Protein AF-A0A378IA66-F1 (afdb_monomer_lite)

Organism: NCBI:txid28083

pLDDT: mean 71.35, std 22.22, range [24.86, 98.38]

Foldseek 3Di:
DDDLVLLLLLLQLLLQLLLPDQVLLQLLLLLLVLLLVQQQVVLLVCLVVVHDDDPLNVVLLLLLLQDQDCVNPHQLRDHVVHHSVRCVVDSVSSNVSSVSSCVLSHSVCSNPGSDSSSLLNSVVSLLSSLCSCLVRPQCPDDDPLVVVLVLLLVLQAQDLVLLQVQQDDPPFKAAADAEADDDEPPGMHGPVPDPDDTDSHHHFDDPDDDQLVVLVVLLVVLVVVVVVLVVQCPDPPHDNPPPVPDVVNVVSVVVCVQQVHDSDPVPGDPCSSVVRDDPVVVVVQVVCPPPPGRDGRGTRADNSLSSSLSSCVSSVVQADPVRDGNLVSLLSSLSSCSSNCSNVVRGGLQNSLSSSVSSLVSVQVVVVVPDDPDDDRPDDPVPRQHDDPPPSLSSHDPVCSVSSVVSSVVVVVVVVVVVCVVPVVVVVVVVVVVVVVVVVVVPPPPPPDDDD

Structure (mmCIF, N/CA/C/O backbone):
data_AF-A0A378IA66-F1
#
_entry.id   AF-A0A378IA66-F1
#
loop_
_atom_site.group_PDB
_atom_site.id
_atom_site.type_symbol
_atom_site.label_atom_id
_atom_site.label_alt_id
_atom_site.label_comp_id
_atom_site.label_asym_id
_atom_site.label_entity_id
_atom_site.label_seq_id
_atom_site.pdbx_PDB_ins_code
_atom_site.Cartn_x
_atom_site.Cartn_y
_atom_site.Cartn_z
_atom_site.occupancy
_atom_site.B_iso_or_equiv
_atom_site.auth_seq_id
_atom_site.auth_comp_id
_atom_site.auth_asym_id
_atom_site.auth_atom_id
_atom_site.pdbx_PDB_model_num
ATOM 1 N N . MET A 1 1 ? 14.166 5.482 -22.546 1.00 31.25 1 MET A N 1
ATOM 2 C CA . MET A 1 1 ? 13.994 5.975 -21.166 1.00 31.25 1 MET A CA 1
ATOM 3 C C . MET A 1 1 ? 12.515 5.986 -20.833 1.00 31.25 1 MET A C 1
ATOM 5 O O . MET A 1 1 ? 11.776 6.456 -21.695 1.00 31.25 1 MET A O 1
ATOM 9 N N . PRO A 1 2 ? 12.103 5.449 -19.670 1.00 37.84 2 PRO A N 1
ATOM 10 C CA . PRO A 1 2 ? 10.707 5.408 -19.240 1.00 37.84 2 PRO A CA 1
ATOM 11 C C . PRO A 1 2 ? 10.113 6.819 -19.150 1.00 37.84 2 PRO A C 1
ATOM 13 O O . PRO A 1 2 ? 10.725 7.738 -18.612 1.00 37.84 2 PRO A O 1
ATOM 16 N N . THR A 1 3 ? 8.927 6.998 -19.712 1.00 47.97 3 THR A N 1
ATOM 17 C CA . THR A 1 3 ? 8.067 8.178 -19.560 1.00 47.97 3 THR A CA 1
ATOM 18 C C . THR A 1 3 ? 6.946 7.852 -18.573 1.00 47.97 3 THR A C 1
ATOM 20 O O . THR A 1 3 ? 6.606 6.684 -18.417 1.00 47.97 3 THR A O 1
ATOM 23 N N . ALA A 1 4 ? 6.283 8.852 -17.982 1.00 52.31 4 ALA A N 1
ATOM 24 C CA . ALA A 1 4 ? 5.097 8.618 -17.140 1.00 52.31 4 ALA A CA 1
ATOM 25 C C . ALA A 1 4 ? 4.026 7.757 -17.847 1.00 52.31 4 ALA A C 1
ATOM 27 O O . ALA A 1 4 ? 3.354 6.936 -17.230 1.00 52.31 4 ALA A O 1
ATOM 28 N N . LYS A 1 5 ? 3.916 7.889 -19.176 1.00 57.53 5 LYS A N 1
ATOM 29 C CA . LYS A 1 5 ? 3.048 7.050 -20.009 1.00 57.53 5 LYS A CA 1
ATOM 30 C C . LYS A 1 5 ? 3.539 5.601 -20.116 1.00 57.53 5 LYS A C 1
ATOM 32 O O . LYS A 1 5 ? 2.724 4.688 -20.126 1.00 57.53 5 LYS A O 1
ATOM 37 N N . GLN A 1 6 ? 4.848 5.376 -20.194 1.00 62.78 6 GLN A N 1
ATOM 38 C CA . GLN A 1 6 ? 5.431 4.031 -20.189 1.00 62.78 6 GLN A CA 1
ATOM 39 C C . GLN A 1 6 ? 5.313 3.362 -18.818 1.00 62.78 6 GLN A C 1
ATOM 41 O O . GLN A 1 6 ? 4.947 2.195 -18.775 1.00 62.78 6 GLN A O 1
ATOM 46 N N . ASP A 1 7 ? 5.519 4.092 -17.722 1.00 64.25 7 ASP A N 1
ATOM 47 C CA . ASP A 1 7 ? 5.292 3.581 -16.363 1.00 64.25 7 ASP A CA 1
ATOM 48 C C . ASP A 1 7 ? 3.817 3.226 -16.148 1.00 64.25 7 ASP A C 1
ATOM 50 O O . ASP A 1 7 ? 3.506 2.145 -15.654 1.00 64.25 7 ASP A O 1
ATOM 54 N N . SER A 1 8 ? 2.901 4.078 -16.616 1.00 65.06 8 SER A N 1
ATOM 55 C CA . SER A 1 8 ? 1.466 3.784 -16.604 1.00 65.06 8 SER A CA 1
ATOM 56 C C . SER A 1 8 ? 1.134 2.548 -17.451 1.00 65.06 8 SER A C 1
ATOM 58 O O . SER A 1 8 ? 0.498 1.619 -16.960 1.00 65.06 8 SER A O 1
ATOM 60 N N . ASN A 1 9 ? 1.630 2.455 -18.691 1.00 70.94 9 ASN A N 1
ATOM 61 C CA . ASN A 1 9 ? 1.415 1.278 -19.539 1.00 70.94 9 ASN A CA 1
ATOM 62 C C . ASN A 1 9 ? 1.995 0.002 -18.918 1.00 70.94 9 ASN A C 1
ATOM 64 O O . ASN A 1 9 ? 1.378 -1.061 -19.020 1.00 70.94 9 ASN A O 1
ATOM 68 N N . PHE A 1 10 ? 3.157 0.091 -18.273 1.00 79.75 10 PHE A N 1
ATOM 69 C CA . PHE A 1 10 ? 3.772 -1.017 -17.554 1.00 79.75 10 PHE A CA 1
ATOM 70 C C . PHE A 1 10 ? 2.901 -1.449 -16.370 1.00 79.75 10 PHE A C 1
ATOM 72 O O . PHE A 1 10 ? 2.520 -2.615 -16.298 1.00 79.75 10 PHE A O 1
ATOM 79 N N . ALA A 1 11 ? 2.493 -0.511 -15.514 1.00 81.69 11 ALA A N 1
ATOM 80 C CA . ALA A 1 11 ? 1.635 -0.768 -14.361 1.00 81.69 11 ALA A CA 1
ATOM 81 C C . ALA A 1 11 ? 0.295 -1.405 -14.763 1.00 81.69 11 ALA A C 1
ATOM 83 O O . ALA A 1 11 ? -0.119 -2.415 -14.195 1.00 81.69 11 ALA A O 1
ATOM 84 N N . VAL A 1 12 ? -0.347 -0.902 -15.822 1.00 80.94 12 VAL A N 1
ATOM 85 C CA . VAL A 1 12 ? -1.584 -1.502 -16.344 1.00 80.94 12 VAL A CA 1
ATOM 86 C C . VAL A 1 12 ? -1.343 -2.924 -16.858 1.00 80.94 12 VAL A C 1
ATOM 88 O O . VAL A 1 12 ? -2.188 -3.798 -16.660 1.00 80.94 12 VAL A O 1
ATOM 91 N N . SER A 1 13 ? -0.211 -3.171 -17.520 1.00 90.06 13 SER A N 1
ATOM 92 C CA . SER A 1 13 ? 0.143 -4.506 -18.026 1.00 90.06 13 SER A CA 1
ATOM 93 C C . SER A 1 13 ? 0.335 -5.500 -16.891 1.00 90.06 13 SER A C 1
ATOM 95 O O . SER A 1 13 ? -0.175 -6.615 -16.947 1.00 90.06 13 SER A O 1
ATOM 97 N N . VAL A 1 14 ? 1.009 -5.059 -15.832 1.00 92.62 14 VAL A N 1
ATOM 98 C CA . VAL A 1 14 ? 1.176 -5.803 -14.587 1.00 92.62 14 VAL A CA 1
ATOM 99 C C . VAL A 1 14 ? -0.185 -6.178 -13.993 1.00 92.62 14 VAL A C 1
ATOM 101 O O . VAL A 1 14 ? -0.431 -7.359 -13.761 1.00 92.62 14 VAL A O 1
ATOM 104 N N . LEU A 1 15 ? -1.108 -5.221 -13.840 1.00 90.00 15 LEU A N 1
ATOM 105 C CA . LEU A 1 15 ? -2.456 -5.490 -13.319 1.00 90.00 15 LEU A CA 1
ATOM 106 C C . LEU A 1 15 ? -3.240 -6.493 -14.177 1.00 90.00 15 LEU A C 1
ATOM 108 O O . LEU A 1 15 ? -3.931 -7.362 -13.645 1.00 90.00 15 LEU A O 1
ATOM 112 N N . HIS A 1 16 ? -3.114 -6.403 -15.504 1.00 90.38 16 HIS A N 1
ATOM 113 C CA . HIS A 1 16 ? -3.789 -7.323 -16.422 1.00 90.38 16 HIS A CA 1
ATOM 114 C C . HIS A 1 16 ? -3.263 -8.753 -16.328 1.00 90.38 16 HIS A C 1
ATOM 116 O O . HIS A 1 16 ? -4.038 -9.680 -16.535 1.00 90.38 16 HIS A O 1
ATOM 122 N N . VAL A 1 17 ? -1.982 -8.935 -16.009 1.00 94.06 17 VAL A N 1
ATOM 123 C CA . VAL A 1 17 ? -1.391 -10.263 -15.808 1.00 94.06 17 VAL A CA 1
ATOM 124 C C . VAL A 1 17 ? -1.728 -10.811 -14.424 1.00 94.06 17 VAL A C 1
ATOM 126 O O . VAL A 1 17 ? -2.152 -11.958 -14.311 1.00 94.06 17 VAL A O 1
ATOM 129 N N . ILE A 1 18 ? -1.587 -9.986 -13.383 1.00 93.25 18 ILE A N 1
ATOM 130 C CA . ILE A 1 18 ? -1.791 -10.381 -11.983 1.00 93.25 18 ILE A CA 1
ATOM 131 C C . ILE A 1 18 ? -3.221 -10.851 -11.725 1.00 93.25 18 ILE A C 1
ATOM 133 O O . ILE A 1 18 ? -3.420 -11.797 -10.968 1.00 93.25 18 ILE A O 1
ATOM 137 N N . LYS A 1 19 ? -4.221 -10.244 -12.376 1.00 92.62 19 LYS A N 1
ATOM 138 C CA . LYS A 1 19 ? -5.623 -10.636 -12.167 1.00 92.62 19 LYS A CA 1
ATOM 139 C C . LYS A 1 19 ? -5.915 -12.095 -12.531 1.00 92.62 19 LYS A C 1
ATOM 141 O O . LYS A 1 19 ? -6.833 -12.691 -11.982 1.00 92.62 19 LYS A O 1
ATOM 146 N N . GLU A 1 20 ? -5.124 -12.668 -13.434 1.00 93.00 20 GLU A N 1
ATOM 147 C CA . GLU A 1 20 ? -5.238 -14.054 -13.894 1.00 93.00 20 GLU A CA 1
ATOM 148 C C . GLU A 1 20 ? -4.189 -14.966 -13.245 1.00 93.00 20 GLU A C 1
ATOM 150 O O . GLU A 1 20 ? -4.219 -16.177 -13.445 1.00 93.00 20 GLU A O 1
ATOM 155 N N . ASP A 1 21 ? -3.250 -14.412 -12.477 1.00 95.06 21 ASP A N 1
ATOM 156 C CA . ASP A 1 21 ? -2.136 -15.162 -11.915 1.00 95.06 21 ASP A CA 1
ATOM 157 C C . ASP A 1 21 ? -2.453 -15.719 -10.521 1.00 95.06 21 ASP A C 1
ATOM 159 O O . ASP A 1 21 ? -2.713 -14.975 -9.573 1.00 95.06 21 ASP A O 1
ATOM 163 N N . ALA A 1 22 ? -2.442 -17.047 -10.395 1.00 94.56 22 ALA A N 1
ATOM 164 C CA . ALA A 1 22 ? -2.791 -17.720 -9.147 1.00 94.56 22 ALA A CA 1
ATOM 165 C C . ALA A 1 22 ? -1.787 -17.421 -8.023 1.00 94.56 22 ALA A C 1
ATOM 167 O O . ALA A 1 22 ? -2.205 -17.180 -6.891 1.00 94.56 22 ALA A O 1
ATOM 168 N N . ASP A 1 23 ? -0.488 -17.381 -8.333 1.00 94.12 23 ASP A N 1
ATOM 169 C CA . ASP A 1 23 ? 0.555 -17.114 -7.342 1.00 94.12 23 ASP A CA 1
ATOM 170 C C . ASP A 1 23 ? 0.443 -15.682 -6.814 1.00 94.12 23 ASP A C 1
ATOM 172 O O . ASP A 1 23 ? 0.391 -15.480 -5.601 1.00 94.12 23 ASP A O 1
ATOM 176 N N . SER A 1 24 ? 0.309 -14.684 -7.698 1.00 94.81 24 SER A N 1
ATOM 177 C CA . SER A 1 24 ? 0.075 -13.301 -7.269 1.00 94.81 24 SER A CA 1
ATOM 178 C C . SER A 1 24 ? -1.155 -13.185 -6.369 1.00 94.81 24 SER A C 1
ATOM 180 O O . SER A 1 24 ? -1.097 -12.517 -5.338 1.00 94.81 24 SER A O 1
ATOM 182 N N . LYS A 1 25 ? -2.265 -13.846 -6.717 1.00 95.50 25 LYS A N 1
ATOM 183 C CA . LYS A 1 25 ? -3.496 -13.794 -5.916 1.00 95.50 25 LYS A CA 1
ATOM 184 C C . LYS A 1 25 ? -3.359 -14.487 -4.561 1.00 95.50 25 LYS A C 1
ATOM 186 O O . LYS A 1 25 ? -3.912 -13.990 -3.581 1.00 95.50 25 LYS A O 1
ATOM 191 N N . ILE A 1 26 ? -2.600 -15.581 -4.473 1.00 95.50 26 ILE A N 1
ATOM 192 C CA . ILE A 1 26 ? -2.261 -16.223 -3.194 1.00 95.50 26 ILE A CA 1
ATOM 193 C C . ILE A 1 26 ? -1.480 -15.252 -2.308 1.00 95.50 26 ILE A C 1
ATOM 195 O O . ILE A 1 26 ? -1.827 -15.080 -1.140 1.00 95.50 26 ILE A O 1
ATOM 199 N N . GLU A 1 27 ? -0.472 -14.585 -2.862 1.00 95.69 27 GLU A N 1
ATOM 200 C CA . GLU A 1 27 ? 0.372 -13.657 -2.111 1.00 95.69 27 GLU A CA 1
ATOM 201 C C . GLU A 1 27 ? -0.415 -12.425 -1.625 1.00 95.69 27 GLU A C 1
ATOM 203 O O . GLU A 1 27 ? -0.317 -12.046 -0.455 1.00 95.69 27 GLU A O 1
ATOM 208 N N . ILE A 1 28 ? -1.293 -11.864 -2.469 1.00 96.81 28 ILE A N 1
ATOM 209 C CA . ILE A 1 28 ? -2.224 -10.789 -2.080 1.00 96.81 28 ILE A CA 1
ATOM 210 C C . ILE A 1 28 ? -3.154 -11.256 -0.956 1.00 96.81 28 ILE A C 1
ATOM 212 O O . ILE A 1 28 ? -3.309 -10.560 0.048 1.00 96.81 28 ILE A O 1
ATOM 216 N N . ALA A 1 29 ? -3.765 -12.436 -1.100 1.00 97.38 29 ALA A N 1
ATOM 217 C CA . ALA A 1 29 ? -4.690 -12.985 -0.113 1.00 97.38 29 ALA A CA 1
ATOM 218 C C . ALA A 1 29 ? -4.011 -13.228 1.241 1.00 97.38 29 ALA A C 1
ATOM 220 O O . ALA A 1 29 ? -4.596 -12.937 2.285 1.00 97.38 29 ALA A O 1
ATOM 221 N N . ASN A 1 30 ? -2.773 -13.725 1.233 1.00 96.75 30 ASN A N 1
ATOM 222 C CA . ASN A 1 30 ? -1.993 -13.974 2.440 1.00 96.75 30 ASN A CA 1
ATOM 223 C C . ASN A 1 30 ? -1.586 -12.662 3.134 1.00 96.75 30 ASN A C 1
ATOM 225 O O . ASN A 1 30 ? -1.672 -12.566 4.361 1.00 96.75 30 ASN A O 1
ATOM 229 N N . ALA A 1 31 ? -1.186 -11.639 2.371 1.00 97.69 31 ALA A N 1
ATOM 230 C CA . ALA A 1 31 ? -0.879 -10.315 2.911 1.00 97.69 31 ALA A CA 1
ATOM 231 C C . ALA A 1 31 ? -2.127 -9.663 3.527 1.00 97.69 31 ALA A C 1
ATOM 233 O O . ALA A 1 31 ? -2.085 -9.177 4.661 1.00 97.69 31 ALA A O 1
ATOM 234 N N . ALA A 1 32 ? -3.256 -9.724 2.814 1.00 98.00 32 ALA A N 1
ATOM 235 C CA . ALA A 1 32 ? -4.539 -9.221 3.285 1.00 98.00 32 ALA A CA 1
ATOM 236 C C . ALA A 1 32 ? -4.975 -9.918 4.584 1.00 98.00 32 ALA A C 1
ATOM 238 O O . ALA A 1 32 ? -5.328 -9.249 5.555 1.00 98.00 32 ALA A O 1
ATOM 239 N N . LEU A 1 33 ? -4.874 -11.248 4.646 1.00 97.44 33 LEU A N 1
ATOM 240 C CA . LEU A 1 33 ? -5.229 -12.026 5.831 1.00 97.44 33 LEU A CA 1
ATOM 241 C C . LEU A 1 33 ? -4.425 -11.596 7.066 1.00 97.44 33 LEU A C 1
ATOM 243 O O . LEU A 1 33 ? -5.013 -11.373 8.127 1.00 97.44 33 LEU A O 1
ATOM 247 N N . ARG A 1 34 ? -3.099 -11.450 6.932 1.00 97.12 34 ARG A N 1
ATOM 248 C CA . ARG A 1 34 ? -2.225 -11.043 8.045 1.00 97.12 34 ARG A CA 1
ATOM 249 C C . ARG A 1 34 ? -2.560 -9.645 8.551 1.00 97.12 34 ARG A C 1
ATOM 251 O O . ARG A 1 34 ? -2.705 -9.458 9.755 1.00 97.12 34 ARG A O 1
ATOM 258 N N . LEU A 1 35 ? -2.722 -8.680 7.647 1.00 98.25 35 LEU A N 1
ATOM 259 C CA . LEU A 1 35 ? -3.047 -7.300 8.015 1.00 98.25 35 LEU A CA 1
ATOM 260 C C . LEU A 1 35 ? -4.448 -7.181 8.623 1.00 98.25 35 LEU A C 1
ATOM 262 O O . LEU A 1 35 ? -4.620 -6.524 9.649 1.00 98.25 35 LEU A O 1
ATOM 266 N N . ARG A 1 36 ? -5.440 -7.876 8.053 1.00 97.81 36 ARG A N 1
ATOM 267 C CA . ARG A 1 36 ? -6.803 -7.932 8.598 1.00 97.81 36 ARG A CA 1
ATOM 268 C C . ARG A 1 36 ? -6.800 -8.444 10.037 1.00 97.81 36 ARG A C 1
ATOM 270 O O . ARG A 1 36 ? -7.437 -7.834 10.891 1.00 97.81 36 ARG A O 1
ATOM 277 N N . ALA A 1 37 ? -6.054 -9.516 10.309 1.00 97.94 37 ALA A N 1
ATOM 278 C CA . ALA A 1 37 ? -5.996 -10.143 11.628 1.00 97.94 37 ALA A CA 1
ATOM 279 C C . ALA A 1 37 ? -5.403 -9.235 12.719 1.00 97.94 37 ALA A C 1
ATOM 281 O O . ALA A 1 37 ? -5.782 -9.370 13.881 1.00 97.94 37 ALA A O 1
ATOM 282 N N . VAL A 1 38 ? -4.496 -8.315 12.366 1.00 97.31 38 VAL A N 1
ATOM 283 C CA . VAL A 1 38 ? -3.817 -7.445 13.346 1.00 97.31 38 VAL A CA 1
ATOM 284 C C . VAL A 1 38 ? -4.383 -6.029 13.425 1.00 97.31 38 VAL A C 1
ATOM 286 O O . VAL A 1 38 ? -4.237 -5.395 14.465 1.00 97.31 38 VAL A O 1
ATOM 289 N N . VAL A 1 39 ? -5.025 -5.530 12.365 1.00 97.94 39 VAL A N 1
ATOM 290 C CA . VAL A 1 39 ? -5.595 -4.172 12.331 1.00 97.94 39 VAL A CA 1
ATOM 291 C C . VAL A 1 39 ? -7.113 -4.201 12.477 1.00 97.94 39 VAL A C 1
ATOM 293 O O . VAL A 1 39 ? -7.663 -3.565 13.368 1.00 97.94 39 VAL A O 1
ATOM 296 N N . ILE A 1 40 ? -7.801 -4.947 11.613 1.00 98.38 40 ILE A N 1
ATOM 297 C CA . ILE A 1 40 ? -9.259 -4.852 11.461 1.00 98.38 40 ILE A CA 1
ATOM 298 C C . ILE A 1 40 ? -9.987 -5.697 12.506 1.00 98.38 40 ILE A C 1
ATOM 300 O O . ILE A 1 40 ? -10.841 -5.185 13.230 1.00 98.38 40 ILE A O 1
ATOM 304 N N . THR A 1 41 ? -9.643 -6.983 12.610 1.00 98.06 41 THR A N 1
ATOM 305 C CA . THR A 1 41 ? -10.326 -7.935 13.499 1.00 98.06 41 THR A CA 1
ATOM 306 C C . THR A 1 41 ? -10.310 -7.500 14.972 1.00 98.06 41 THR A C 1
ATOM 308 O O . THR A 1 41 ? -11.371 -7.551 15.596 1.00 98.06 41 THR A O 1
ATOM 311 N N . PRO A 1 42 ? -9.189 -7.024 15.555 1.00 98.00 42 PRO A N 1
ATOM 312 C CA . PRO A 1 42 ? -9.170 -6.632 16.965 1.00 98.00 42 PRO A CA 1
ATOM 313 C C . PRO A 1 42 ? -10.081 -5.436 17.266 1.00 98.00 42 PRO A C 1
ATOM 315 O O . PRO A 1 42 ? -10.819 -5.462 18.252 1.00 98.00 42 PRO A O 1
ATOM 318 N N . ILE A 1 43 ? -10.075 -4.417 16.398 1.00 98.38 43 ILE A N 1
ATOM 319 C CA . ILE A 1 43 ? -10.908 -3.217 16.556 1.00 98.38 43 ILE A CA 1
ATOM 320 C C . ILE A 1 43 ? -12.388 -3.583 16.400 1.00 98.38 43 ILE A C 1
ATOM 322 O O . ILE A 1 43 ? -13.207 -3.202 17.236 1.00 98.38 43 ILE A O 1
ATOM 326 N N . LEU A 1 44 ? -12.734 -4.372 15.375 1.00 98.31 44 LEU A N 1
ATOM 327 C CA . LEU A 1 44 ? -14.112 -4.805 15.141 1.00 98.31 44 LEU A CA 1
ATOM 328 C C . LEU A 1 44 ? -14.659 -5.610 16.327 1.00 98.31 44 LEU A C 1
ATOM 330 O O . LEU A 1 44 ? -15.731 -5.283 16.833 1.00 98.31 44 LEU A O 1
ATOM 334 N N . ASN A 1 45 ? -13.900 -6.588 16.830 1.00 98.31 45 ASN A N 1
ATOM 335 C CA . ASN A 1 45 ? -14.316 -7.412 17.967 1.00 98.31 45 ASN A CA 1
ATOM 336 C C . ASN A 1 45 ? -14.590 -6.567 19.221 1.00 98.31 45 ASN A C 1
ATOM 338 O O . ASN A 1 45 ? -15.568 -6.810 19.928 1.00 98.31 45 ASN A O 1
ATOM 342 N N . LYS A 1 46 ? -13.763 -5.549 19.495 1.00 98.38 46 LYS A N 1
ATOM 343 C CA . LYS A 1 46 ? -13.994 -4.627 20.619 1.00 98.38 46 LYS A CA 1
ATOM 344 C C . LYS A 1 46 ? -15.247 -3.781 20.419 1.00 98.38 46 LYS A C 1
ATOM 346 O O . LYS A 1 46 ? -16.050 -3.656 21.344 1.00 98.38 46 LYS A O 1
ATOM 351 N N . LEU A 1 47 ? -15.469 -3.256 19.213 1.00 97.38 47 LEU A N 1
ATOM 352 C CA . LEU A 1 47 ? -16.686 -2.505 18.898 1.00 97.38 47 LEU A CA 1
ATOM 353 C C . LEU A 1 47 ? -17.949 -3.367 19.045 1.00 97.38 47 LEU A C 1
ATOM 355 O O . LEU A 1 47 ? -18.959 -2.873 19.553 1.00 97.38 47 LEU A O 1
ATOM 359 N N . GLU A 1 48 ? -17.903 -4.636 18.638 1.00 97.31 48 GLU A N 1
ATOM 360 C CA . GLU A 1 48 ? -19.008 -5.593 18.791 1.00 97.31 48 GLU A CA 1
ATOM 361 C C . GLU A 1 48 ? -19.258 -5.965 20.255 1.00 97.31 48 GLU A C 1
ATOM 363 O O . GLU A 1 48 ? -20.406 -5.966 20.697 1.00 97.31 48 GLU A O 1
ATOM 368 N N . ALA A 1 49 ? -18.196 -6.177 21.033 1.00 97.38 49 ALA A N 1
ATOM 369 C CA . ALA A 1 49 ? -18.275 -6.481 22.460 1.00 97.38 49 ALA A CA 1
ATOM 370 C C . ALA A 1 49 ? -18.551 -5.253 23.353 1.00 97.38 49 ALA A C 1
ATOM 372 O O . ALA A 1 49 ? -18.644 -5.389 24.570 1.00 97.38 49 ALA A O 1
ATOM 373 N N . ASN A 1 50 ? -18.683 -4.054 22.775 1.00 95.88 50 ASN A N 1
ATOM 374 C CA . ASN A 1 50 ? -18.777 -2.784 23.503 1.00 95.88 50 ASN A CA 1
ATOM 375 C C . ASN A 1 50 ? -17.593 -2.507 24.450 1.00 95.88 50 ASN A C 1
ATOM 377 O O . ASN A 1 50 ? -17.760 -1.860 25.480 1.00 95.88 50 ASN A O 1
ATOM 381 N N . VAL A 1 51 ? -16.401 -2.962 24.074 1.00 97.31 51 VAL A N 1
ATOM 382 C CA . VAL A 1 51 ? -15.145 -2.700 24.780 1.00 97.31 51 VAL A CA 1
ATOM 383 C C . VAL A 1 51 ? -14.511 -1.421 24.235 1.00 97.31 51 VAL A C 1
ATOM 385 O O . VAL A 1 51 ? -14.549 -1.164 23.030 1.00 97.31 51 VAL A O 1
ATOM 388 N N . GLU A 1 52 ? -13.933 -0.618 25.127 1.00 96.31 52 GLU A N 1
ATOM 389 C CA . GLU A 1 52 ? -13.225 0.613 24.772 1.00 96.31 52 GLU A CA 1
ATOM 390 C C . GLU A 1 52 ? -11.976 0.312 23.925 1.00 96.31 52 GLU A C 1
ATOM 392 O O . GLU A 1 52 ? -11.243 -0.657 24.167 1.00 96.31 52 GLU A O 1
ATOM 397 N N . LEU A 1 53 ? -11.753 1.133 22.899 1.00 96.88 53 LEU A N 1
ATOM 398 C CA . LEU A 1 53 ? -10.552 1.068 22.074 1.00 96.88 53 LEU A CA 1
ATOM 399 C C . LEU A 1 53 ? -9.400 1.741 22.818 1.00 96.88 53 LEU A C 1
ATOM 401 O O . LEU A 1 53 ? -9.593 2.725 23.522 1.00 96.88 53 LEU A O 1
ATOM 405 N N . ASN A 1 54 ? -8.184 1.227 22.668 1.00 95.75 54 ASN A N 1
ATOM 406 C CA . ASN A 1 54 ? -7.020 1.949 23.175 1.00 95.75 54 ASN A CA 1
ATOM 407 C C . ASN A 1 54 ? -6.634 3.099 22.223 1.00 95.75 54 ASN A C 1
ATOM 409 O O . ASN A 1 54 ? -7.065 3.163 21.072 1.00 95.75 54 ASN A O 1
ATOM 413 N N . ALA A 1 55 ? -5.751 3.988 22.681 1.00 95.88 55 ALA A N 1
ATOM 414 C CA . ALA A 1 55 ? -5.374 5.182 21.925 1.00 95.88 55 ALA A CA 1
ATOM 415 C C . ALA A 1 55 ? -4.742 4.898 20.544 1.00 95.88 55 ALA A C 1
ATOM 417 O O . ALA A 1 55 ? -4.827 5.744 19.653 1.00 95.88 55 ALA A O 1
ATOM 418 N N . SER A 1 56 ? -4.067 3.758 20.343 1.00 94.81 56 SER A N 1
ATOM 419 C CA . SER A 1 56 ? -3.515 3.412 19.025 1.00 94.81 56 SER A CA 1
ATOM 420 C C . SER A 1 56 ? -4.591 2.879 18.083 1.00 94.81 56 SER A C 1
ATOM 422 O O . SER A 1 56 ? -4.620 3.279 16.922 1.00 94.81 56 SER A O 1
ATOM 424 N N . GLU A 1 57 ? -5.515 2.061 18.584 1.00 96.69 57 GLU A N 1
ATOM 425 C CA . GLU A 1 57 ? -6.686 1.575 17.848 1.00 96.69 57 GLU A CA 1
ATOM 426 C C . GLU A 1 57 ? -7.616 2.723 17.437 1.00 96.69 57 GLU A C 1
ATOM 428 O O . GLU A 1 57 ? -8.082 2.752 16.300 1.00 96.69 57 GLU A O 1
ATOM 433 N N . GLU A 1 58 ? -7.835 3.709 18.312 1.00 96.44 58 GLU A N 1
ATOM 434 C CA . GLU A 1 58 ? -8.599 4.920 17.988 1.00 96.44 58 GLU A CA 1
ATOM 435 C C . GLU A 1 58 ? -7.944 5.735 16.870 1.00 96.44 58 GLU A C 1
ATOM 437 O O . GLU A 1 58 ? -8.634 6.207 15.966 1.00 96.44 58 GLU A O 1
ATOM 442 N N . LYS A 1 59 ? -6.612 5.881 16.892 1.00 96.69 59 LYS A N 1
ATOM 443 C CA . LYS A 1 59 ? -5.865 6.555 15.817 1.00 96.69 59 LYS A CA 1
ATOM 444 C C . LYS A 1 59 ? -5.960 5.792 14.501 1.00 96.69 59 LYS A C 1
ATOM 446 O O . LYS A 1 59 ? -6.212 6.408 13.469 1.00 96.69 59 LYS A O 1
ATOM 451 N N . SER A 1 60 ? -5.803 4.466 14.536 1.00 96.81 60 SER A N 1
ATOM 452 C CA . SER A 1 60 ? -5.991 3.611 13.361 1.00 96.81 60 SER A CA 1
ATOM 453 C C . SER A 1 60 ? -7.395 3.760 12.785 1.00 96.81 60 SER A C 1
ATOM 455 O O . SER A 1 60 ? -7.532 4.028 11.597 1.00 96.81 60 SER A O 1
ATOM 457 N N . LEU A 1 61 ? -8.429 3.661 13.621 1.00 96.94 61 LEU A N 1
ATOM 458 C CA . LEU A 1 61 ? -9.812 3.824 13.186 1.00 96.94 61 LEU A CA 1
ATOM 459 C C . LEU A 1 61 ? -10.063 5.235 12.640 1.00 96.94 61 LEU A C 1
ATOM 461 O O . LEU A 1 61 ? -10.672 5.371 11.588 1.00 96.94 61 LEU A O 1
ATOM 465 N N . GLY A 1 62 ? -9.533 6.273 13.289 1.00 95.19 62 GLY A N 1
ATOM 466 C CA . GLY A 1 62 ? -9.610 7.655 12.815 1.00 95.19 62 GLY A CA 1
ATOM 467 C C . GLY A 1 62 ? -9.032 7.846 11.410 1.00 95.19 62 GLY A C 1
ATOM 468 O O . GLY A 1 62 ? -9.676 8.480 10.578 1.00 95.19 62 GLY A O 1
ATOM 469 N N . PHE A 1 63 ? -7.867 7.253 11.130 1.00 94.56 63 PHE A N 1
ATOM 470 C CA . PHE A 1 63 ? -7.261 7.259 9.795 1.00 94.56 63 PHE A CA 1
ATOM 471 C C . PHE A 1 63 ? -8.123 6.516 8.761 1.00 94.56 63 PHE A C 1
ATOM 473 O O . PHE A 1 63 ? -8.379 7.035 7.679 1.00 94.56 63 PHE A O 1
ATOM 480 N N . LEU A 1 64 ? -8.629 5.323 9.095 1.00 95.88 64 LEU A N 1
ATOM 481 C CA . LEU A 1 64 ? -9.501 4.572 8.183 1.00 95.88 64 LEU A CA 1
ATOM 482 C C . LEU A 1 64 ? -10.814 5.311 7.897 1.00 95.88 64 LEU A C 1
ATOM 484 O O . LEU A 1 64 ? -11.358 5.196 6.807 1.00 95.88 64 LEU A O 1
ATOM 488 N N . ILE A 1 65 ? -11.339 6.082 8.849 1.00 94.50 65 ILE A N 1
ATOM 489 C CA . ILE A 1 65 ? -12.519 6.910 8.596 1.00 94.50 65 ILE A CA 1
ATOM 490 C C . ILE A 1 65 ? -12.173 8.022 7.603 1.00 94.50 65 ILE A C 1
ATOM 492 O O . ILE A 1 65 ? -12.911 8.205 6.638 1.00 94.50 65 ILE A O 1
ATOM 496 N N . SER A 1 66 ? -11.069 8.750 7.816 1.00 90.31 66 SER A N 1
ATOM 497 C CA . SER A 1 66 ? -10.715 9.880 6.949 1.00 90.31 66 SER A CA 1
ATOM 498 C C . SER A 1 66 ? -10.441 9.457 5.509 1.00 90.31 66 SER A C 1
ATOM 500 O O . SER A 1 66 ? -10.844 10.153 4.592 1.00 90.31 66 SER A O 1
ATOM 502 N N . GLU A 1 67 ? -9.801 8.307 5.302 1.00 87.62 67 GLU A N 1
ATOM 503 C CA . GLU A 1 67 ? -9.404 7.850 3.963 1.00 87.62 67 GLU A CA 1
ATOM 504 C C . GLU A 1 67 ? -10.543 7.176 3.178 1.00 87.62 67 GLU A C 1
ATOM 506 O O . GLU A 1 67 ? -10.383 6.876 1.995 1.00 87.62 67 GLU A O 1
ATOM 511 N N . HIS A 1 68 ? -11.678 6.875 3.821 1.00 91.00 68 HIS A N 1
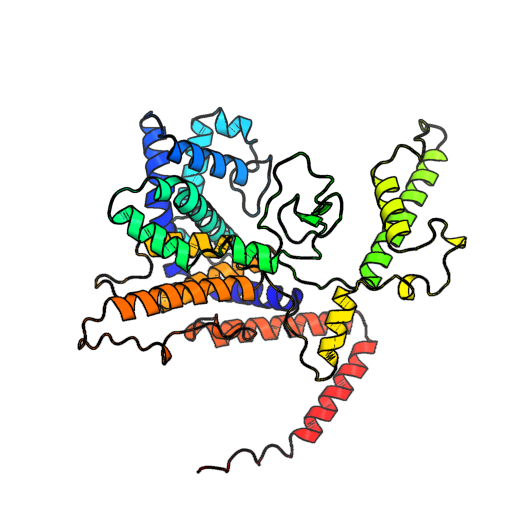ATOM 512 C CA . HIS A 1 68 ? -12.771 6.114 3.201 1.00 91.00 68 HIS A CA 1
ATOM 513 C C . HIS A 1 68 ? -14.131 6.810 3.258 1.00 91.00 68 HIS A C 1
ATOM 515 O O . HIS A 1 68 ? -15.111 6.203 2.819 1.00 91.00 68 HIS A O 1
ATOM 521 N N . SER A 1 69 ? -14.193 8.041 3.768 1.00 90.44 69 SER A N 1
ATOM 522 C CA . SER A 1 69 ? -15.395 8.876 3.791 1.00 90.44 69 SER A CA 1
ATOM 523 C C . SER A 1 69 ? -15.571 9.679 2.495 1.00 90.44 69 SER A C 1
ATOM 525 O O . SER A 1 69 ? -14.738 9.642 1.587 1.00 90.44 69 SER A O 1
ATOM 527 N N . SER A 1 70 ? -16.674 10.421 2.406 1.00 86.19 70 SER A N 1
ATOM 528 C CA . SER A 1 70 ? -16.950 11.369 1.323 1.00 86.19 70 SER A CA 1
ATOM 529 C C . SER A 1 70 ? -16.116 12.653 1.383 1.00 86.19 70 SER A C 1
ATOM 531 O O . SER A 1 70 ? -16.057 13.373 0.390 1.00 86.19 70 SER A O 1
ATOM 533 N N . ASP A 1 71 ? -15.527 12.982 2.540 1.00 75.25 71 ASP A N 1
ATOM 534 C CA . ASP A 1 71 ? -14.885 14.288 2.763 1.00 75.25 71 ASP A CA 1
ATOM 535 C C . ASP A 1 71 ? -13.505 14.379 2.099 1.00 75.25 71 ASP A C 1
ATOM 537 O O . ASP A 1 71 ? -13.088 15.456 1.675 1.00 75.25 71 ASP A O 1
ATOM 541 N N . ASP A 1 72 ? -12.812 13.244 1.994 1.00 70.31 72 ASP A N 1
ATOM 542 C CA . ASP A 1 72 ? -11.560 13.091 1.256 1.00 70.31 72 ASP A CA 1
ATOM 543 C C . ASP A 1 72 ? -11.644 11.801 0.423 1.00 70.31 72 ASP A C 1
ATOM 545 O O . ASP A 1 72 ? -11.177 10.742 0.854 1.00 70.31 72 ASP A O 1
ATOM 549 N N . PRO A 1 73 ? -12.322 11.841 -0.742 1.00 64.31 73 PRO A N 1
ATOM 550 C CA . PRO A 1 73 ? -12.544 10.657 -1.554 1.00 64.31 73 PRO A CA 1
ATOM 551 C C . PRO A 1 73 ? -11.219 10.185 -2.154 1.00 64.31 73 PRO A C 1
ATOM 553 O O . PRO A 1 73 ? -10.803 10.596 -3.239 1.00 64.31 73 PRO A O 1
ATOM 556 N N . GLN A 1 74 ? -10.562 9.278 -1.441 1.00 68.38 74 GLN A N 1
ATOM 557 C CA . GLN A 1 74 ? -9.394 8.564 -1.929 1.00 68.38 74 GLN A CA 1
ATOM 558 C C . GLN A 1 74 ? -9.815 7.472 -2.915 1.00 68.38 74 GLN A C 1
ATOM 560 O O . GLN A 1 74 ? -10.961 7.000 -2.927 1.00 68.38 74 GLN A O 1
ATOM 565 N N . TRP A 1 75 ? -8.866 7.059 -3.756 1.00 69.06 75 TRP A N 1
ATOM 566 C CA . TRP A 1 75 ? -9.073 5.970 -4.704 1.00 69.06 75 TRP A CA 1
ATOM 567 C C . TRP A 1 75 ? -9.584 4.727 -3.970 1.00 69.06 75 TRP A C 1
ATOM 569 O O . TRP A 1 75 ? -9.048 4.330 -2.933 1.00 69.06 75 TRP A O 1
ATOM 579 N N . GLU A 1 76 ? -10.646 4.129 -4.511 1.00 76.75 76 GLU A N 1
ATOM 580 C CA . GLU A 1 76 ? -11.240 2.900 -3.982 1.00 76.75 76 GLU A CA 1
ATOM 581 C C . GLU A 1 76 ? -11.733 2.990 -2.515 1.00 76.75 76 GLU A C 1
ATOM 583 O O . GLU A 1 76 ? -11.800 1.982 -1.805 1.00 76.75 76 GLU A O 1
ATOM 588 N N . GLY A 1 77 ? -12.118 4.193 -2.058 1.00 82.12 77 GLY A N 1
ATOM 589 C CA . GLY A 1 77 ? -12.796 4.419 -0.776 1.00 82.12 77 GLY A CA 1
ATOM 590 C C . GLY A 1 77 ? -14.083 3.589 -0.625 1.00 82.12 77 GLY A C 1
ATOM 591 O O . GLY A 1 77 ? -14.789 3.335 -1.599 1.00 82.12 77 GLY A O 1
ATOM 592 N N . VAL A 1 78 ? -14.404 3.140 0.598 1.00 89.81 78 VAL A N 1
ATOM 593 C CA . VAL A 1 78 ? -15.451 2.111 0.820 1.00 89.81 78 VAL A CA 1
ATOM 594 C C . VAL A 1 78 ? -16.725 2.626 1.497 1.00 89.81 78 VAL A C 1
ATOM 596 O O . VAL A 1 78 ? -17.718 1.898 1.531 1.00 89.81 78 VAL A O 1
ATOM 599 N N . MET A 1 79 ? -16.717 3.856 2.019 1.00 92.06 79 MET A N 1
ATOM 600 C CA . MET A 1 79 ? -17.851 4.521 2.678 1.00 92.06 79 MET A CA 1
ATOM 601 C C . MET A 1 79 ? -18.095 5.918 2.078 1.00 92.06 79 MET A C 1
ATOM 603 O O . MET A 1 79 ? -18.451 6.848 2.792 1.00 92.06 79 MET A O 1
ATOM 607 N N . GLN A 1 80 ? -17.921 6.067 0.759 1.00 87.88 80 GLN A N 1
ATOM 608 C CA . GLN A 1 80 ? -18.026 7.358 0.056 1.00 87.88 80 GLN A CA 1
ATOM 609 C C . GLN A 1 80 ? -19.427 7.995 0.091 1.00 87.88 80 GLN A C 1
ATOM 611 O O . GLN A 1 80 ? -19.579 9.147 -0.299 1.00 87.88 80 GLN A O 1
ATOM 616 N N . ASP A 1 81 ? -20.432 7.270 0.582 1.00 92.06 81 ASP A N 1
ATOM 617 C CA . ASP A 1 81 ? -21.789 7.778 0.799 1.00 92.06 81 ASP A CA 1
ATOM 618 C C . ASP A 1 81 ? -21.949 8.525 2.139 1.00 92.06 81 ASP A C 1
ATOM 620 O O . ASP A 1 81 ? -23.013 9.081 2.400 1.00 92.06 81 ASP A O 1
ATOM 624 N N . TYR A 1 82 ? -20.924 8.520 3.003 1.00 93.62 82 TYR A N 1
ATOM 625 C CA . TYR A 1 82 ? -20.976 9.082 4.356 1.00 93.62 82 TYR A CA 1
ATOM 626 C C . TYR A 1 82 ? -19.775 9.990 4.638 1.00 93.62 82 TYR A C 1
ATOM 628 O O . TYR A 1 82 ? -18.634 9.646 4.324 1.00 93.62 82 TYR A O 1
ATOM 636 N N . SER A 1 83 ? -20.011 11.106 5.324 1.00 93.00 83 SER A N 1
ATOM 637 C CA . SER A 1 83 ? -18.958 12.002 5.813 1.00 93.00 83 SER A CA 1
ATOM 638 C C . SER A 1 83 ? -18.165 11.396 6.974 1.00 93.00 83 SER A C 1
ATOM 640 O O . SER A 1 83 ? -18.610 10.488 7.684 1.00 93.00 83 SER A O 1
ATOM 642 N N . THR A 1 84 ? -16.981 11.952 7.233 1.00 93.00 84 THR A N 1
ATOM 643 C CA . THR A 1 84 ? -16.124 11.581 8.372 1.00 93.00 84 THR A CA 1
ATOM 644 C C . THR A 1 84 ? -16.886 11.734 9.688 1.00 93.00 84 THR A C 1
ATOM 646 O O . THR A 1 84 ? -16.777 10.891 10.580 1.00 93.00 84 THR A O 1
ATOM 649 N N . ALA A 1 85 ? -17.676 12.805 9.813 1.00 94.62 85 ALA A N 1
ATOM 650 C CA . ALA A 1 85 ? -18.456 13.094 11.011 1.00 94.62 85 ALA A CA 1
ATOM 651 C C . ALA A 1 85 ? -19.577 12.067 11.235 1.00 94.62 85 ALA A C 1
ATOM 653 O O . ALA A 1 85 ? -19.766 11.614 12.364 1.00 94.62 85 ALA A O 1
ATOM 654 N N . GLU A 1 86 ? -20.292 11.669 10.180 1.00 96.69 86 GLU A N 1
ATOM 655 C CA . GLU A 1 86 ? -21.350 10.655 10.269 1.00 96.69 86 GLU A CA 1
ATOM 656 C C . GLU A 1 86 ? -20.794 9.301 10.702 1.00 96.69 86 GLU A C 1
ATOM 658 O O . GLU A 1 86 ? -21.310 8.692 11.643 1.00 96.69 86 GLU A O 1
ATOM 663 N N . ILE A 1 87 ? -19.703 8.860 10.070 1.00 96.19 87 ILE A N 1
ATOM 664 C CA . ILE A 1 87 ? -19.063 7.585 10.401 1.00 96.19 87 ILE A CA 1
ATOM 665 C C . ILE A 1 87 ? -18.550 7.616 11.846 1.00 96.19 87 ILE A C 1
ATOM 667 O O . ILE A 1 87 ? -18.824 6.696 12.614 1.00 96.19 87 ILE A O 1
ATOM 671 N N . LYS A 1 88 ? -17.856 8.689 12.254 1.00 94.81 88 LYS A N 1
ATOM 672 C CA . LYS A 1 88 ? -17.273 8.816 13.600 1.00 94.81 88 LYS A CA 1
ATOM 673 C C . LYS A 1 88 ? -18.323 8.806 14.715 1.00 94.81 88 LYS A C 1
ATOM 675 O O . LYS A 1 88 ? -18.062 8.267 15.788 1.00 94.81 88 LYS A O 1
ATOM 680 N N . ASN A 1 89 ? -19.497 9.384 14.466 1.00 95.00 89 ASN A N 1
ATOM 681 C CA . ASN A 1 89 ? -20.561 9.507 15.465 1.00 95.00 89 ASN A CA 1
ATOM 682 C C . ASN A 1 89 ? -21.530 8.313 15.486 1.00 95.00 89 ASN A C 1
ATOM 684 O O . ASN A 1 89 ? -22.413 8.264 16.343 1.00 95.00 89 ASN A O 1
ATOM 688 N N . SER A 1 90 ? -21.381 7.339 14.582 1.00 97.19 90 SER A N 1
ATOM 689 C CA . SER A 1 90 ? -22.257 6.170 14.502 1.00 97.19 90 SER A CA 1
ATOM 690 C C . SER A 1 90 ? -21.486 4.876 14.715 1.00 97.19 90 SER A C 1
ATOM 692 O O . SER A 1 90 ? -20.749 4.406 13.849 1.00 97.19 90 SER A O 1
ATOM 694 N N . LYS A 1 91 ? -21.729 4.224 15.857 1.00 95.19 91 LYS A N 1
ATOM 695 C CA . LYS A 1 91 ? -21.112 2.931 16.178 1.00 95.19 91 LYS A CA 1
ATOM 696 C C . LYS A 1 91 ? -21.417 1.849 15.136 1.00 95.19 91 LYS A C 1
ATOM 698 O O . LYS A 1 91 ? -20.573 0.991 14.890 1.00 95.19 91 LYS A O 1
ATOM 703 N N . GLU A 1 92 ? -22.590 1.897 14.510 1.00 97.38 92 GLU A N 1
ATOM 704 C CA . GLU A 1 92 ? -22.943 0.959 13.443 1.00 97.38 92 GLU A CA 1
ATOM 705 C C . GLU A 1 92 ? -22.192 1.256 12.141 1.00 97.38 92 GLU A C 1
ATOM 707 O O . GLU A 1 92 ? -21.726 0.315 11.504 1.00 97.38 92 GLU A O 1
ATOM 712 N N . LEU A 1 93 ? -21.963 2.528 11.787 1.00 97.81 93 LEU A N 1
ATOM 713 C CA . LEU A 1 93 ? -21.135 2.871 10.621 1.00 97.81 93 LEU A CA 1
ATOM 714 C C . LEU A 1 93 ? -19.653 2.537 10.843 1.00 97.81 93 LEU A C 1
ATOM 716 O O . LEU A 1 93 ? -18.986 2.100 9.907 1.00 97.81 93 LEU A O 1
ATOM 720 N N . LEU A 1 94 ? -19.147 2.657 12.077 1.00 97.88 94 LEU A N 1
ATOM 721 C CA . LEU A 1 94 ? -17.800 2.190 12.430 1.00 97.88 94 LEU A CA 1
ATOM 722 C C . LEU A 1 94 ? -17.651 0.678 12.224 1.00 97.88 94 LEU A C 1
ATOM 724 O O . LEU A 1 94 ? -16.676 0.225 11.624 1.00 97.88 94 LEU A O 1
ATOM 728 N N . LYS A 1 95 ? -18.626 -0.114 12.691 1.00 98.19 95 LYS A N 1
ATOM 729 C CA . LYS A 1 95 ? -18.641 -1.567 12.462 1.00 98.19 95 LYS A CA 1
ATOM 730 C C . LYS A 1 95 ? -18.766 -1.890 10.975 1.00 98.19 95 LYS A C 1
ATOM 732 O O . LYS A 1 95 ? -18.057 -2.767 10.491 1.00 98.19 95 LYS A O 1
ATOM 737 N N . GLU A 1 96 ? -19.636 -1.188 10.254 1.00 98.06 96 GLU A N 1
ATOM 738 C CA . GLU A 1 96 ? -19.853 -1.389 8.820 1.00 98.06 96 GLU A CA 1
ATOM 739 C C . GLU A 1 96 ? -18.581 -1.131 8.004 1.00 98.06 96 GLU A C 1
ATOM 741 O O . GLU A 1 96 ? -18.213 -1.967 7.180 1.00 98.06 96 GLU A O 1
ATOM 746 N N . LEU A 1 97 ? -17.848 -0.049 8.288 1.00 97.38 97 LEU A N 1
ATOM 747 C CA . LEU A 1 97 ? -16.546 0.229 7.674 1.00 97.38 97 LEU A CA 1
ATOM 748 C C . LEU A 1 97 ? -15.597 -0.976 7.813 1.00 97.38 97 LEU A C 1
ATOM 750 O O . LEU A 1 97 ? -15.066 -1.477 6.821 1.00 97.38 97 LEU A O 1
ATOM 754 N N . LEU A 1 98 ? -15.428 -1.496 9.033 1.00 98.31 98 LEU A N 1
ATOM 755 C CA . LEU A 1 98 ? -14.522 -2.618 9.306 1.00 98.31 98 LEU A CA 1
ATOM 756 C C . LEU A 1 98 ? -15.021 -3.956 8.729 1.00 98.31 98 LEU A C 1
ATOM 758 O O . LEU A 1 98 ? -14.213 -4.800 8.324 1.00 98.31 98 LEU A O 1
ATOM 762 N N . ARG A 1 99 ? -16.342 -4.159 8.640 1.00 98.25 99 ARG A N 1
ATOM 763 C CA . ARG A 1 99 ? -16.946 -5.319 7.962 1.00 98.25 99 ARG A CA 1
ATOM 764 C C . ARG A 1 99 ? -16.707 -5.270 6.455 1.00 98.25 99 ARG A C 1
ATOM 766 O O . ARG A 1 99 ? -16.310 -6.285 5.885 1.00 98.25 99 ARG A O 1
ATOM 773 N N . ARG A 1 100 ? -16.848 -4.101 5.819 1.00 97.25 100 ARG A N 1
ATOM 774 C CA . ARG A 1 100 ? -16.516 -3.906 4.395 1.00 97.25 100 ARG A CA 1
ATOM 775 C C . ARG A 1 100 ? -15.044 -4.181 4.119 1.00 97.25 100 ARG A C 1
ATOM 777 O O . ARG A 1 100 ? -14.744 -4.935 3.195 1.00 97.25 100 ARG A O 1
ATOM 784 N N . PHE A 1 101 ? -14.142 -3.663 4.954 1.00 97.31 101 PHE A N 1
ATOM 785 C CA . PHE A 1 101 ? -12.716 -4.006 4.897 1.00 97.31 101 PHE A CA 1
ATOM 786 C C . PHE A 1 101 ? -12.506 -5.520 4.971 1.00 97.31 101 PHE A C 1
ATOM 788 O O . PHE A 1 101 ? -11.859 -6.102 4.102 1.00 97.31 101 PHE A O 1
ATOM 795 N N . SER A 1 102 ? -13.110 -6.176 5.965 1.00 96.88 102 SER A N 1
ATOM 796 C CA . SER A 1 102 ? -12.970 -7.622 6.164 1.00 96.88 102 SER A CA 1
ATOM 797 C C . SER A 1 102 ? -13.456 -8.444 4.969 1.00 96.88 102 SER A C 1
ATOM 799 O O . SER A 1 102 ? -12.816 -9.441 4.634 1.00 96.88 102 SER A O 1
ATOM 801 N N . ALA A 1 103 ? -14.545 -8.012 4.325 1.00 96.69 103 ALA A N 1
ATOM 802 C CA . ALA A 1 103 ? -15.144 -8.656 3.157 1.00 96.69 103 ALA A CA 1
ATOM 803 C C . ALA A 1 103 ? -14.393 -8.385 1.841 1.00 96.69 103 ALA A C 1
ATOM 805 O O . ALA A 1 103 ? -14.461 -9.194 0.914 1.00 96.69 103 ALA A O 1
ATOM 806 N N . ILE A 1 104 ? -13.707 -7.243 1.721 1.00 96.38 104 ILE A N 1
ATOM 807 C CA . ILE A 1 104 ? -12.805 -6.953 0.594 1.00 96.38 104 ILE A CA 1
ATOM 808 C C . ILE A 1 104 ? -11.519 -7.770 0.743 1.00 96.38 104 ILE A C 1
ATOM 810 O O . ILE A 1 104 ? -11.053 -8.361 -0.223 1.00 96.38 104 ILE A O 1
ATOM 814 N N . MET A 1 105 ? -10.980 -7.850 1.960 1.00 97.12 105 MET A N 1
ATOM 815 C CA . MET A 1 105 ? -9.750 -8.576 2.296 1.00 97.12 105 MET A CA 1
ATOM 816 C C . MET A 1 105 ? -9.960 -10.091 2.477 1.00 97.12 105 MET A C 1
ATOM 818 O O . MET A 1 105 ? -9.113 -10.767 3.063 1.00 97.12 105 MET A O 1
ATOM 822 N N . ASP A 1 106 ? -11.092 -10.628 2.022 1.00 96.75 106 ASP A N 1
ATOM 823 C CA . ASP A 1 106 ? -11.388 -12.049 2.132 1.00 96.75 106 ASP A CA 1
ATOM 824 C C . ASP A 1 106 ? -10.541 -12.889 1.163 1.00 96.75 106 ASP A C 1
ATOM 826 O O . ASP A 1 106 ? -10.487 -12.626 -0.039 1.00 96.75 106 ASP A O 1
ATOM 830 N N . SER A 1 107 ? -9.859 -13.907 1.691 1.00 96.06 107 SER A N 1
ATOM 831 C CA . SER A 1 107 ? -8.860 -14.667 0.939 1.00 96.06 107 SER A CA 1
ATOM 832 C C . SER A 1 107 ? -9.455 -15.504 -0.192 1.00 96.06 107 SER A C 1
ATOM 834 O O . SER A 1 107 ? -8.817 -15.614 -1.239 1.00 96.06 107 SER A O 1
ATOM 836 N N . GLU A 1 108 ? -10.639 -16.091 -0.005 1.00 95.25 108 GLU A N 1
ATOM 837 C CA . GLU A 1 108 ? -11.305 -16.884 -1.048 1.00 95.25 108 GLU A CA 1
ATOM 838 C C . GLU A 1 108 ? -11.765 -15.960 -2.170 1.00 95.25 108 GLU A C 1
ATOM 840 O O . GLU A 1 108 ? -11.399 -16.155 -3.333 1.00 95.25 108 GLU A O 1
ATOM 845 N N . ARG A 1 109 ? -12.423 -14.855 -1.798 1.00 94.88 109 ARG A N 1
ATOM 846 C CA . ARG A 1 109 ? -12.859 -13.835 -2.750 1.00 94.88 109 ARG A CA 1
ATOM 847 C C . ARG A 1 109 ? -11.701 -13.278 -3.572 1.00 94.88 109 ARG A C 1
ATOM 849 O O . ARG A 1 109 ? -11.855 -13.114 -4.776 1.00 94.88 109 ARG A O 1
ATOM 856 N N . ILE A 1 110 ? -10.549 -12.994 -2.960 1.00 96.31 110 ILE A N 1
ATOM 857 C CA . ILE A 1 110 ? -9.360 -12.492 -3.671 1.00 96.31 110 ILE A CA 1
ATOM 858 C C . ILE A 1 110 ? -8.866 -13.501 -4.715 1.00 96.31 110 ILE A C 1
ATOM 860 O O . ILE A 1 110 ? -8.533 -13.109 -5.832 1.00 96.31 110 ILE A O 1
ATOM 864 N N . ARG A 1 111 ? -8.820 -14.795 -4.374 1.00 95.12 111 ARG A N 1
ATOM 865 C CA . ARG A 1 111 ? -8.290 -15.849 -5.259 1.00 95.12 111 ARG A CA 1
ATOM 866 C C . ARG A 1 111 ? -9.158 -16.061 -6.498 1.00 95.12 111 ARG A C 1
ATOM 868 O O . ARG A 1 111 ? -8.632 -16.270 -7.594 1.00 95.12 111 ARG A O 1
ATOM 875 N N . GLU A 1 112 ? -10.470 -15.955 -6.333 1.00 93.38 112 GLU A N 1
ATOM 876 C CA . GLU A 1 112 ? -11.448 -16.155 -7.406 1.00 93.38 112 GLU A CA 1
ATOM 877 C C . GLU A 1 112 ? -11.665 -14.907 -8.273 1.00 93.38 112 GLU A C 1
ATOM 879 O O . GLU A 1 112 ? -12.172 -14.999 -9.393 1.00 93.38 112 GLU A O 1
ATOM 884 N N . ASN A 1 113 ? -11.260 -13.731 -7.791 1.00 90.12 113 ASN A N 1
ATOM 885 C CA . ASN A 1 113 ? -11.497 -12.478 -8.491 1.00 90.12 113 ASN A CA 1
ATOM 886 C C . ASN A 1 113 ? -10.559 -12.296 -9.699 1.00 90.12 113 ASN A C 1
ATOM 888 O O . ASN A 1 113 ? -9.347 -12.489 -9.601 1.00 90.12 113 ASN A O 1
ATOM 892 N N . ASN A 1 114 ? -11.128 -11.883 -10.834 1.00 91.69 114 ASN A N 1
ATOM 893 C CA . ASN A 1 114 ? -10.401 -11.561 -12.070 1.00 91.69 114 ASN A CA 1
ATOM 894 C C . ASN A 1 114 ? -10.645 -10.109 -12.537 1.00 91.69 114 ASN A C 1
ATOM 896 O O . ASN A 1 114 ? -10.294 -9.745 -13.663 1.00 91.69 114 ASN A O 1
ATOM 900 N N . ASP A 1 115 ? -11.273 -9.282 -11.702 1.00 89.94 115 ASP A N 1
ATOM 901 C CA . ASP A 1 115 ? -11.508 -7.860 -11.929 1.00 89.94 115 ASP A CA 1
ATOM 902 C C . ASP A 1 115 ? -10.366 -7.024 -11.332 1.00 89.94 115 ASP A C 1
ATOM 904 O O . ASP A 1 115 ? -10.043 -7.097 -10.145 1.00 89.94 115 ASP A O 1
ATOM 908 N N . VAL A 1 116 ? -9.769 -6.186 -12.180 1.00 87.06 116 VAL A N 1
ATOM 909 C CA . VAL A 1 116 ? -8.675 -5.285 -11.805 1.00 87.06 116 VAL A CA 1
ATOM 910 C C . VAL A 1 116 ? -9.123 -4.289 -10.738 1.00 87.06 116 VAL A C 1
ATOM 912 O O . VAL A 1 116 ? -8.359 -4.032 -9.813 1.00 87.06 116 VAL A O 1
ATOM 915 N N . ASN A 1 117 ? -10.354 -3.773 -10.807 1.00 86.06 117 ASN A N 1
ATOM 916 C CA . ASN A 1 117 ? -10.835 -2.789 -9.832 1.00 86.06 117 ASN A CA 1
ATOM 917 C C . ASN A 1 117 ? -10.980 -3.417 -8.443 1.00 86.06 117 ASN A C 1
ATOM 919 O O . ASN A 1 117 ? -10.595 -2.829 -7.434 1.00 86.06 117 ASN A O 1
ATOM 923 N N . CYS A 1 118 ? -11.466 -4.658 -8.383 1.00 88.00 118 CYS A N 1
ATOM 924 C CA . CYS A 1 118 ? -11.507 -5.416 -7.139 1.00 88.00 118 CYS A CA 1
ATOM 925 C C . CYS A 1 118 ? -10.104 -5.644 -6.555 1.00 88.00 118 CYS A C 1
ATOM 927 O O . CYS A 1 118 ? -9.920 -5.494 -5.350 1.00 88.00 118 CYS A O 1
ATOM 929 N N . LEU A 1 119 ? -9.101 -5.951 -7.381 1.00 88.31 119 LEU A N 1
ATOM 930 C CA . LEU A 1 119 ? -7.718 -6.090 -6.910 1.00 88.31 119 LEU A CA 1
ATOM 931 C C . LEU A 1 119 ? -7.119 -4.762 -6.440 1.00 88.31 119 LEU A C 1
ATOM 933 O O . LEU A 1 119 ? -6.450 -4.738 -5.409 1.00 88.31 119 LEU A O 1
ATOM 937 N N . CYS A 1 120 ? -7.405 -3.654 -7.129 1.00 88.25 120 CYS A N 1
ATOM 938 C CA . CYS A 1 120 ? -7.037 -2.318 -6.666 1.00 88.25 120 CYS A CA 1
ATOM 939 C C . CYS A 1 120 ? -7.630 -2.042 -5.277 1.00 88.25 120 CYS A C 1
ATOM 941 O O . CYS A 1 120 ? -6.881 -1.676 -4.375 1.00 88.25 120 CYS A O 1
ATOM 943 N N . LYS A 1 121 ? -8.925 -2.320 -5.057 1.00 91.38 121 LYS A N 1
ATOM 944 C CA . LYS A 1 121 ? -9.567 -2.209 -3.731 1.00 91.38 121 LYS A CA 1
ATOM 945 C C . LYS A 1 121 ? -8.829 -3.006 -2.664 1.00 91.38 121 LYS A C 1
ATOM 947 O O . LYS A 1 121 ? -8.544 -2.479 -1.596 1.00 91.38 121 LYS A O 1
ATOM 952 N N . VAL A 1 122 ? -8.482 -4.261 -2.943 1.00 95.31 122 VAL A N 1
ATOM 953 C CA . VAL A 1 122 ? -7.756 -5.113 -1.985 1.00 95.31 122 VAL A CA 1
ATOM 954 C C . VAL A 1 122 ? -6.400 -4.505 -1.630 1.00 95.31 122 VAL A C 1
ATOM 956 O O . VAL A 1 122 ? -6.044 -4.430 -0.455 1.00 95.31 122 VAL A O 1
ATOM 959 N N . VAL A 1 123 ? -5.657 -4.027 -2.630 1.00 93.81 123 VAL A N 1
ATOM 960 C CA . VAL A 1 123 ? -4.352 -3.397 -2.409 1.00 93.81 123 VAL A CA 1
ATOM 961 C C . VAL A 1 123 ? -4.486 -2.065 -1.666 1.00 93.81 123 VAL A C 1
ATOM 963 O O . VAL A 1 123 ? -3.645 -1.804 -0.810 1.00 93.81 123 VAL A O 1
ATOM 966 N N . LYS A 1 124 ? -5.556 -1.280 -1.881 1.00 92.19 124 LYS A N 1
ATOM 967 C CA . LYS A 1 124 ? -5.886 -0.102 -1.050 1.00 92.19 124 LYS A CA 1
ATOM 968 C C . LYS A 1 124 ? -6.002 -0.495 0.418 1.00 92.19 124 LYS A C 1
ATOM 970 O O . LYS A 1 124 ? -5.289 0.047 1.259 1.00 92.19 124 LYS A O 1
ATOM 975 N N . MET A 1 125 ? -6.817 -1.510 0.718 1.00 96.25 125 MET A N 1
ATOM 976 C CA . MET A 1 125 ? -6.986 -1.972 2.100 1.00 96.25 125 MET A CA 1
ATOM 977 C C . MET A 1 125 ? -5.651 -2.443 2.700 1.00 96.25 125 MET A C 1
ATOM 979 O O . MET A 1 125 ? -5.365 -2.154 3.860 1.00 96.25 125 MET A O 1
ATOM 983 N N . ILE A 1 126 ? -4.807 -3.133 1.918 1.00 97.56 126 ILE A N 1
ATOM 984 C CA . ILE A 1 126 ? -3.454 -3.536 2.337 1.00 97.56 126 ILE A CA 1
ATOM 985 C C . ILE A 1 126 ? -2.594 -2.307 2.651 1.00 97.56 126 ILE A C 1
ATOM 987 O O . ILE A 1 126 ? -1.936 -2.292 3.692 1.00 97.56 126 ILE A O 1
ATOM 991 N N . THR A 1 127 ? -2.588 -1.281 1.795 1.00 95.25 127 THR A N 1
ATOM 992 C CA . THR A 1 127 ? -1.801 -0.059 2.022 1.00 95.25 127 THR A CA 1
ATOM 993 C C . THR A 1 127 ? -2.259 0.690 3.268 1.00 95.25 127 THR A C 1
ATOM 995 O O . THR A 1 127 ? -1.421 1.089 4.076 1.00 95.25 127 THR A O 1
ATOM 998 N N . ASP A 1 128 ? -3.568 0.800 3.484 1.00 95.44 128 ASP A N 1
ATOM 999 C CA . ASP A 1 128 ? -4.131 1.544 4.612 1.00 95.44 128 ASP A CA 1
ATOM 1000 C C . ASP A 1 128 ? -3.958 0.795 5.929 1.00 95.44 128 ASP A C 1
ATOM 1002 O O . ASP A 1 128 ? -3.522 1.372 6.924 1.00 95.44 128 ASP A O 1
ATOM 1006 N N . CYS A 1 129 ? -4.196 -0.521 5.933 1.00 98.19 129 CYS A N 1
ATOM 1007 C CA . CYS A 1 129 ? -3.923 -1.350 7.104 1.00 98.19 129 CYS A CA 1
ATOM 1008 C C . CYS A 1 129 ? -2.430 -1.339 7.444 1.00 98.19 129 CYS A C 1
ATOM 1010 O O . CYS A 1 129 ? -2.062 -1.303 8.615 1.00 98.19 129 CYS A O 1
ATOM 1012 N N . SER A 1 130 ? -1.556 -1.330 6.436 1.00 98.19 130 SER A N 1
ATOM 1013 C CA . SER A 1 130 ? -0.111 -1.230 6.650 1.00 98.19 130 SER A CA 1
ATOM 1014 C C . SER A 1 130 ? 0.277 0.123 7.251 1.00 98.19 130 SER A C 1
ATOM 1016 O O . SER A 1 130 ? 1.118 0.163 8.146 1.00 98.19 130 SER A O 1
ATOM 1018 N N . PHE A 1 131 ? -0.369 1.221 6.838 1.00 96.50 131 PHE A N 1
ATOM 1019 C CA . PHE A 1 131 ? -0.215 2.522 7.492 1.00 96.50 131 PHE A CA 1
ATOM 1020 C C . PHE A 1 131 ? -0.648 2.463 8.961 1.00 96.50 131 PHE A C 1
ATOM 1022 O O . PHE A 1 131 ? 0.147 2.795 9.840 1.00 96.50 131 PHE A O 1
ATOM 1029 N N . CYS A 1 132 ? -1.859 1.973 9.246 1.00 97.75 132 CYS A N 1
ATOM 1030 C CA . CYS A 1 132 ? -2.348 1.817 10.618 1.00 97.75 132 CYS A CA 1
ATOM 1031 C C . CYS A 1 132 ? -1.398 0.975 11.475 1.00 97.75 132 CYS A C 1
ATOM 1033 O O . CYS A 1 132 ? -1.111 1.334 12.619 1.00 97.75 132 CYS A O 1
ATOM 1035 N N . TYR A 1 133 ? -0.897 -0.131 10.924 1.00 98.19 133 TYR A N 1
ATOM 1036 C CA . TYR A 1 133 ? 0.037 -1.000 11.618 1.00 98.19 133 TYR A CA 1
ATOM 1037 C C . TYR A 1 133 ? 1.332 -0.262 11.952 1.00 98.19 133 TYR A C 1
ATOM 1039 O O . TYR A 1 133 ? 1.683 -0.153 13.123 1.00 98.19 133 TYR A O 1
ATOM 1047 N N . VAL A 1 134 ? 2.018 0.285 10.947 1.00 96.88 134 VAL A N 1
ATOM 1048 C CA . VAL A 1 134 ? 3.347 0.890 11.107 1.00 96.88 134 VAL A CA 1
ATOM 1049 C C . VAL A 1 134 ? 3.308 2.152 11.965 1.00 96.88 134 VAL A C 1
ATOM 1051 O O . VAL A 1 134 ? 4.180 2.342 12.811 1.00 96.88 134 VAL A O 1
ATOM 1054 N N . GLU A 1 135 ? 2.314 3.016 11.766 1.00 93.81 135 GLU A N 1
ATOM 1055 C CA . GLU A 1 135 ? 2.290 4.348 12.381 1.00 93.81 135 GLU A CA 1
ATOM 1056 C C . GLU A 1 135 ? 1.620 4.364 13.758 1.00 93.81 135 GLU A C 1
ATOM 1058 O O . GLU A 1 135 ? 1.866 5.273 14.557 1.00 93.81 135 GLU A O 1
ATOM 1063 N N . HIS A 1 136 ? 0.760 3.386 14.061 1.00 95.00 136 HIS A N 1
ATOM 1064 C CA . HIS A 1 136 ? -0.052 3.421 15.280 1.00 95.00 136 HIS A CA 1
ATOM 1065 C C . HIS A 1 136 ? 0.091 2.171 16.143 1.00 95.00 136 HIS A C 1
ATOM 1067 O O . HIS A 1 136 ? 0.227 2.315 17.355 1.00 95.00 136 HIS A O 1
ATOM 1073 N N . LEU A 1 137 ? 0.108 0.967 15.565 1.00 93.69 137 LEU A N 1
ATOM 1074 C CA . LEU A 1 137 ? 0.117 -0.277 16.348 1.00 93.69 137 LEU A CA 1
ATOM 1075 C C . LEU A 1 137 ? 1.536 -0.763 16.675 1.00 93.69 137 LEU A C 1
ATOM 1077 O O . LEU A 1 137 ? 1.872 -0.988 17.832 1.00 93.69 137 LEU A O 1
ATOM 1081 N N . ALA A 1 138 ? 2.414 -0.889 15.682 1.00 93.00 138 ALA A N 1
ATOM 1082 C CA . ALA A 1 138 ? 3.774 -1.392 15.871 1.00 93.00 138 ALA A CA 1
ATOM 1083 C C . ALA A 1 138 ? 4.617 -0.480 16.779 1.00 93.00 138 ALA A C 1
ATOM 1085 O O . ALA A 1 138 ? 5.474 -0.955 17.522 1.00 93.00 138 ALA A O 1
ATOM 1086 N N . ARG A 1 139 ? 4.307 0.823 16.808 1.00 88.69 139 ARG A N 1
ATOM 1087 C CA . ARG A 1 139 ? 4.940 1.811 17.697 1.00 88.69 139 ARG A CA 1
ATOM 1088 C C . ARG A 1 139 ? 4.662 1.578 19.184 1.00 88.69 139 ARG A C 1
ATOM 1090 O O . ARG A 1 139 ? 5.414 2.090 20.009 1.00 88.69 139 ARG A O 1
ATOM 1097 N N . THR A 1 140 ? 3.625 0.816 19.541 1.00 90.56 140 THR A N 1
ATOM 1098 C CA . THR A 1 140 ? 3.319 0.486 20.945 1.00 90.56 140 THR A CA 1
ATOM 1099 C C . THR A 1 140 ? 4.010 -0.788 21.429 1.00 90.56 140 THR A C 1
ATOM 1101 O O . THR A 1 140 ? 3.842 -1.161 22.590 1.00 90.56 140 THR A O 1
ATOM 1104 N N . LYS A 1 141 ? 4.770 -1.482 20.568 1.00 91.38 141 LYS A N 1
ATOM 1105 C CA . LYS A 1 141 ? 5.569 -2.649 20.963 1.00 91.38 141 LYS A CA 1
ATOM 1106 C C . LYS A 1 141 ? 6.595 -2.277 22.035 1.00 91.38 141 LYS A C 1
ATOM 1108 O O . LYS A 1 141 ? 7.067 -1.143 22.106 1.00 91.38 141 LYS A O 1
ATOM 1113 N N . THR A 1 142 ? 6.987 -3.255 22.848 1.00 92.69 142 THR A N 1
ATOM 1114 C CA . THR A 1 142 ? 7.999 -3.097 23.904 1.00 92.69 142 THR A CA 1
ATOM 1115 C C . THR A 1 142 ? 9.032 -4.229 23.860 1.00 92.69 142 THR A C 1
ATOM 1117 O O . THR A 1 142 ? 8.837 -5.261 23.205 1.00 92.69 142 THR A O 1
ATOM 1120 N N . GLY A 1 143 ? 10.176 -4.020 24.521 1.00 93.44 143 GLY A N 1
ATOM 1121 C CA . GLY A 1 143 ? 11.262 -5.004 24.595 1.00 93.44 143 GLY A CA 1
ATOM 1122 C C . GLY A 1 143 ? 11.836 -5.385 23.225 1.00 93.44 143 GLY A C 1
ATOM 1123 O O . GLY A 1 143 ? 11.926 -4.553 22.323 1.00 93.44 143 GLY A O 1
ATOM 1124 N N . GLN A 1 144 ? 12.189 -6.662 23.053 1.00 90.88 144 GLN A N 1
ATOM 1125 C CA . GLN A 1 144 ? 12.844 -7.164 21.836 1.00 90.88 144 GLN A CA 1
ATOM 1126 C C . GLN A 1 144 ? 12.001 -6.980 20.566 1.00 90.88 144 GLN A C 1
ATOM 1128 O O . GLN A 1 144 ? 12.535 -6.748 19.484 1.00 90.88 144 GLN A O 1
ATOM 1133 N N . SER A 1 145 ? 10.673 -7.056 20.694 1.00 90.62 145 SER A N 1
ATOM 1134 C CA . SER A 1 145 ? 9.760 -6.877 19.561 1.00 90.62 145 SER A CA 1
ATOM 1135 C C . SER A 1 145 ? 9.796 -5.454 18.993 1.00 90.62 145 SER A C 1
ATOM 1137 O O . SER A 1 145 ? 9.657 -5.279 17.785 1.00 90.62 145 SER A O 1
ATOM 1139 N N . LYS A 1 146 ? 10.033 -4.451 19.852 1.00 92.38 146 LYS A N 1
ATOM 1140 C CA . LYS A 1 146 ? 10.202 -3.054 19.447 1.00 92.38 146 LYS A CA 1
ATOM 1141 C C . LYS A 1 146 ? 11.514 -2.860 18.695 1.00 92.38 146 LYS A C 1
ATOM 1143 O O . LYS A 1 146 ? 11.493 -2.327 17.596 1.00 92.38 146 LYS A O 1
ATOM 1148 N N . VAL A 1 147 ? 12.616 -3.366 19.254 1.00 89.06 147 VAL A N 1
ATOM 1149 C CA . VAL A 1 147 ? 13.952 -3.272 18.641 1.00 89.06 147 VAL A CA 1
ATOM 1150 C C . VAL A 1 147 ? 13.960 -3.903 17.249 1.00 89.06 147 VAL A C 1
ATOM 1152 O O . VAL A 1 147 ? 14.467 -3.309 16.302 1.00 89.06 147 VAL A O 1
ATOM 1155 N N . LYS A 1 148 ? 13.331 -5.078 17.098 1.00 89.50 148 LYS A N 1
ATOM 1156 C CA . LYS A 1 148 ? 13.190 -5.737 15.794 1.00 89.50 148 LYS A CA 1
ATOM 1157 C C . LYS A 1 148 ? 12.426 -4.862 14.794 1.00 89.50 148 LYS A C 1
ATOM 1159 O O . LYS A 1 148 ? 12.894 -4.682 13.676 1.00 89.50 148 LYS A O 1
ATOM 1164 N N . PHE A 1 149 ? 11.270 -4.325 15.186 1.00 93.94 149 PHE A N 1
ATOM 1165 C CA . PHE A 1 149 ? 10.473 -3.460 14.315 1.00 93.94 149 PHE A CA 1
ATOM 1166 C C . PHE A 1 149 ? 11.225 -2.180 13.925 1.00 93.94 149 PHE A C 1
ATOM 1168 O O . PHE A 1 149 ? 11.220 -1.814 12.755 1.00 93.94 149 PHE A O 1
ATOM 1175 N N . GLU A 1 150 ? 11.874 -1.510 14.882 1.00 90.50 150 GLU A N 1
ATOM 1176 C CA . GLU A 1 150 ? 12.631 -0.278 14.630 1.00 90.50 150 GLU A CA 1
ATOM 1177 C C . GLU A 1 150 ? 13.783 -0.522 13.654 1.00 90.50 150 GLU A C 1
ATOM 1179 O O . GLU A 1 150 ? 13.923 0.236 12.702 1.00 90.50 150 GLU A O 1
ATOM 1184 N N . SER A 1 151 ? 14.505 -1.638 13.798 1.00 83.00 151 SER A N 1
ATOM 1185 C CA . SER A 1 151 ? 15.544 -2.038 12.845 1.00 83.00 151 SER A CA 1
ATOM 1186 C C . SER A 1 151 ? 14.988 -2.226 11.426 1.00 83.00 151 SER A C 1
ATOM 1188 O O . SER A 1 151 ? 15.502 -1.630 10.483 1.00 83.00 151 SER A O 1
ATOM 1190 N N . ILE A 1 152 ? 13.892 -2.977 11.260 1.00 87.50 152 ILE A N 1
ATOM 1191 C CA . ILE A 1 152 ? 13.242 -3.170 9.947 1.00 87.50 152 ILE A CA 1
ATOM 1192 C C . ILE A 1 152 ? 12.796 -1.826 9.359 1.00 87.50 152 ILE A C 1
ATOM 1194 O O . ILE A 1 152 ? 12.989 -1.552 8.173 1.00 87.50 152 ILE A O 1
ATOM 1198 N N . TYR A 1 153 ? 12.181 -0.986 10.192 1.00 88.62 153 TYR A N 1
ATOM 1199 C CA . TYR A 1 153 ? 11.692 0.326 9.794 1.00 88.62 153 TYR A CA 1
ATOM 1200 C C . TYR A 1 153 ? 12.839 1.209 9.294 1.00 88.62 153 TYR A C 1
ATOM 1202 O O . TYR A 1 153 ? 12.705 1.807 8.233 1.00 88.62 153 TYR A O 1
ATOM 1210 N N . GLU A 1 154 ? 13.955 1.276 10.020 1.00 81.00 154 GLU A N 1
ATOM 1211 C CA . GLU A 1 154 ? 15.121 2.099 9.673 1.00 81.00 154 GLU A CA 1
ATOM 1212 C C . GLU A 1 154 ? 15.791 1.669 8.365 1.00 81.00 154 GLU A C 1
ATOM 1214 O O . GLU A 1 154 ? 16.189 2.528 7.581 1.00 81.00 154 GLU A O 1
ATOM 1219 N N . TRP A 1 155 ? 15.870 0.363 8.094 1.00 73.38 155 TRP A N 1
ATOM 1220 C CA . TRP A 1 155 ? 16.453 -0.152 6.852 1.00 73.38 155 TRP A CA 1
ATOM 1221 C C . TRP A 1 155 ? 15.599 0.147 5.617 1.00 73.38 155 TRP A C 1
ATOM 1223 O O . TRP A 1 155 ? 16.121 0.467 4.548 1.00 73.38 155 TRP A O 1
ATOM 1233 N N . ILE A 1 156 ? 14.277 0.021 5.741 1.00 80.62 156 ILE A N 1
ATOM 1234 C CA . ILE A 1 156 ? 13.377 0.066 4.583 1.00 80.62 156 ILE A CA 1
ATOM 1235 C C . ILE A 1 156 ? 12.823 1.470 4.348 1.00 80.62 156 ILE A C 1
ATOM 1237 O O . ILE A 1 156 ? 12.688 1.899 3.198 1.00 80.62 156 ILE A O 1
ATOM 1241 N N . MET A 1 157 ? 12.462 2.195 5.407 1.00 80.19 157 MET A N 1
ATOM 1242 C CA . MET A 1 157 ? 11.855 3.512 5.250 1.00 80.19 157 MET A CA 1
ATOM 1243 C C . MET A 1 157 ? 12.886 4.530 4.772 1.00 80.19 157 MET A C 1
ATOM 1245 O O . MET A 1 157 ? 14.004 4.566 5.282 1.00 80.19 157 MET A O 1
ATOM 1249 N N . PRO A 1 158 ? 12.515 5.415 3.833 1.00 64.56 158 PRO A N 1
ATOM 1250 C CA . PRO A 1 158 ? 13.367 6.540 3.503 1.00 64.56 158 PRO A CA 1
ATOM 1251 C C . PRO A 1 158 ? 13.545 7.433 4.728 1.00 64.56 158 PRO A C 1
ATOM 1253 O O . PRO A 1 158 ? 12.572 7.818 5.385 1.00 64.56 158 PRO A O 1
ATOM 1256 N N . THR A 1 159 ? 14.795 7.768 5.026 1.00 59.84 159 THR A N 1
ATOM 1257 C CA . THR A 1 159 ? 15.123 8.677 6.121 1.00 59.84 159 THR A CA 1
ATOM 1258 C C . THR A 1 159 ? 14.674 10.095 5.786 1.00 59.84 159 THR A C 1
ATOM 1260 O O . THR A 1 159 ? 14.583 10.491 4.621 1.00 59.84 159 THR A O 1
ATOM 1263 N N . GLU A 1 160 ? 14.445 10.906 6.816 1.00 56.53 160 GLU A N 1
ATOM 1264 C CA . GLU A 1 160 ? 14.163 12.331 6.630 1.00 56.53 160 GLU A CA 1
ATOM 1265 C C . GLU A 1 160 ? 15.296 13.029 5.867 1.00 56.53 160 GLU A C 1
ATOM 1267 O O . GLU A 1 160 ? 15.023 13.862 5.016 1.00 56.53 160 GLU A O 1
ATOM 1272 N N . ALA A 1 161 ? 16.555 12.632 6.086 1.00 47.16 161 ALA A N 1
ATOM 1273 C CA . ALA A 1 161 ? 17.705 13.162 5.360 1.00 47.16 161 ALA A CA 1
ATOM 1274 C C . ALA A 1 161 ? 17.697 12.778 3.872 1.00 47.16 161 ALA A C 1
ATOM 1276 O O . ALA A 1 161 ? 17.980 13.623 3.027 1.00 47.16 161 ALA A O 1
ATOM 1277 N N . GLU A 1 162 ? 17.348 11.536 3.526 1.00 46.78 162 GLU A N 1
ATOM 1278 C CA . GLU A 1 162 ? 17.206 11.105 2.130 1.00 46.78 162 GLU A CA 1
ATOM 1279 C C . GLU A 1 162 ? 16.047 11.816 1.439 1.00 46.78 162 GLU A C 1
ATOM 1281 O O . GLU A 1 162 ? 16.178 12.245 0.293 1.00 46.78 162 GLU A O 1
ATOM 1286 N N . LEU A 1 163 ? 14.924 11.979 2.139 1.00 51.88 163 LEU A N 1
ATOM 1287 C CA . LEU A 1 163 ? 13.791 12.752 1.648 1.00 51.88 163 LEU A CA 1
ATOM 1288 C C . LEU A 1 163 ? 14.209 14.210 1.459 1.00 51.88 163 LEU A C 1
ATOM 1290 O O . LEU A 1 163 ? 14.055 14.728 0.362 1.00 51.88 163 LEU A O 1
ATOM 1294 N N . ASP A 1 164 ? 14.849 14.834 2.446 1.00 44.31 164 ASP A N 1
ATOM 1295 C CA . ASP A 1 164 ? 15.335 16.214 2.389 1.00 44.31 164 ASP A CA 1
ATOM 1296 C C . ASP A 1 164 ? 16.370 16.415 1.267 1.00 44.31 164 ASP A C 1
ATOM 1298 O O . ASP A 1 164 ? 16.316 17.411 0.549 1.00 44.31 164 ASP A O 1
ATOM 1302 N N . MET A 1 165 ? 17.303 15.480 1.064 1.00 38.25 165 MET A N 1
ATOM 1303 C CA . MET A 1 165 ? 18.290 15.529 -0.025 1.00 38.25 165 MET A CA 1
ATOM 1304 C C . MET A 1 165 ? 17.635 15.445 -1.405 1.00 38.25 165 MET A C 1
ATOM 1306 O O . MET A 1 165 ? 18.104 16.091 -2.341 1.00 38.25 165 MET A O 1
ATOM 1310 N N . ARG A 1 166 ? 16.549 14.677 -1.532 1.00 44.97 166 ARG A N 1
ATOM 1311 C CA . ARG A 1 166 ? 15.827 14.462 -2.795 1.00 44.97 166 ARG A CA 1
ATOM 1312 C C . ARG A 1 166 ? 14.751 15.517 -3.060 1.00 44.97 166 ARG A C 1
ATOM 1314 O O . ARG A 1 166 ? 14.445 15.808 -4.212 1.00 44.97 166 ARG A O 1
ATOM 1321 N N . VAL A 1 167 ? 14.216 16.116 -1.997 1.00 38.16 167 VAL A N 1
ATOM 1322 C CA . VAL A 1 167 ? 13.239 17.216 -1.999 1.00 38.16 167 VAL A CA 1
ATOM 1323 C C . VAL A 1 167 ? 13.921 18.576 -2.177 1.00 38.16 167 VAL A C 1
ATOM 1325 O O . VAL A 1 167 ? 13.261 19.523 -2.611 1.00 38.16 167 VAL A O 1
ATOM 1328 N N . ARG A 1 168 ? 15.235 18.698 -1.916 1.00 35.41 168 ARG A N 1
ATOM 1329 C CA . ARG A 1 168 ? 16.023 19.920 -2.163 1.00 35.41 168 ARG A CA 1
ATOM 1330 C C . ARG A 1 168 ? 16.014 20.327 -3.642 1.00 35.41 168 ARG A C 1
ATOM 1332 O O . ARG A 1 168 ? 16.909 20.032 -4.428 1.00 35.41 168 ARG A O 1
ATOM 1339 N N . ARG A 1 169 ? 15.001 21.124 -3.974 1.00 42.91 169 ARG A N 1
ATOM 1340 C CA . ARG A 1 169 ? 15.076 22.264 -4.890 1.00 42.91 169 ARG A CA 1
ATOM 1341 C C . ARG A 1 169 ? 15.831 23.399 -4.194 1.00 42.91 169 ARG A C 1
ATOM 1343 O O . ARG A 1 169 ? 16.088 23.309 -2.997 1.00 42.91 169 ARG A O 1
ATOM 1350 N N . THR A 1 170 ? 16.249 24.422 -4.939 1.00 41.19 170 THR A N 1
ATOM 1351 C CA . THR A 1 170 ? 17.047 25.550 -4.420 1.00 41.19 170 THR A CA 1
ATOM 1352 C C . THR A 1 170 ? 16.590 26.006 -3.017 1.00 41.19 170 THR A C 1
ATOM 1354 O O . THR A 1 170 ? 15.386 25.997 -2.760 1.00 41.19 170 THR A O 1
ATOM 1357 N N . PRO A 1 171 ? 17.518 26.395 -2.112 1.00 42.75 171 PRO A N 1
ATOM 1358 C CA . PRO A 1 171 ? 17.343 26.507 -0.644 1.00 42.75 171 PRO A CA 1
ATOM 1359 C C . PRO A 1 171 ? 16.218 27.421 -0.101 1.00 42.75 171 PRO A C 1
ATOM 1361 O O . PRO A 1 171 ? 16.106 27.618 1.109 1.00 42.75 171 PRO A O 1
ATOM 1364 N N . GLU A 1 172 ? 15.376 27.970 -0.968 1.00 47.84 172 GLU A N 1
ATOM 1365 C CA . GLU A 1 172 ? 14.458 29.075 -0.715 1.00 47.84 172 GLU A CA 1
ATOM 1366 C C . GLU A 1 172 ? 12.980 28.645 -0.580 1.00 47.84 172 GLU A C 1
ATOM 1368 O O . GLU A 1 172 ? 12.178 29.451 -0.114 1.00 47.84 172 GLU A O 1
ATOM 1373 N N . HIS A 1 173 ? 12.594 27.399 -0.917 1.00 48.22 173 HIS A N 1
ATOM 1374 C CA . HIS A 1 173 ? 11.181 26.951 -0.958 1.00 48.22 173 HIS A CA 1
ATOM 1375 C C . HIS A 1 173 ? 10.936 25.567 -0.305 1.00 48.22 173 HIS A C 1
ATOM 1377 O O . HIS A 1 173 ? 11.784 24.683 -0.395 1.00 48.22 173 HIS A O 1
ATOM 1383 N N . LEU A 1 174 ? 9.765 25.366 0.323 1.00 45.84 174 LEU A N 1
ATOM 1384 C CA . LEU A 1 174 ? 9.313 24.136 1.011 1.00 45.84 174 LEU A CA 1
ATOM 1385 C C . LEU A 1 174 ? 7.945 23.655 0.487 1.00 45.84 174 LEU A C 1
ATOM 1387 O O . LEU A 1 174 ? 7.170 24.469 0.006 1.00 45.84 174 LEU A O 1
ATOM 1391 N N . ALA A 1 175 ? 7.610 22.364 0.598 1.00 45.81 175 ALA A N 1
ATOM 1392 C CA . ALA A 1 175 ? 6.306 21.822 0.181 1.00 45.81 175 ALA A CA 1
ATOM 1393 C C . ALA A 1 175 ? 5.176 22.088 1.196 1.00 45.81 175 ALA A C 1
ATOM 1395 O O . ALA A 1 175 ? 5.391 21.993 2.403 1.00 45.81 175 ALA A O 1
ATOM 1396 N N . ILE A 1 176 ? 3.968 22.385 0.698 1.00 49.28 176 ILE A N 1
ATOM 1397 C CA . ILE A 1 176 ? 2.776 22.667 1.527 1.00 49.28 176 ILE A CA 1
ATOM 1398 C C . ILE A 1 176 ? 1.569 21.738 1.248 1.00 49.28 176 ILE A C 1
ATOM 1400 O O . ILE A 1 176 ? 0.630 21.739 2.037 1.00 49.28 176 ILE A O 1
ATOM 1404 N N . THR A 1 177 ? 1.605 20.889 0.206 1.00 41.31 177 THR A N 1
ATOM 1405 C CA . THR A 1 177 ? 0.582 19.851 -0.112 1.00 41.31 177 THR A CA 1
ATOM 1406 C C . THR A 1 177 ? 1.213 18.486 -0.459 1.00 41.31 177 THR A C 1
ATOM 1408 O O . THR A 1 177 ? 2.424 18.403 -0.675 1.00 41.31 177 THR A O 1
ATOM 1411 N N . ARG A 1 178 ? 0.413 17.403 -0.525 1.00 37.06 178 ARG A N 1
ATOM 1412 C CA . ARG A 1 178 ? 0.834 16.038 -0.940 1.00 37.06 178 ARG A CA 1
ATOM 1413 C C . ARG A 1 178 ? 0.733 15.845 -2.473 1.00 37.06 178 ARG A C 1
ATOM 1415 O O . ARG A 1 178 ? -0.135 16.443 -3.097 1.00 37.06 178 ARG A O 1
ATOM 1422 N N . GLY A 1 179 ? 1.574 14.994 -3.085 1.00 36.09 179 GLY A N 1
ATOM 1423 C CA . GLY A 1 179 ? 1.458 14.574 -4.502 1.00 36.09 179 GLY A CA 1
ATOM 1424 C C . GLY A 1 179 ? 2.442 15.240 -5.485 1.00 36.09 179 GLY A C 1
ATOM 1425 O O . GLY A 1 179 ? 3.388 15.901 -5.081 1.00 36.09 179 GLY A O 1
ATOM 1426 N N . LEU A 1 180 ? 2.236 15.072 -6.800 1.00 36.31 180 LEU A N 1
ATOM 1427 C CA . LEU A 1 180 ? 3.166 15.505 -7.872 1.00 36.31 180 LEU A CA 1
ATOM 1428 C C . LEU A 1 180 ? 3.145 17.023 -8.199 1.00 36.31 180 LEU A C 1
ATOM 1430 O O . LEU A 1 180 ? 3.817 17.466 -9.134 1.00 36.31 180 LEU A O 1
ATOM 1434 N N . GLY A 1 181 ? 2.345 17.828 -7.489 1.00 38.12 181 GLY A N 1
ATOM 1435 C CA . GLY A 1 181 ? 2.104 19.249 -7.795 1.00 38.12 181 GLY A CA 1
ATOM 1436 C C . GLY A 1 181 ? 3.311 20.164 -7.533 1.00 38.12 181 GLY A C 1
ATOM 1437 O O . GLY A 1 181 ? 4.077 19.933 -6.605 1.00 38.12 181 GLY A O 1
ATOM 1438 N N . MET A 1 182 ? 3.499 21.228 -8.320 1.00 42.88 182 MET A N 1
ATOM 1439 C CA . MET A 1 182 ? 4.722 22.058 -8.316 1.00 42.88 182 MET A CA 1
ATOM 1440 C C . MET A 1 182 ? 4.475 23.575 -8.256 1.00 42.88 182 MET A C 1
ATOM 1442 O O . MET A 1 182 ? 5.403 24.352 -8.479 1.00 42.88 182 MET A O 1
ATOM 1446 N N . GLU A 1 183 ? 3.241 23.997 -8.011 1.00 46.53 183 GLU A N 1
ATOM 1447 C CA . GLU A 1 183 ? 2.807 25.396 -8.012 1.00 46.53 183 GLU A CA 1
ATOM 1448 C C . GLU A 1 183 ? 3.248 26.185 -6.754 1.00 46.53 183 GLU A C 1
ATOM 1450 O O . GLU A 1 183 ? 2.945 25.820 -5.619 1.00 46.53 183 GLU A O 1
ATOM 1455 N N . ILE A 1 184 ? 3.976 27.295 -6.925 1.00 49.41 184 ILE A N 1
ATOM 1456 C CA . ILE A 1 184 ? 4.369 28.156 -5.793 1.00 49.41 184 ILE A CA 1
ATOM 1457 C C . ILE A 1 184 ? 3.119 28.853 -5.230 1.00 49.41 184 ILE A C 1
ATOM 1459 O O . ILE A 1 184 ? 2.372 29.458 -5.988 1.00 49.41 184 ILE A O 1
ATOM 1463 N N . GLY A 1 185 ? 2.896 28.766 -3.917 1.00 51.97 185 GLY A N 1
ATOM 1464 C CA . GLY A 1 185 ? 1.716 29.282 -3.209 1.00 51.97 185 GLY A CA 1
ATOM 1465 C C . GLY A 1 185 ? 0.594 28.255 -3.011 1.00 51.97 185 GLY A C 1
ATOM 1466 O O . GLY A 1 185 ? -0.241 28.438 -2.131 1.00 51.97 185 GLY A O 1
ATOM 1467 N N . THR A 1 186 ? 0.608 27.151 -3.763 1.00 46.25 186 THR A N 1
ATOM 1468 C CA . THR A 1 186 ? -0.406 26.079 -3.682 1.00 46.25 186 THR A CA 1
ATOM 1469 C C . THR A 1 186 ? 0.201 24.746 -3.269 1.00 46.25 186 THR A C 1
ATOM 1471 O O . THR A 1 186 ? -0.386 24.010 -2.493 1.00 46.25 186 THR A O 1
ATOM 1474 N N . ASP A 1 187 ? 1.394 24.441 -3.768 1.00 43.34 187 ASP A N 1
ATOM 1475 C CA . ASP A 1 187 ? 2.052 23.142 -3.669 1.00 43.34 187 ASP A CA 1
ATOM 1476 C C . ASP A 1 187 ? 3.394 23.205 -2.940 1.00 43.34 187 ASP A C 1
ATOM 1478 O O . ASP A 1 187 ? 3.795 22.242 -2.276 1.00 43.34 187 ASP A O 1
ATOM 1482 N N . ILE A 1 188 ? 4.087 24.331 -3.103 1.00 47.97 188 ILE A N 1
ATOM 1483 C CA . ILE A 1 188 ? 5.332 24.705 -2.436 1.00 47.97 188 ILE A CA 1
ATOM 1484 C C . ILE A 1 188 ? 5.255 26.196 -2.058 1.00 47.97 188 ILE A C 1
ATOM 1486 O O . ILE A 1 188 ? 4.633 26.966 -2.774 1.00 47.97 188 ILE A O 1
ATOM 1490 N N . ALA A 1 189 ? 5.869 26.643 -0.968 1.00 55.03 189 ALA A N 1
ATOM 1491 C CA . ALA A 1 189 ? 5.903 28.044 -0.545 1.00 55.03 189 ALA A CA 1
ATOM 1492 C C . ALA A 1 189 ? 7.330 28.480 -0.163 1.00 55.03 189 ALA A C 1
ATOM 1494 O O . ALA A 1 189 ? 8.135 27.638 0.244 1.00 55.03 189 ALA A O 1
ATOM 1495 N N . PRO A 1 190 ? 7.682 29.775 -0.286 1.00 60.06 190 PRO A N 1
ATOM 1496 C CA . PRO A 1 190 ? 8.972 30.287 0.169 1.00 60.06 190 PRO A CA 1
ATOM 1497 C C . PRO A 1 190 ? 9.175 30.038 1.664 1.00 60.06 1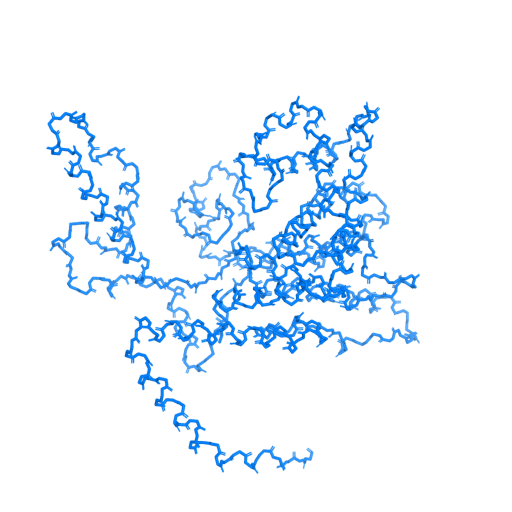90 PRO A C 1
ATOM 1499 O O . PRO A 1 190 ? 8.258 30.240 2.459 1.00 60.06 190 PRO A O 1
ATOM 1502 N N . ARG A 1 191 ? 10.390 29.661 2.074 1.00 51.22 191 ARG A N 1
ATOM 1503 C CA . ARG A 1 191 ? 10.712 29.323 3.474 1.00 51.22 191 ARG A CA 1
ATOM 1504 C C . ARG A 1 191 ? 10.385 30.455 4.452 1.00 51.22 191 ARG A C 1
ATOM 1506 O O . ARG A 1 191 ? 10.006 30.193 5.586 1.00 51.22 191 ARG A O 1
ATOM 1513 N N . ALA A 1 192 ? 10.510 31.699 3.993 1.00 54.19 192 ALA A N 1
ATOM 1514 C CA . ALA A 1 192 ? 10.216 32.903 4.765 1.00 54.19 192 ALA A CA 1
ATOM 1515 C C . ALA A 1 192 ? 8.710 33.194 4.939 1.00 54.19 192 ALA A C 1
ATOM 1517 O O . ALA A 1 192 ? 8.358 34.015 5.778 1.00 54.19 192 ALA A O 1
ATOM 1518 N N . ALA A 1 193 ? 7.831 32.548 4.164 1.00 49.91 193 ALA A N 1
ATOM 1519 C CA . ALA A 1 193 ? 6.395 32.843 4.102 1.00 49.91 193 ALA A CA 1
ATOM 1520 C C . ALA A 1 193 ? 5.510 31.784 4.794 1.00 49.91 193 ALA A C 1
ATOM 1522 O O . ALA A 1 193 ? 4.290 31.806 4.650 1.00 49.91 193 ALA A O 1
ATOM 1523 N N . ILE A 1 194 ? 6.106 30.829 5.514 1.00 52.53 194 ILE A N 1
ATOM 1524 C CA . ILE A 1 194 ? 5.392 29.682 6.090 1.00 52.53 194 ILE A CA 1
ATOM 1525 C C . ILE A 1 194 ? 5.159 29.906 7.589 1.00 52.53 194 ILE A C 1
ATOM 1527 O O . ILE A 1 194 ? 6.106 29.951 8.370 1.00 52.53 194 ILE A O 1
ATOM 1531 N N . HIS A 1 195 ? 3.887 30.006 7.990 1.00 47.41 195 HIS A N 1
ATOM 1532 C CA . HIS A 1 195 ? 3.452 30.162 9.389 1.00 47.41 195 HIS A CA 1
ATOM 1533 C C . HIS A 1 195 ? 2.804 28.890 9.983 1.00 47.41 195 HIS A C 1
ATOM 1535 O O . HIS A 1 195 ? 2.342 28.904 11.122 1.00 47.41 195 HIS A O 1
ATOM 1541 N N . THR A 1 196 ? 2.781 27.784 9.233 1.00 39.00 196 THR A N 1
ATOM 1542 C CA . THR A 1 196 ? 2.146 26.494 9.579 1.00 39.00 196 THR A CA 1
ATOM 1543 C C . THR A 1 196 ? 3.090 25.307 9.306 1.00 39.00 196 THR A C 1
ATOM 1545 O O . THR A 1 196 ? 4.075 25.473 8.584 1.00 39.00 196 THR A O 1
ATOM 1548 N N . PRO A 1 197 ? 2.861 24.106 9.885 1.00 37.28 197 PRO A N 1
ATOM 1549 C CA . PRO A 1 197 ? 3.793 22.988 9.744 1.00 37.28 197 PRO A CA 1
ATOM 1550 C C . PRO A 1 197 ? 3.843 22.480 8.294 1.00 37.28 197 PRO A C 1
ATOM 1552 O O . PRO A 1 197 ? 2.873 21.927 7.786 1.00 37.28 197 PRO A O 1
ATOM 1555 N N . ALA A 1 198 ? 4.983 22.677 7.629 1.00 38.72 198 ALA A N 1
ATOM 1556 C CA . ALA A 1 198 ? 5.254 22.170 6.285 1.00 38.72 198 ALA A CA 1
ATOM 1557 C C . ALA A 1 198 ? 5.600 20.669 6.305 1.00 38.72 198 ALA A C 1
ATOM 1559 O O . ALA A 1 198 ? 6.255 20.184 7.231 1.00 38.72 198 ALA A O 1
ATOM 1560 N N . TYR A 1 199 ? 5.215 19.937 5.256 1.00 35.03 199 TYR A N 1
ATOM 1561 C CA . TYR A 1 199 ? 5.562 18.523 5.095 1.00 35.03 199 TYR A CA 1
ATOM 1562 C C . TYR A 1 199 ? 6.935 18.397 4.422 1.00 35.03 199 TYR A C 1
ATOM 1564 O O . TYR A 1 199 ? 7.116 18.831 3.286 1.00 35.03 199 TYR A O 1
ATOM 1572 N N . ARG A 1 200 ? 7.913 17.785 5.106 1.00 35.16 200 ARG A N 1
ATOM 1573 C CA . ARG A 1 200 ? 9.267 17.555 4.555 1.00 35.16 200 ARG A CA 1
ATOM 1574 C C . ARG A 1 200 ? 9.332 16.452 3.498 1.00 35.16 200 ARG A C 1
ATOM 1576 O O . ARG A 1 200 ? 10.231 16.451 2.668 1.00 35.16 200 ARG A O 1
ATOM 1583 N N . ALA A 1 201 ? 8.358 15.548 3.473 1.00 32.53 201 ALA A N 1
ATOM 1584 C CA . ALA A 1 201 ? 8.348 14.404 2.573 1.00 32.53 201 ALA A CA 1
ATOM 1585 C C . ALA A 1 201 ? 6.997 14.292 1.866 1.00 32.53 201 ALA A C 1
ATOM 1587 O O . ALA A 1 201 ? 5.977 14.088 2.522 1.00 32.53 201 ALA A O 1
ATOM 1588 N N . GLY A 1 202 ? 6.965 14.409 0.536 1.00 30.81 202 GLY A N 1
ATOM 1589 C CA . GLY A 1 202 ? 5.704 14.179 -0.175 1.00 30.81 202 GLY A CA 1
ATOM 1590 C C . GLY A 1 202 ? 5.637 14.434 -1.675 1.00 30.81 202 GLY A C 1
ATOM 1591 O O . GLY A 1 202 ? 4.563 14.218 -2.233 1.00 30.81 202 GLY A O 1
ATOM 1592 N N . LYS A 1 203 ? 6.712 14.875 -2.343 1.00 39.62 203 LYS A N 1
ATOM 1593 C CA . LYS A 1 203 ? 6.669 15.134 -3.791 1.00 39.62 203 LYS A CA 1
ATOM 1594 C C . LYS A 1 203 ? 7.769 14.382 -4.528 1.00 39.62 203 LYS A C 1
ATOM 1596 O O . LYS A 1 203 ? 8.927 14.787 -4.502 1.00 39.62 203 LYS A O 1
ATOM 1601 N N . ALA A 1 204 ? 7.370 13.310 -5.205 1.00 36.38 204 ALA A N 1
ATOM 1602 C CA . ALA A 1 204 ? 8.169 12.619 -6.205 1.00 36.38 204 ALA A CA 1
ATOM 1603 C C . ALA A 1 204 ? 8.507 13.583 -7.353 1.00 36.38 204 ALA A C 1
ATOM 1605 O O . ALA A 1 204 ? 7.613 14.100 -8.030 1.00 36.38 204 ALA A O 1
ATOM 1606 N N . ALA A 1 205 ? 9.791 13.882 -7.566 1.00 34.75 205 ALA A N 1
ATOM 1607 C CA . ALA A 1 205 ? 10.214 14.829 -8.589 1.00 34.75 205 ALA A CA 1
ATOM 1608 C C . ALA A 1 205 ? 10.400 14.137 -9.949 1.00 34.75 205 ALA A C 1
ATOM 1610 O O . ALA A 1 205 ? 11.505 13.805 -10.354 1.00 34.75 205 ALA A O 1
ATOM 1611 N N . PHE A 1 206 ? 9.316 14.016 -10.720 1.00 32.59 206 PHE A N 1
ATOM 1612 C CA . PHE A 1 206 ? 9.405 13.727 -12.154 1.00 32.59 206 PHE A CA 1
ATOM 1613 C C . PHE A 1 206 ? 9.220 15.010 -12.968 1.00 32.59 206 PHE A C 1
ATOM 1615 O O . PHE A 1 206 ? 8.123 15.549 -13.116 1.00 32.59 206 PHE A O 1
ATOM 1622 N N . ALA A 1 207 ? 10.319 15.527 -13.518 1.00 33.28 207 ALA A N 1
ATOM 1623 C CA . ALA A 1 207 ? 10.292 16.629 -14.470 1.00 33.28 207 ALA A CA 1
ATOM 1624 C C . ALA A 1 207 ? 9.848 16.125 -15.854 1.00 33.28 207 ALA A C 1
ATOM 1626 O O . ALA A 1 207 ? 10.676 15.816 -16.703 1.00 33.28 207 ALA A O 1
ATOM 1627 N N . ALA A 1 208 ? 8.541 16.063 -16.105 1.00 32.28 208 ALA A N 1
ATOM 1628 C CA . ALA A 1 208 ? 8.026 15.896 -17.464 1.00 32.28 208 ALA A CA 1
ATOM 1629 C C . ALA A 1 208 ? 6.673 16.587 -17.635 1.00 32.28 208 ALA A C 1
ATOM 1631 O O . ALA A 1 208 ? 5.620 15.964 -17.706 1.00 32.28 208 ALA A O 1
ATOM 1632 N N . ALA A 1 209 ? 6.704 17.908 -17.747 1.00 35.53 209 ALA A N 1
ATOM 1633 C CA . ALA A 1 209 ? 5.692 18.593 -18.527 1.00 35.53 209 ALA A CA 1
ATOM 1634 C C . ALA A 1 209 ? 6.391 19.684 -19.323 1.00 35.53 209 ALA A C 1
ATOM 1636 O O . ALA A 1 209 ? 7.059 20.546 -18.746 1.00 35.53 209 ALA A O 1
ATOM 1637 N N . ASP A 1 210 ? 6.262 19.584 -20.640 1.00 46.94 210 ASP A N 1
ATOM 1638 C CA . ASP A 1 210 ? 6.736 20.568 -21.596 1.00 46.94 210 ASP A CA 1
ATOM 1639 C C . ASP A 1 210 ? 6.241 21.961 -21.170 1.00 46.94 210 ASP A C 1
ATOM 1641 O O . ASP A 1 210 ? 5.036 22.205 -21.051 1.00 46.94 210 ASP A O 1
ATOM 1645 N N . VAL A 1 211 ? 7.183 22.857 -20.862 1.00 46.53 211 VAL A N 1
ATOM 1646 C CA . VAL A 1 211 ? 6.882 24.221 -20.400 1.00 46.53 211 VAL A CA 1
ATOM 1647 C C . VAL A 1 211 ? 6.103 24.980 -21.469 1.00 46.53 211 VAL A C 1
ATOM 1649 O O . VAL A 1 211 ? 5.243 25.790 -21.127 1.00 46.53 211 VAL A O 1
ATOM 1652 N N . TYR A 1 212 ? 6.298 24.637 -22.743 1.00 51.00 212 TYR A N 1
ATOM 1653 C CA . TYR A 1 212 ? 5.543 25.201 -23.853 1.00 51.00 212 TYR A CA 1
ATOM 1654 C C . TYR A 1 212 ? 4.090 24.725 -23.859 1.00 51.00 212 TYR A C 1
ATOM 1656 O O . TYR A 1 212 ? 3.181 25.534 -24.041 1.00 51.00 212 TYR A O 1
ATOM 1664 N N . GLN A 1 213 ? 3.847 23.444 -23.575 1.00 47.53 213 GLN A N 1
ATOM 1665 C CA . GLN A 1 213 ? 2.493 22.900 -23.465 1.00 47.53 213 GLN A CA 1
ATOM 1666 C C . GLN A 1 213 ? 1.751 23.456 -22.242 1.00 47.53 213 GLN A C 1
ATOM 1668 O O . GLN A 1 213 ? 0.567 23.773 -22.327 1.00 47.53 213 GLN A O 1
ATOM 1673 N N . LYS A 1 214 ? 2.444 23.633 -21.111 1.00 50.09 214 LYS A N 1
ATOM 1674 C CA . LYS A 1 214 ? 1.877 24.271 -19.911 1.00 50.09 214 LYS A CA 1
ATOM 1675 C C . LYS A 1 214 ? 1.527 25.737 -20.152 1.00 50.09 214 LYS A C 1
ATOM 1677 O O . LYS A 1 214 ? 0.416 26.147 -19.828 1.00 50.09 214 LYS A O 1
ATOM 1682 N N . ALA A 1 215 ? 2.434 26.495 -20.768 1.00 50.59 215 ALA A N 1
ATOM 1683 C CA . ALA A 1 215 ? 2.181 27.875 -21.167 1.00 50.59 215 ALA A CA 1
ATOM 1684 C C . ALA A 1 215 ? 0.979 27.973 -22.119 1.00 50.59 215 ALA A C 1
ATOM 1686 O O . ALA A 1 215 ? 0.115 28.824 -21.932 1.00 50.59 215 ALA A O 1
ATOM 1687 N N . LYS A 1 216 ? 0.869 27.052 -23.083 1.00 58.78 216 LYS A N 1
ATOM 1688 C CA . LYS A 1 216 ? -0.257 26.990 -24.021 1.00 58.78 216 LYS A CA 1
ATOM 1689 C C . LYS A 1 216 ? -1.597 26.750 -23.317 1.00 58.78 216 LYS A C 1
ATOM 1691 O O . LYS A 1 216 ? -2.546 27.481 -23.570 1.00 58.78 216 LYS A O 1
ATOM 1696 N N . VAL A 1 217 ? -1.657 25.799 -22.384 1.00 57.91 217 VAL A N 1
ATOM 1697 C CA . VAL A 1 217 ? -2.879 25.510 -21.610 1.00 57.91 217 VAL A CA 1
ATOM 1698 C C . VAL A 1 217 ? -3.271 26.680 -20.702 1.00 57.91 217 VAL A C 1
ATOM 1700 O O . VAL A 1 217 ? -4.456 26.962 -20.548 1.00 57.91 217 VAL A O 1
ATOM 1703 N N . VAL A 1 218 ? -2.302 27.376 -20.098 1.00 59.78 218 VAL A N 1
ATOM 1704 C CA . VAL A 1 218 ? -2.572 28.575 -19.283 1.00 59.78 218 VAL A CA 1
ATOM 1705 C C . VAL A 1 218 ? -3.162 29.695 -20.139 1.00 59.78 218 VAL A C 1
ATOM 1707 O O . VAL A 1 218 ? -4.150 30.299 -19.732 1.00 59.78 218 VAL A O 1
ATOM 1710 N N . VAL A 1 219 ? -2.618 29.917 -21.338 1.00 73.56 219 VAL A N 1
ATOM 1711 C CA . VAL A 1 219 ? -3.136 30.904 -22.298 1.00 73.56 219 VAL A CA 1
ATOM 1712 C C . VAL A 1 219 ? -4.558 30.560 -22.733 1.00 73.56 219 VAL A C 1
ATOM 1714 O O . VAL A 1 219 ? -5.437 31.412 -22.661 1.00 73.56 219 VAL A O 1
ATOM 1717 N N . GLU A 1 220 ? -4.801 29.309 -23.131 1.00 73.75 220 GLU A N 1
ATOM 1718 C CA . GLU A 1 220 ? -6.122 28.837 -23.569 1.00 73.75 220 GLU A CA 1
ATOM 1719 C C . GLU A 1 220 ? -7.175 29.001 -22.466 1.00 73.75 220 GLU A C 1
ATOM 1721 O O . GLU A 1 220 ? -8.282 29.472 -22.724 1.00 73.75 220 GLU A O 1
ATOM 1726 N N . LYS A 1 221 ? -6.822 28.662 -21.220 1.00 67.50 221 LYS A N 1
ATOM 1727 C CA . LYS A 1 221 ? -7.716 28.816 -20.066 1.00 67.50 221 LYS A CA 1
ATOM 1728 C C . LYS A 1 221 ? -7.961 30.278 -19.707 1.00 67.50 221 LYS A C 1
ATOM 1730 O O . LYS A 1 221 ? -9.092 30.623 -19.375 1.00 67.50 221 LYS A O 1
ATOM 1735 N N . TYR A 1 222 ? -6.932 31.122 -19.771 1.00 75.75 222 TYR A N 1
ATOM 1736 C CA . TYR A 1 222 ? -7.069 32.553 -19.512 1.00 75.75 222 TYR A CA 1
ATOM 1737 C C . TYR A 1 222 ? -7.982 33.217 -20.546 1.00 75.75 222 TYR A C 1
ATOM 1739 O O . TYR A 1 222 ? -8.953 33.870 -20.174 1.00 75.75 222 TYR A O 1
ATOM 1747 N N . ASP A 1 223 ? -7.740 32.981 -21.835 1.00 81.56 223 ASP A N 1
ATOM 1748 C CA . ASP A 1 223 ? -8.531 33.580 -22.912 1.00 81.56 223 ASP A CA 1
ATOM 1749 C C . ASP A 1 223 ? -9.997 33.121 -22.867 1.00 81.56 223 ASP A C 1
ATOM 1751 O O . ASP A 1 223 ? -10.904 33.938 -23.035 1.00 81.56 223 ASP A O 1
ATOM 1755 N N . ALA A 1 224 ? -10.241 31.837 -22.577 1.00 76.50 224 ALA A N 1
ATOM 1756 C CA . ALA A 1 224 ? -11.591 31.303 -22.406 1.00 76.50 224 ALA A CA 1
ATOM 1757 C C . ALA A 1 224 ? -12.318 31.923 -21.200 1.00 76.50 224 ALA A C 1
ATOM 1759 O O . ALA A 1 224 ? -13.490 32.277 -21.312 1.00 76.50 224 ALA A O 1
ATOM 1760 N N . ALA A 1 225 ? -11.629 32.101 -20.068 1.00 74.12 225 ALA A N 1
ATOM 1761 C CA . ALA A 1 225 ? -12.203 32.725 -18.876 1.00 74.12 225 ALA A CA 1
ATOM 1762 C C . ALA A 1 225 ? -12.527 34.213 -19.103 1.00 74.12 225 ALA A C 1
ATOM 1764 O O . ALA A 1 225 ? -13.612 34.668 -18.744 1.00 74.12 225 ALA A O 1
ATOM 1765 N N . VAL A 1 226 ? -11.635 34.963 -19.764 1.00 80.25 226 VAL A N 1
ATOM 1766 C CA . VAL A 1 226 ? -11.885 36.366 -20.141 1.00 80.25 226 VAL A CA 1
ATOM 1767 C C . VAL A 1 226 ? -13.064 36.475 -21.113 1.00 80.25 226 VAL A C 1
ATOM 1769 O O . VAL A 1 226 ? -13.885 37.382 -20.982 1.00 80.25 226 VAL A O 1
ATOM 1772 N N . ALA A 1 227 ? -13.169 35.563 -22.084 1.00 78.75 227 ALA A N 1
ATOM 1773 C CA . ALA A 1 227 ? -14.274 35.548 -23.041 1.00 78.75 227 ALA A CA 1
ATOM 1774 C C . ALA A 1 227 ? -15.623 35.240 -22.371 1.00 78.75 227 ALA A C 1
ATOM 1776 O O . ALA A 1 227 ? -16.604 35.925 -22.654 1.00 78.75 227 ALA A O 1
ATOM 1777 N N . ALA A 1 228 ? -15.665 34.267 -21.454 1.00 73.25 228 ALA A N 1
ATOM 1778 C CA . ALA A 1 228 ? -16.872 33.914 -20.707 1.00 73.25 228 ALA A CA 1
ATOM 1779 C C . ALA A 1 228 ? -17.384 35.082 -19.843 1.00 73.25 228 ALA A C 1
ATOM 1781 O O . ALA A 1 228 ? -18.567 35.402 -19.883 1.00 73.25 228 ALA A O 1
ATOM 1782 N N . ILE A 1 229 ? -16.483 35.788 -19.149 1.00 69.50 229 ILE A N 1
ATOM 1783 C CA . ILE A 1 229 ? -16.833 36.946 -18.307 1.00 69.50 229 ILE A CA 1
ATOM 1784 C C . ILE A 1 229 ? -17.331 38.133 -19.145 1.00 69.50 229 ILE A C 1
ATOM 1786 O O . ILE A 1 229 ? -18.211 38.874 -18.709 1.00 69.50 229 ILE A O 1
ATOM 1790 N N . LYS A 1 230 ? -16.792 38.337 -20.354 1.00 69.94 230 LYS A N 1
ATOM 1791 C CA . LYS A 1 230 ? -17.319 39.353 -21.282 1.00 69.94 230 LYS A CA 1
ATOM 1792 C C . LYS A 1 230 ? -18.738 39.011 -21.740 1.00 69.94 230 LYS A C 1
ATOM 1794 O O . LYS A 1 230 ? -19.590 39.888 -21.739 1.00 69.94 230 LYS A O 1
ATOM 1799 N N . LEU A 1 231 ? -18.997 37.739 -22.053 1.00 64.81 231 LEU A N 1
ATOM 1800 C CA . LEU A 1 231 ? -20.324 37.258 -22.448 1.00 64.81 231 LEU A CA 1
ATOM 1801 C C . LEU A 1 231 ? -21.371 37.404 -21.332 1.00 64.81 231 LEU A C 1
ATOM 1803 O O . LEU A 1 231 ? -22.512 37.754 -21.617 1.00 64.81 231 LEU A O 1
ATOM 1807 N N . GLU A 1 232 ? -20.992 37.158 -20.076 1.00 61.94 232 GLU A N 1
ATOM 1808 C CA . GLU A 1 232 ? -21.885 37.338 -18.922 1.00 61.94 232 GLU A CA 1
ATOM 1809 C C . GLU A 1 232 ? -22.214 38.816 -18.658 1.00 61.94 232 GLU A C 1
ATOM 1811 O O . GLU A 1 232 ? -23.364 39.137 -18.367 1.00 61.94 232 GLU A O 1
ATOM 1816 N N . ASN A 1 233 ? -21.240 39.720 -18.812 1.00 59.38 233 ASN A N 1
ATOM 1817 C CA . ASN A 1 233 ? -21.423 41.157 -18.567 1.00 59.38 233 ASN A CA 1
ATOM 1818 C C . ASN A 1 233 ? -22.206 41.896 -19.671 1.00 59.38 233 ASN A C 1
ATOM 1820 O O . ASN A 1 233 ? -22.751 42.965 -19.404 1.00 59.38 233 ASN A O 1
ATOM 1824 N N . ASP A 1 234 ? -22.283 41.342 -20.885 1.00 61.12 234 ASP A N 1
ATOM 1825 C CA . ASP A 1 234 ? -23.083 41.893 -21.993 1.00 61.12 234 ASP A CA 1
ATOM 1826 C C . ASP A 1 234 ? -24.568 41.458 -21.936 1.00 61.12 234 ASP A C 1
ATOM 1828 O O . ASP A 1 234 ? -25.377 41.872 -22.770 1.00 61.12 234 ASP A O 1
ATOM 1832 N N . SER A 1 235 ? -24.957 40.640 -20.947 1.00 53.59 235 SER A N 1
ATOM 1833 C CA . SER A 1 235 ? -26.346 40.214 -20.739 1.00 53.59 235 SER A CA 1
ATOM 1834 C C . SER A 1 235 ? -27.165 41.284 -19.989 1.00 53.59 235 SER A C 1
ATOM 1836 O O . SER A 1 235 ? -26.725 41.744 -18.928 1.00 53.59 235 SER A O 1
ATOM 1838 N N . PRO A 1 236 ? -28.367 41.665 -20.478 1.00 52.69 236 PRO A N 1
ATOM 1839 C CA . PRO A 1 236 ? -29.162 42.774 -19.933 1.00 52.69 236 PRO A CA 1
ATOM 1840 C C . PRO A 1 236 ? -29.708 42.553 -18.508 1.00 52.69 236 PRO A C 1
ATOM 1842 O O . PRO A 1 236 ? -30.118 43.527 -17.883 1.00 52.69 236 PRO A O 1
ATOM 1845 N N . ASP A 1 237 ? -29.658 41.322 -17.984 1.00 55.47 237 ASP A N 1
ATOM 1846 C CA . ASP A 1 237 ? -30.106 40.953 -16.627 1.00 55.47 237 ASP A CA 1
ATOM 1847 C C . ASP A 1 237 ? -28.950 40.625 -15.651 1.00 55.47 237 ASP A C 1
ATOM 1849 O O . ASP A 1 237 ? -29.184 40.109 -14.556 1.00 55.47 237 ASP A O 1
ATOM 1853 N N . SER A 1 238 ? -27.684 40.886 -16.005 1.00 51.00 238 SER A N 1
ATOM 1854 C CA . SER A 1 238 ? -26.558 40.502 -15.138 1.00 51.00 238 SER A CA 1
ATOM 1855 C C . SER A 1 238 ? -26.278 41.508 -14.007 1.00 51.00 238 SER A C 1
ATOM 1857 O O . SER A 1 238 ? -26.127 42.716 -14.209 1.00 51.00 238 SER A O 1
ATOM 1859 N N .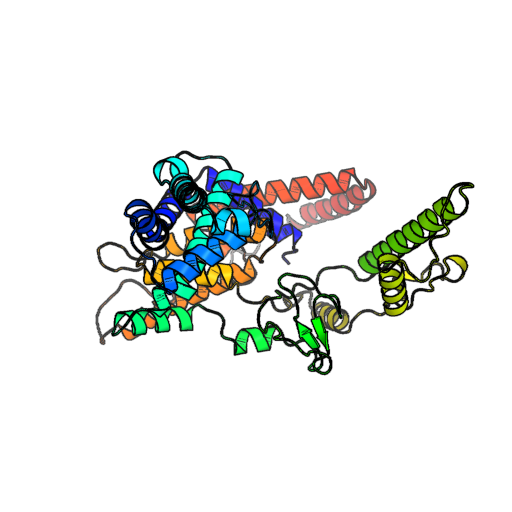 HIS A 1 239 ? -26.137 40.995 -12.779 1.00 52.69 239 HIS A N 1
ATOM 1860 C CA . HIS A 1 239 ? -25.395 41.687 -11.728 1.00 52.69 239 HIS A CA 1
ATOM 1861 C C . HIS A 1 239 ? -23.929 41.770 -12.172 1.00 52.69 239 HIS A C 1
ATOM 1863 O O . HIS A 1 239 ? -23.292 40.735 -12.338 1.00 52.69 239 HIS A O 1
ATOM 1869 N N . LYS A 1 240 ? -23.397 42.984 -12.374 1.00 51.09 240 LYS A N 1
ATOM 1870 C CA . LYS A 1 240 ? -22.004 43.211 -12.798 1.00 51.09 240 LYS A CA 1
ATOM 1871 C C . LYS A 1 240 ? -21.017 42.487 -11.878 1.00 51.09 240 LYS A C 1
ATOM 1873 O O . LYS A 1 240 ? -20.708 42.979 -10.793 1.00 51.09 240 LYS A O 1
ATOM 1878 N N . THR A 1 241 ? -20.466 41.367 -12.327 1.00 51.81 241 THR A N 1
ATOM 1879 C CA . THR A 1 241 ? -19.330 40.720 -11.671 1.00 51.81 241 THR A CA 1
ATOM 1880 C C . THR A 1 241 ? -18.078 41.493 -12.076 1.00 51.81 241 THR A C 1
ATOM 1882 O O . THR A 1 241 ? -17.599 41.396 -13.208 1.00 51.81 241 THR A O 1
ATOM 1885 N N . HIS A 1 242 ? -17.558 42.331 -11.175 1.00 51.78 242 HIS A N 1
ATOM 1886 C CA . HIS A 1 242 ? -16.333 43.079 -11.439 1.00 51.78 242 HIS A CA 1
ATOM 1887 C C . HIS A 1 242 ? -15.160 42.107 -11.663 1.00 51.78 242 HIS A C 1
ATOM 1889 O O . HIS A 1 242 ? -14.856 41.276 -10.810 1.00 51.78 242 HIS A O 1
ATOM 1895 N N . LEU A 1 243 ? -14.459 42.264 -12.795 1.00 50.47 243 LEU A N 1
ATOM 1896 C CA . LEU A 1 243 ? -13.253 41.506 -13.183 1.00 50.47 243 LEU A CA 1
ATOM 1897 C C . LEU A 1 243 ? -12.193 41.390 -12.068 1.00 50.47 243 LEU A C 1
ATOM 1899 O O . LEU A 1 243 ? -11.410 40.446 -12.067 1.00 50.47 243 LEU A O 1
ATOM 1903 N N . ALA A 1 244 ? -12.178 42.328 -11.118 1.00 48.19 244 ALA A N 1
ATOM 1904 C CA . ALA A 1 244 ? -11.217 42.392 -10.021 1.00 48.19 244 ALA A CA 1
ATOM 1905 C C . ALA A 1 244 ? -11.433 41.340 -8.910 1.00 48.19 244 ALA A C 1
ATOM 1907 O O . ALA A 1 244 ? -10.521 41.124 -8.112 1.00 48.19 244 ALA A O 1
ATOM 1908 N N . GLU A 1 245 ? -12.594 40.677 -8.854 1.00 54.97 245 GLU A N 1
ATOM 1909 C CA . GLU A 1 245 ? -12.957 39.780 -7.745 1.00 54.97 245 GLU A CA 1
ATOM 1910 C C . GLU A 1 245 ? -13.094 38.306 -8.143 1.00 54.97 245 GLU A C 1
ATOM 1912 O O . GLU A 1 245 ? -13.474 37.496 -7.305 1.00 54.97 245 GLU A O 1
ATOM 1917 N N . ASN A 1 246 ? -12.758 37.912 -9.381 1.00 65.38 246 ASN A N 1
ATOM 1918 C CA . ASN A 1 246 ? -12.733 36.495 -9.752 1.00 65.38 246 ASN A CA 1
ATOM 1919 C C . ASN A 1 246 ? -11.358 35.875 -9.409 1.00 65.38 246 ASN A C 1
ATOM 1921 O O . ASN A 1 246 ? -10.399 36.049 -10.173 1.00 65.38 246 ASN A O 1
ATOM 1925 N N . PRO A 1 247 ? -11.227 35.132 -8.289 1.00 61.91 247 PRO A N 1
ATOM 1926 C CA . PRO A 1 247 ? -9.943 34.595 -7.841 1.00 61.91 247 PRO A CA 1
ATOM 1927 C C . PRO A 1 247 ? -9.331 33.604 -8.840 1.00 61.91 247 PRO A C 1
ATOM 1929 O O . PRO A 1 247 ? -8.108 33.498 -8.922 1.00 61.91 247 PRO A O 1
ATOM 1932 N N . ALA A 1 248 ? -10.150 32.920 -9.647 1.00 61.88 248 ALA A N 1
ATOM 1933 C CA . ALA A 1 248 ? -9.668 31.996 -10.669 1.00 61.88 248 ALA A CA 1
ATOM 1934 C C . ALA A 1 248 ? -9.056 32.728 -11.877 1.00 61.88 248 ALA A C 1
ATOM 1936 O O . ALA A 1 248 ? -8.047 32.273 -12.417 1.00 61.88 248 ALA A O 1
ATOM 1937 N N . LEU A 1 249 ? -9.620 33.876 -12.277 1.00 72.06 249 LEU A N 1
ATOM 1938 C CA . LEU A 1 249 ? -9.054 34.702 -13.348 1.00 72.06 249 LEU A CA 1
ATOM 1939 C C . LEU A 1 249 ? -7.733 35.344 -12.908 1.00 72.06 249 LEU A C 1
ATOM 1941 O O . LEU A 1 249 ? -6.747 35.264 -13.636 1.00 72.06 249 LEU A O 1
ATOM 1945 N N . LYS A 1 250 ? -7.688 35.895 -11.690 1.00 72.38 250 LYS A N 1
ATOM 1946 C CA . LYS A 1 250 ? -6.478 36.503 -11.118 1.00 72.38 250 LYS A CA 1
ATOM 1947 C C . LYS A 1 250 ? -5.316 35.504 -11.025 1.00 72.38 250 LYS A C 1
ATOM 1949 O O . LYS A 1 250 ? -4.193 35.821 -11.410 1.00 72.38 250 LYS A O 1
ATOM 1954 N N . ALA A 1 251 ? -5.598 34.262 -10.629 1.00 59.72 251 ALA A N 1
ATOM 1955 C CA . ALA A 1 251 ? -4.604 33.187 -10.618 1.00 59.72 251 ALA A CA 1
ATOM 1956 C C . ALA A 1 251 ? -4.068 32.844 -12.025 1.00 59.72 251 ALA A C 1
ATOM 1958 O O . ALA A 1 251 ? -2.910 32.452 -12.178 1.00 59.72 251 ALA A O 1
ATOM 1959 N N . LEU A 1 252 ? -4.884 32.987 -13.076 1.00 61.00 252 LEU A N 1
ATOM 1960 C CA . LEU A 1 252 ? -4.436 32.812 -14.460 1.00 61.00 252 LEU A CA 1
ATOM 1961 C C . LEU A 1 252 ? -3.592 34.010 -14.947 1.00 61.00 252 LEU A C 1
ATOM 1963 O O . LEU A 1 252 ? -2.613 33.789 -15.659 1.00 61.00 252 LEU A O 1
ATOM 1967 N N . GLU A 1 253 ? -3.884 35.244 -14.517 1.00 75.06 253 GLU A N 1
ATOM 1968 C CA . GLU A 1 253 ? -3.073 36.444 -14.821 1.00 75.06 253 GLU A CA 1
ATOM 1969 C C . GLU A 1 253 ? -1.671 36.377 -14.217 1.00 75.06 253 GLU A C 1
ATOM 1971 O O . GLU A 1 253 ? -0.672 36.685 -14.875 1.00 75.06 253 GLU A O 1
ATOM 1976 N N . GLU A 1 254 ? -1.580 35.918 -12.972 1.00 62.22 254 GLU A N 1
ATOM 1977 C CA . GLU A 1 254 ? -0.310 35.705 -12.281 1.00 62.22 254 GLU A CA 1
ATOM 1978 C C . GLU A 1 254 ? 0.533 34.637 -13.000 1.00 62.22 254 GLU A C 1
ATOM 1980 O O . GLU A 1 254 ? 1.737 34.821 -13.202 1.00 62.22 254 GLU A O 1
ATOM 1985 N N . LYS A 1 255 ? -0.101 33.567 -13.505 1.00 53.09 255 LYS A N 1
ATOM 1986 C CA . LYS A 1 255 ? 0.561 32.525 -14.312 1.00 53.09 255 LYS A CA 1
ATOM 1987 C C . LYS A 1 255 ? 1.020 33.040 -15.680 1.00 53.09 255 LYS A C 1
ATOM 1989 O O . LYS A 1 255 ? 2.125 32.711 -16.112 1.00 53.09 255 LYS A O 1
ATOM 1994 N N . MET A 1 256 ? 0.223 33.868 -16.353 1.00 61.94 256 MET A N 1
ATOM 1995 C CA . MET A 1 256 ? 0.609 34.523 -17.612 1.00 61.94 256 MET A CA 1
ATOM 1996 C C . MET A 1 256 ? 1.807 35.465 -17.408 1.00 61.94 256 MET A C 1
ATOM 1998 O O . MET A 1 256 ? 2.770 35.419 -18.176 1.00 61.94 256 MET A O 1
ATOM 2002 N N . THR A 1 257 ? 1.805 36.233 -16.314 1.00 69.25 257 THR A N 1
ATOM 2003 C CA . THR A 1 257 ? 2.907 37.124 -15.915 1.00 69.25 257 THR A CA 1
ATOM 2004 C C . THR A 1 257 ? 4.182 36.342 -15.600 1.00 69.25 257 THR A C 1
ATOM 2006 O O . THR A 1 257 ? 5.263 36.701 -16.070 1.00 69.25 257 THR A O 1
ATOM 2009 N N . PHE A 1 258 ? 4.064 35.227 -14.873 1.00 59.38 258 PHE A N 1
ATOM 2010 C CA . PHE A 1 258 ? 5.175 34.325 -14.563 1.00 59.38 258 PHE A CA 1
ATOM 2011 C C . PHE A 1 258 ? 5.869 33.793 -15.827 1.00 59.38 258 PHE A C 1
ATOM 2013 O O . PHE A 1 258 ? 7.098 33.803 -15.918 1.00 59.38 258 PHE A O 1
ATOM 2020 N N . TYR A 1 259 ? 5.097 33.396 -16.843 1.00 54.66 259 TYR A N 1
ATOM 2021 C CA . TYR A 1 259 ? 5.638 32.957 -18.134 1.00 54.66 259 TYR A CA 1
ATOM 2022 C C . TYR A 1 259 ? 6.073 34.109 -19.056 1.00 54.66 259 TYR A C 1
ATOM 2024 O O . TYR A 1 259 ? 6.522 33.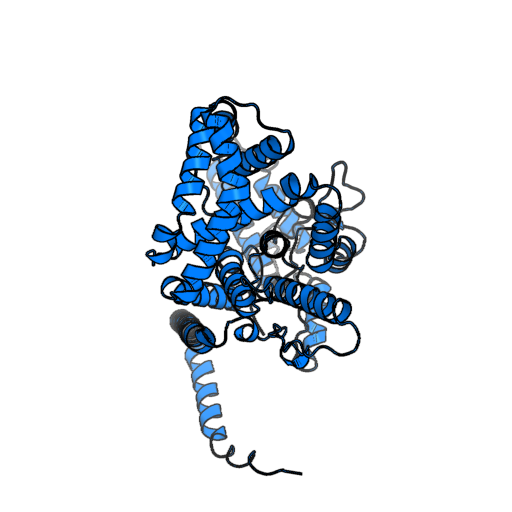855 -20.176 1.00 54.66 259 TYR A O 1
ATOM 2032 N N . LYS A 1 260 ? 5.984 35.363 -18.589 1.00 72.19 260 LYS A N 1
ATOM 2033 C CA . LYS A 1 260 ? 6.238 36.593 -19.358 1.00 72.19 260 LYS A CA 1
ATOM 2034 C C . LYS A 1 260 ? 5.383 36.686 -20.627 1.00 72.19 260 LYS A C 1
ATOM 2036 O O . LYS A 1 260 ? 5.835 37.189 -21.655 1.00 72.19 260 LYS A O 1
ATOM 2041 N N . ILE A 1 261 ? 4.154 36.183 -20.557 1.00 72.62 261 ILE A N 1
ATOM 2042 C CA . ILE A 1 261 ? 3.184 36.211 -21.648 1.00 72.62 261 ILE A CA 1
ATOM 2043 C C . ILE A 1 261 ? 2.271 37.428 -21.449 1.00 72.62 261 ILE A C 1
ATOM 2045 O O . ILE A 1 261 ? 1.625 37.524 -20.405 1.00 72.62 261 ILE A O 1
ATOM 2049 N N . PRO A 1 262 ? 2.176 38.349 -22.428 1.00 84.44 262 PRO A N 1
ATOM 2050 C CA . PRO A 1 262 ? 1.264 39.487 -22.343 1.00 84.44 262 PRO A CA 1
ATOM 2051 C C . PRO A 1 262 ? -0.189 39.046 -22.116 1.00 84.44 262 PRO A C 1
ATOM 2053 O O . PRO A 1 262 ? -0.691 38.157 -22.809 1.00 84.44 262 PRO A O 1
ATOM 2056 N N . LEU A 1 263 ? -0.870 39.676 -21.152 1.00 81.44 263 LEU A N 1
ATOM 2057 C CA . LEU A 1 263 ? -2.261 39.358 -20.804 1.00 81.44 263 LEU A CA 1
ATOM 2058 C C . LEU A 1 263 ? -3.205 39.643 -21.971 1.00 81.44 263 LEU A C 1
ATOM 2060 O O . LEU A 1 263 ? -4.027 38.802 -22.324 1.00 81.44 263 LEU A O 1
ATOM 2064 N N . ASN A 1 264 ? -3.029 40.782 -22.635 1.00 81.44 264 ASN A N 1
ATOM 2065 C CA . ASN A 1 264 ? -3.801 41.142 -23.813 1.00 81.44 264 ASN A CA 1
ATOM 2066 C C . ASN A 1 264 ? -3.382 40.283 -25.026 1.00 81.44 264 ASN A C 1
ATOM 2068 O O . ASN A 1 264 ? -2.215 40.335 -25.427 1.00 81.44 264 ASN A O 1
ATOM 2072 N N . PRO A 1 265 ? -4.307 39.527 -25.652 1.00 80.81 265 PRO A N 1
ATOM 2073 C CA . PRO A 1 265 ? -4.003 38.707 -26.823 1.00 80.81 265 PRO A CA 1
ATOM 2074 C C . PRO A 1 265 ? -3.372 39.477 -27.991 1.00 80.81 265 PRO A C 1
ATOM 2076 O O . PRO A 1 265 ? -2.547 38.910 -28.704 1.00 80.81 265 PRO A O 1
ATOM 2079 N N . ALA A 1 266 ? -3.717 40.758 -28.169 1.00 79.06 266 ALA A N 1
ATOM 2080 C CA . ALA A 1 266 ? -3.182 41.592 -29.249 1.00 79.06 266 ALA A CA 1
ATOM 2081 C C . ALA A 1 266 ? -1.684 41.916 -29.091 1.00 79.06 266 ALA A C 1
ATOM 2083 O O . ALA A 1 266 ? -1.004 42.160 -30.086 1.00 79.06 266 ALA A O 1
ATOM 2084 N N . ASP A 1 267 ? -1.162 41.859 -27.862 1.00 79.06 267 ASP A N 1
ATOM 2085 C CA . ASP A 1 267 ? 0.222 42.219 -27.537 1.00 79.06 267 ASP A CA 1
ATOM 2086 C C . ASP A 1 267 ? 1.175 41.008 -27.584 1.00 79.06 267 ASP A C 1
ATOM 2088 O O . ASP A 1 267 ? 2.378 41.144 -27.354 1.00 79.06 267 ASP A O 1
ATOM 2092 N N . ARG A 1 268 ? 0.664 39.801 -27.877 1.00 82.56 268 ARG A N 1
ATOM 2093 C CA . ARG A 1 268 ? 1.446 38.553 -27.899 1.00 82.56 268 ARG A CA 1
ATOM 2094 C C . ARG A 1 268 ? 2.153 38.372 -29.259 1.00 82.56 268 ARG A C 1
ATOM 2096 O O . ARG A 1 268 ? 1.479 38.228 -30.280 1.00 82.56 268 ARG A O 1
ATOM 2103 N N . PRO A 1 269 ? 3.502 38.310 -29.317 1.00 76.12 269 PRO A N 1
ATOM 2104 C CA . PRO A 1 269 ? 4.236 37.999 -30.553 1.00 76.12 269 PRO A CA 1
ATOM 2105 C C . PRO A 1 269 ? 3.831 36.638 -31.137 1.00 76.12 269 PRO A C 1
ATOM 2107 O O . PRO A 1 269 ? 3.546 35.729 -30.375 1.00 76.12 269 PRO A O 1
ATOM 2110 N N . LYS A 1 270 ? 3.888 36.416 -32.459 1.00 74.00 270 LYS A N 1
ATOM 2111 C CA . LYS A 1 270 ? 3.462 35.134 -33.084 1.00 74.00 270 LYS A CA 1
ATOM 2112 C C . LYS A 1 270 ? 4.165 33.877 -32.536 1.00 74.00 270 LYS A C 1
ATOM 2114 O O . LYS A 1 270 ? 3.627 32.780 -32.639 1.00 74.00 270 LYS A O 1
ATOM 2119 N N . ASP A 1 271 ? 5.357 34.020 -31.966 1.00 72.06 271 ASP A N 1
ATOM 2120 C CA . ASP A 1 271 ? 6.192 32.954 -31.410 1.00 72.06 271 ASP A CA 1
ATOM 2121 C C . ASP A 1 271 ? 6.349 33.032 -29.880 1.00 72.06 271 ASP A C 1
ATOM 2123 O O . ASP A 1 271 ? 7.242 32.397 -29.322 1.00 72.06 271 ASP A O 1
ATOM 2127 N N . PHE A 1 272 ? 5.482 33.780 -29.189 1.00 65.38 272 PHE A N 1
ATOM 2128 C CA . PHE A 1 272 ? 5.591 34.056 -27.752 1.00 65.38 272 PHE A CA 1
ATOM 2129 C C . PHE A 1 272 ? 5.752 32.805 -26.876 1.00 65.38 272 PHE A C 1
ATOM 2131 O O . PHE A 1 272 ? 6.544 32.820 -25.939 1.00 65.38 272 PHE A O 1
ATOM 2138 N N . ILE A 1 273 ? 5.089 31.694 -27.224 1.00 57.88 273 ILE A N 1
ATOM 2139 C CA . ILE A 1 273 ? 5.223 30.414 -26.514 1.00 57.88 273 ILE 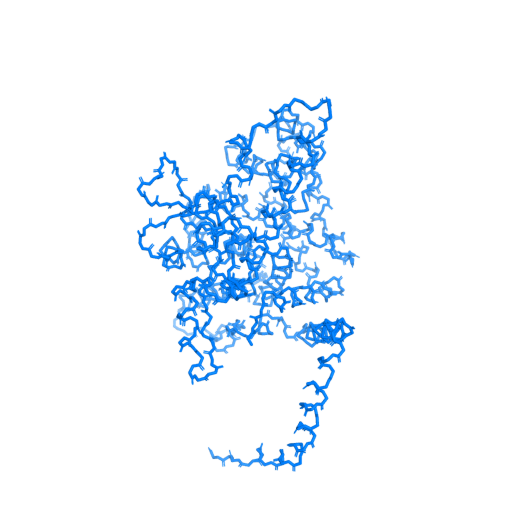A CA 1
ATOM 2140 C C . ILE A 1 273 ? 6.678 29.928 -26.524 1.00 57.88 273 ILE A C 1
ATOM 2142 O O . ILE A 1 273 ? 7.183 29.509 -25.493 1.00 57.88 273 ILE A O 1
ATOM 2146 N N . LYS A 1 274 ? 7.404 30.056 -27.643 1.00 59.81 274 LYS A N 1
ATOM 2147 C CA . LYS A 1 274 ? 8.811 29.619 -27.751 1.00 59.81 274 LYS A CA 1
ATOM 2148 C C . LYS A 1 274 ? 9.784 30.508 -26.971 1.00 59.81 274 LYS A C 1
ATOM 2150 O O . LYS A 1 274 ? 10.921 30.107 -26.746 1.00 59.81 274 LYS A O 1
ATOM 2155 N N . ARG A 1 275 ? 9.343 31.703 -26.570 1.00 58.22 275 ARG A N 1
ATOM 2156 C CA . ARG A 1 275 ? 10.128 32.690 -25.813 1.00 58.22 275 ARG A CA 1
ATOM 2157 C C . ARG A 1 275 ? 9.897 32.604 -24.304 1.00 58.22 275 ARG A C 1
ATOM 2159 O O . ARG A 1 275 ? 10.504 33.370 -23.558 1.00 58.22 275 ARG A O 1
ATOM 2166 N N . VAL A 1 276 ? 9.037 31.684 -23.861 1.00 53.78 276 VAL A N 1
ATOM 2167 C CA . VAL A 1 276 ? 8.792 31.427 -22.441 1.00 53.78 276 VAL A CA 1
ATOM 2168 C C . VAL A 1 276 ? 10.103 30.979 -21.776 1.00 53.78 276 VAL A C 1
ATOM 2170 O O . VAL A 1 276 ? 10.753 30.065 -22.292 1.00 53.78 276 VAL A O 1
ATOM 2173 N N . PRO A 1 277 ? 10.514 31.599 -20.653 1.00 47.53 277 PRO A N 1
ATOM 2174 C CA . PRO A 1 277 ? 11.744 31.237 -19.958 1.00 47.53 277 PRO A CA 1
ATOM 2175 C C . PRO A 1 277 ? 11.749 29.758 -19.559 1.00 47.53 277 PRO A C 1
ATOM 2177 O O . PRO A 1 277 ? 10.862 29.292 -18.842 1.00 47.53 277 PRO A O 1
ATOM 2180 N N . VAL A 1 278 ? 12.765 29.026 -20.013 1.00 49.25 278 VAL A N 1
ATOM 2181 C CA . VAL A 1 278 ? 12.970 27.613 -19.681 1.00 49.25 278 VAL A CA 1
ATOM 2182 C C . VAL A 1 278 ? 13.598 27.535 -18.283 1.00 49.25 278 VAL A C 1
ATOM 2184 O O . VAL A 1 278 ? 14.664 28.115 -18.065 1.00 49.25 278 VAL A O 1
ATOM 2187 N N . PRO A 1 279 ? 12.975 26.853 -17.304 1.00 49.34 279 PRO A N 1
ATOM 2188 C CA . PRO A 1 279 ? 13.546 26.708 -15.971 1.00 49.34 279 PRO A CA 1
ATOM 2189 C C . PRO A 1 279 ? 14.950 26.093 -16.018 1.00 49.34 279 PRO A C 1
ATOM 2191 O O . PRO A 1 279 ? 15.203 25.171 -16.791 1.00 49.34 279 PRO A O 1
ATOM 2194 N N . TYR A 1 280 ? 15.847 26.531 -15.131 1.00 38.38 280 TYR A N 1
ATOM 2195 C CA . TYR A 1 280 ? 17.231 26.038 -15.063 1.00 38.38 280 TYR A CA 1
ATOM 2196 C C . TYR A 1 280 ? 17.326 24.502 -14.947 1.00 38.38 280 TYR A C 1
ATOM 2198 O O . TYR A 1 280 ? 18.242 23.892 -15.481 1.00 38.38 280 TYR A O 1
ATOM 2206 N N . ILE A 1 281 ? 16.325 23.841 -14.352 1.00 37.28 281 ILE A N 1
ATOM 2207 C CA . ILE A 1 281 ? 16.251 22.373 -14.273 1.00 37.28 281 ILE A CA 1
ATOM 2208 C C . ILE A 1 281 ? 15.996 21.686 -15.630 1.00 37.28 281 ILE A C 1
ATOM 2210 O O . ILE A 1 281 ? 16.458 20.571 -15.847 1.00 37.28 281 ILE A O 1
ATOM 2214 N N . GLN A 1 282 ? 15.323 22.357 -16.572 1.00 41.84 282 GLN A N 1
ATOM 2215 C CA . GLN A 1 282 ? 15.227 21.912 -17.967 1.00 41.84 282 GLN A CA 1
ATOM 2216 C C . GLN A 1 282 ? 16.527 22.204 -18.740 1.00 41.84 282 GLN A C 1
ATOM 2218 O O . GLN A 1 282 ? 16.909 21.409 -19.596 1.00 41.84 282 GLN A O 1
ATOM 2223 N N . HIS A 1 283 ? 17.270 23.260 -18.382 1.00 41.06 283 HIS A N 1
ATOM 2224 C CA . HIS A 1 283 ? 18.644 23.462 -18.865 1.00 41.06 283 HIS A CA 1
ATOM 2225 C C . HIS A 1 283 ? 19.603 22.366 -18.368 1.00 41.06 283 HIS A C 1
ATOM 2227 O O . HIS A 1 283 ? 20.376 21.836 -19.160 1.00 41.06 283 HIS A O 1
ATOM 2233 N N . LEU A 1 284 ? 19.504 21.940 -17.108 1.00 36.00 284 LEU A N 1
ATOM 2234 C CA . LEU A 1 284 ? 20.275 20.809 -16.576 1.00 36.00 284 LEU A CA 1
ATOM 2235 C C . LEU A 1 284 ? 19.887 19.477 -17.246 1.00 36.00 284 LEU A C 1
ATOM 2237 O O . LEU A 1 284 ? 20.761 18.676 -17.564 1.00 36.00 284 LEU A O 1
ATOM 2241 N N . ALA A 1 285 ? 18.601 19.266 -17.559 1.00 39.03 285 ALA A N 1
ATOM 2242 C CA . ALA A 1 285 ? 18.154 18.124 -18.365 1.00 39.03 285 ALA A CA 1
ATOM 2243 C C . ALA A 1 285 ? 18.754 18.132 -19.789 1.00 39.03 285 ALA A C 1
ATOM 2245 O O . ALA A 1 285 ? 19.059 17.073 -20.334 1.00 39.03 285 ALA A O 1
ATOM 2246 N N . SER A 1 286 ? 18.983 19.319 -20.369 1.00 38.50 286 SER A N 1
ATOM 2247 C CA . SER A 1 286 ? 19.656 19.481 -21.669 1.00 38.50 286 SER A CA 1
ATOM 2248 C C . SER A 1 286 ? 21.177 19.277 -21.617 1.00 38.50 286 SER A C 1
ATOM 2250 O O . SER A 1 286 ? 21.806 19.085 -22.650 1.00 38.50 286 SER A O 1
ATOM 2252 N N . TRP A 1 287 ? 21.796 19.271 -20.433 1.00 36.00 287 TRP A N 1
ATOM 2253 C CA . TRP A 1 287 ? 23.219 18.934 -20.291 1.00 36.00 287 TRP A CA 1
ATOM 2254 C C . TRP A 1 287 ? 23.460 17.416 -20.284 1.00 36.00 287 TRP A C 1
ATOM 2256 O O . TRP A 1 287 ? 24.541 16.966 -20.655 1.00 36.00 287 TRP A O 1
ATOM 2266 N N . GLY A 1 288 ? 22.438 16.609 -19.970 1.00 35.91 288 GLY A N 1
ATOM 2267 C CA . GLY A 1 288 ? 22.473 15.146 -20.110 1.00 35.91 288 GLY A CA 1
ATOM 2268 C C . GLY A 1 288 ? 22.369 14.640 -21.559 1.00 35.91 288 GLY A C 1
ATOM 2269 O O . GLY A 1 288 ? 22.575 13.458 -21.816 1.00 35.91 288 GLY A O 1
ATOM 2270 N N . SER A 1 289 ? 22.073 15.505 -22.537 1.00 36.38 289 SER A N 1
ATOM 2271 C CA . SER A 1 289 ? 21.906 15.097 -23.940 1.00 36.38 289 SER A CA 1
ATOM 2272 C C . SER A 1 289 ? 23.203 15.049 -24.752 1.00 36.38 289 SER A C 1
ATOM 2274 O O . SER A 1 289 ? 23.153 14.671 -25.918 1.00 36.38 289 SER A O 1
ATOM 2276 N N . VAL A 1 290 ? 24.358 15.399 -24.172 1.00 39.06 290 VAL A N 1
ATOM 2277 C CA . VAL A 1 290 ? 25.636 15.438 -24.911 1.00 39.06 290 VAL A CA 1
ATOM 2278 C C . VAL A 1 290 ? 26.110 14.031 -25.322 1.00 39.06 290 VAL A C 1
ATOM 2280 O O . VAL A 1 290 ? 26.753 13.900 -26.354 1.00 39.06 290 VAL A O 1
ATOM 2283 N N . ASN A 1 291 ? 25.692 12.976 -24.604 1.00 39.41 291 ASN A N 1
ATOM 2284 C CA . ASN A 1 291 ? 26.026 11.571 -24.906 1.00 39.41 291 ASN A CA 1
ATOM 2285 C C . ASN A 1 291 ? 24.795 10.641 -25.002 1.00 39.41 291 ASN A C 1
ATOM 2287 O O . ASN A 1 291 ? 24.916 9.428 -24.858 1.00 39.41 291 ASN A O 1
ATOM 2291 N N . GLY A 1 292 ? 23.590 11.187 -25.209 1.00 35.88 292 GLY A N 1
ATOM 2292 C CA . GLY A 1 292 ? 22.380 10.379 -25.435 1.00 35.88 292 GLY A CA 1
ATOM 2293 C C . GLY A 1 292 ? 21.822 9.613 -24.223 1.00 35.88 292 GLY A C 1
ATOM 2294 O O . GLY A 1 292 ? 20.854 8.871 -24.384 1.00 35.88 292 GLY A O 1
ATOM 2295 N N . ALA A 1 293 ? 22.360 9.808 -23.017 1.00 34.25 293 ALA A N 1
ATOM 2296 C CA . ALA A 1 293 ? 21.838 9.224 -21.782 1.00 34.25 293 ALA A CA 1
ATOM 2297 C C . ALA A 1 293 ? 21.250 10.330 -20.891 1.00 34.25 293 ALA A C 1
ATOM 2299 O O . ALA A 1 293 ? 22.002 11.019 -20.200 1.00 34.25 293 ALA A O 1
ATOM 2300 N N . PRO A 1 294 ? 19.920 10.535 -20.873 1.00 39.03 294 PRO A N 1
ATOM 2301 C CA . PRO A 1 294 ? 19.340 11.462 -19.920 1.00 39.03 294 PRO A CA 1
ATOM 2302 C C . PRO A 1 294 ? 19.520 10.860 -18.517 1.00 39.03 294 PRO A C 1
ATOM 2304 O O . PRO A 1 294 ? 19.183 9.704 -18.271 1.00 39.03 294 PRO A O 1
ATOM 2307 N N . LEU A 1 295 ? 20.109 11.616 -17.595 1.00 34.56 295 LEU A N 1
ATOM 2308 C CA . LEU A 1 295 ? 20.191 11.202 -16.196 1.00 34.56 295 LEU A CA 1
ATOM 2309 C C . LEU A 1 295 ? 18.773 11.245 -15.599 1.00 34.56 295 LEU A C 1
ATOM 2311 O O . LEU A 1 295 ? 18.083 12.253 -15.788 1.00 34.56 295 LEU A O 1
ATOM 2315 N N . PRO A 1 296 ? 18.298 10.195 -14.905 1.00 38.03 296 PRO A N 1
ATOM 2316 C CA . PRO A 1 296 ? 17.005 10.247 -14.237 1.00 38.03 296 PRO A CA 1
ATOM 2317 C C . PRO A 1 296 ? 17.039 11.311 -13.130 1.00 38.03 296 PRO A C 1
ATOM 2319 O O . PRO A 1 296 ? 17.795 11.213 -12.165 1.00 38.03 296 PRO A O 1
ATOM 2322 N N . LEU A 1 297 ? 16.226 12.355 -13.305 1.00 38.69 297 LEU A N 1
ATOM 2323 C CA . LEU A 1 297 ? 15.960 13.377 -12.294 1.00 38.69 297 LEU A CA 1
ATOM 2324 C C . LEU A 1 297 ? 15.196 12.725 -11.122 1.00 38.69 297 LEU A C 1
ATOM 2326 O O . LEU A 1 297 ? 14.230 12.001 -11.330 1.00 38.69 297 LEU A O 1
ATOM 2330 N N . ILE A 1 298 ? 15.719 12.957 -9.919 1.00 42.59 298 ILE A N 1
ATOM 2331 C CA . ILE A 1 298 ? 15.504 12.281 -8.627 1.00 42.59 298 ILE A CA 1
ATOM 2332 C C . ILE A 1 298 ? 14.031 11.952 -8.287 1.00 42.59 298 ILE A C 1
ATOM 2334 O O . ILE A 1 298 ? 13.253 12.841 -7.961 1.00 42.59 298 ILE A O 1
ATOM 2338 N N . ALA A 1 299 ? 13.677 10.664 -8.225 1.00 45.47 299 ALA A N 1
ATOM 2339 C CA . ALA A 1 299 ? 12.423 10.185 -7.631 1.00 45.47 299 ALA A CA 1
ATOM 2340 C C . ALA A 1 299 ? 12.579 9.974 -6.106 1.00 45.47 299 ALA A C 1
ATOM 2342 O O . ALA A 1 299 ? 13.647 9.568 -5.630 1.00 45.47 299 ALA A O 1
ATOM 2343 N N . SER A 1 300 ? 11.550 10.270 -5.308 1.00 56.88 300 SER A N 1
ATOM 2344 C CA . SER A 1 300 ? 11.598 10.084 -3.848 1.00 56.88 300 SER A CA 1
ATOM 2345 C C . SER A 1 300 ? 11.107 8.682 -3.497 1.00 56.88 300 SER A C 1
ATOM 2347 O O . SER A 1 300 ? 10.005 8.335 -3.894 1.00 56.88 300 SER A O 1
ATOM 2349 N N . ALA A 1 301 ? 11.859 7.881 -2.739 1.00 64.69 301 ALA A N 1
ATOM 2350 C CA . ALA A 1 301 ? 11.458 6.500 -2.445 1.00 64.69 301 ALA A CA 1
ATOM 2351 C C . ALA A 1 301 ? 10.009 6.396 -1.902 1.00 64.69 301 ALA A C 1
ATOM 2353 O O . ALA A 1 301 ? 9.567 7.234 -1.106 1.00 64.69 301 ALA A O 1
ATOM 2354 N N . SER A 1 302 ? 9.252 5.380 -2.337 1.00 76.00 302 SER A N 1
ATOM 2355 C CA . SER A 1 302 ? 7.805 5.310 -2.083 1.00 76.00 302 SER A CA 1
ATOM 2356 C C . SER A 1 302 ? 7.492 5.002 -0.617 1.00 76.00 302 SER A C 1
ATOM 2358 O O . SER A 1 302 ? 7.503 3.848 -0.193 1.00 76.00 302 SER A O 1
ATOM 2360 N N . SER A 1 303 ? 7.118 6.015 0.171 1.00 81.06 303 SER A N 1
ATOM 2361 C CA . SER A 1 303 ? 6.721 5.791 1.573 1.00 81.06 303 SER A CA 1
ATOM 2362 C C . SER A 1 303 ? 5.464 4.912 1.720 1.00 81.06 303 SER A C 1
ATOM 2364 O O . SER A 1 303 ? 5.266 4.283 2.758 1.00 81.06 303 SER A O 1
ATOM 2366 N N . THR A 1 304 ? 4.614 4.838 0.688 1.00 86.06 304 THR A N 1
ATOM 2367 C CA . THR A 1 304 ? 3.463 3.922 0.645 1.00 86.06 304 THR A CA 1
ATOM 2368 C C . THR A 1 304 ? 3.932 2.478 0.505 1.00 86.06 304 THR A C 1
ATOM 2370 O O . THR A 1 304 ? 3.545 1.638 1.315 1.00 86.06 304 THR A O 1
ATOM 2373 N N . ALA A 1 305 ? 4.803 2.189 -0.471 1.00 91.81 305 ALA A N 1
ATOM 2374 C CA . ALA A 1 305 ? 5.365 0.849 -0.629 1.00 91.81 305 ALA A CA 1
ATOM 2375 C C . ALA A 1 305 ? 6.189 0.444 0.603 1.00 91.81 305 ALA A C 1
ATOM 2377 O O . ALA A 1 305 ? 6.084 -0.690 1.064 1.00 91.81 305 ALA A O 1
ATOM 2378 N N . ALA A 1 306 ? 6.946 1.384 1.179 1.00 90.19 306 ALA A N 1
ATOM 2379 C CA . ALA A 1 306 ? 7.789 1.136 2.344 1.00 90.19 306 ALA A CA 1
ATOM 2380 C C . ALA A 1 306 ? 6.978 0.678 3.555 1.00 90.19 306 ALA A C 1
ATOM 2382 O O . ALA A 1 306 ? 7.307 -0.343 4.147 1.00 90.19 306 ALA A O 1
ATOM 2383 N N . ARG A 1 307 ? 5.859 1.344 3.869 1.00 95.44 307 ARG A N 1
ATOM 2384 C CA . ARG A 1 307 ? 4.984 0.916 4.972 1.00 95.44 307 ARG A CA 1
ATOM 2385 C C . ARG A 1 307 ? 4.423 -0.485 4.771 1.00 95.44 307 ARG A C 1
ATOM 2387 O O . ARG A 1 307 ? 4.363 -1.240 5.734 1.00 95.44 307 ARG A O 1
ATOM 2394 N N . VAL A 1 308 ? 4.043 -0.846 3.544 1.00 97.31 308 VAL A N 1
ATOM 2395 C CA . VAL A 1 308 ? 3.560 -2.205 3.254 1.00 97.31 308 VAL A CA 1
ATOM 2396 C C . VAL A 1 308 ? 4.664 -3.233 3.470 1.00 97.31 308 VAL A C 1
ATOM 2398 O O . VAL A 1 308 ? 4.446 -4.218 4.172 1.00 97.31 308 VAL A O 1
ATOM 2401 N N . LEU A 1 309 ? 5.855 -3.003 2.911 1.00 96.69 309 LEU A N 1
ATOM 2402 C CA . LEU A 1 309 ? 6.962 -3.950 3.045 1.00 96.69 309 LEU A CA 1
ATOM 2403 C C . LEU A 1 309 ? 7.462 -4.051 4.494 1.00 96.69 309 LEU A C 1
ATOM 2405 O O . LEU A 1 309 ? 7.689 -5.164 4.958 1.00 96.69 309 LEU A O 1
ATOM 2409 N N . VAL A 1 310 ? 7.530 -2.943 5.243 1.00 97.00 310 VAL A N 1
ATOM 2410 C CA . VAL A 1 310 ? 7.843 -2.946 6.685 1.00 97.00 310 VAL A CA 1
ATOM 2411 C C . VAL A 1 310 ? 6.796 -3.729 7.474 1.00 97.00 310 VAL A C 1
ATOM 2413 O O . VAL A 1 310 ? 7.158 -4.613 8.247 1.00 97.00 310 VAL A O 1
ATOM 2416 N N . ALA A 1 311 ? 5.503 -3.436 7.278 1.00 98.00 311 ALA A N 1
ATOM 2417 C CA . ALA A 1 311 ? 4.426 -4.107 8.003 1.00 98.00 311 ALA A CA 1
ATOM 2418 C C . ALA A 1 311 ? 4.457 -5.619 7.765 1.00 98.00 311 ALA A C 1
ATOM 2420 O O . ALA A 1 311 ? 4.443 -6.403 8.711 1.00 98.00 311 ALA A O 1
ATOM 2421 N N . LEU A 1 312 ? 4.527 -6.039 6.501 1.00 97.88 312 LEU A N 1
ATOM 2422 C CA . LEU A 1 312 ? 4.526 -7.453 6.140 1.00 97.88 312 LEU A CA 1
ATOM 2423 C C . LEU A 1 312 ? 5.798 -8.168 6.609 1.00 97.88 312 LEU A C 1
ATOM 2425 O O . LEU A 1 312 ? 5.715 -9.307 7.072 1.00 97.88 312 LEU A O 1
ATOM 2429 N N . HIS A 1 313 ? 6.959 -7.514 6.556 1.00 96.19 313 HIS A N 1
ATOM 2430 C CA . HIS A 1 313 ? 8.206 -8.088 7.059 1.00 96.19 313 HIS A CA 1
ATOM 2431 C C . HIS A 1 313 ? 8.167 -8.316 8.572 1.00 96.19 313 HIS A C 1
ATOM 2433 O O . HIS A 1 313 ? 8.420 -9.431 9.036 1.00 96.19 313 HIS A O 1
ATOM 2439 N N . ASP A 1 314 ? 7.740 -7.311 9.334 1.00 96.50 314 ASP A N 1
ATOM 2440 C CA . ASP A 1 314 ? 7.605 -7.397 10.790 1.00 96.50 314 ASP A CA 1
ATOM 2441 C C . ASP A 1 314 ? 6.537 -8.424 11.218 1.00 96.50 314 ASP A C 1
ATOM 2443 O O . ASP A 1 314 ? 6.720 -9.160 12.192 1.00 96.50 314 ASP A O 1
ATOM 2447 N N . LEU A 1 315 ? 5.467 -8.573 10.428 1.00 95.94 315 LEU A N 1
ATOM 2448 C CA . LEU A 1 315 ? 4.445 -9.619 10.582 1.00 95.94 315 LEU A CA 1
ATOM 2449 C C . LEU A 1 315 ? 4.892 -11.010 10.102 1.00 95.94 315 LEU A C 1
ATOM 2451 O O . LEU A 1 315 ? 4.086 -11.948 10.096 1.00 95.94 315 LEU A O 1
ATOM 2455 N N . GLY A 1 316 ? 6.150 -11.165 9.690 1.00 93.75 316 GLY A N 1
ATOM 2456 C CA . GLY A 1 316 ? 6.730 -12.443 9.294 1.00 93.75 316 GLY A CA 1
ATOM 2457 C C . GLY A 1 316 ? 6.139 -13.018 8.003 1.00 93.75 316 GLY A C 1
ATOM 2458 O O . GLY A 1 316 ? 6.093 -14.234 7.844 1.00 93.75 316 GLY A O 1
ATOM 2459 N N . PHE A 1 317 ? 5.615 -12.173 7.111 1.00 95.25 317 PHE A N 1
ATOM 2460 C CA . PHE A 1 317 ? 4.996 -12.605 5.855 1.00 95.25 317 PHE A CA 1
ATOM 2461 C C . PHE A 1 317 ? 6.012 -13.220 4.891 1.00 95.25 317 PHE A C 1
ATOM 2463 O O . PHE A 1 317 ? 5.727 -14.244 4.281 1.00 95.25 317 PHE A O 1
ATOM 2470 N N . PHE A 1 318 ? 7.203 -12.627 4.790 1.00 93.56 318 PHE A N 1
ATOM 2471 C CA . PHE A 1 318 ? 8.247 -13.074 3.868 1.00 93.56 318 PHE A CA 1
ATOM 2472 C C . PHE A 1 318 ? 9.081 -14.242 4.406 1.00 93.56 318 PHE A C 1
ATOM 2474 O O . PHE A 1 318 ? 10.190 -14.442 3.935 1.00 93.56 318 PHE A O 1
ATOM 2481 N N . TYR A 1 319 ? 8.595 -14.992 5.393 1.00 90.75 319 TYR A N 1
ATOM 2482 C CA . TYR A 1 319 ? 9.318 -16.124 5.965 1.00 90.75 319 TYR A CA 1
ATOM 2483 C C . TYR A 1 319 ? 8.467 -17.377 5.906 1.00 90.75 319 TYR A C 1
ATOM 2485 O O . TYR A 1 319 ? 7.263 -17.337 6.171 1.00 90.75 319 TYR A O 1
ATOM 2493 N N . ASP A 1 320 ? 9.103 -18.494 5.574 1.00 85.94 320 ASP A N 1
ATOM 2494 C CA . ASP A 1 320 ? 8.467 -19.799 5.681 1.00 85.94 320 ASP A CA 1
ATOM 2495 C C . ASP A 1 320 ? 8.417 -20.292 7.139 1.00 85.94 320 ASP A C 1
ATOM 2497 O O . ASP A 1 320 ? 8.843 -19.618 8.082 1.00 85.94 320 ASP A O 1
ATOM 2501 N N . SER A 1 321 ? 7.889 -21.500 7.337 1.00 85.94 321 SER A N 1
ATOM 2502 C CA . SER A 1 321 ? 7.805 -22.136 8.656 1.00 85.94 321 SER A CA 1
ATOM 2503 C C . SER A 1 321 ? 9.165 -22.428 9.297 1.00 85.94 321 SER A C 1
ATOM 2505 O O . SER A 1 321 ? 9.218 -22.683 10.496 1.00 85.94 321 SER A O 1
ATOM 2507 N N . LEU A 1 322 ? 10.246 -22.427 8.514 1.00 81.69 322 LEU A N 1
ATOM 2508 C CA . LEU A 1 322 ? 11.616 -22.632 8.979 1.00 81.69 322 LEU A CA 1
ATOM 2509 C C . LEU A 1 322 ? 12.327 -21.299 9.266 1.00 81.69 322 LEU A C 1
ATOM 2511 O O . LEU A 1 322 ? 13.479 -21.302 9.691 1.00 81.69 322 LEU A O 1
ATOM 2515 N N . GLY A 1 323 ? 11.653 -20.163 9.059 1.00 82.38 323 GLY A N 1
ATOM 2516 C CA . GLY A 1 323 ? 12.231 -18.834 9.236 1.00 82.38 323 GLY A CA 1
ATOM 2517 C C . GLY A 1 323 ? 13.132 -18.396 8.080 1.00 82.38 323 GLY A C 1
ATOM 2518 O O . GLY A 1 323 ? 13.875 -17.425 8.232 1.00 82.38 323 GLY A O 1
ATOM 2519 N N . ILE A 1 324 ? 13.075 -19.078 6.931 1.00 83.19 324 ILE A N 1
ATOM 2520 C CA . ILE A 1 324 ? 13.868 -18.749 5.744 1.00 83.19 324 ILE A CA 1
ATOM 2521 C C . ILE A 1 324 ? 13.140 -17.677 4.938 1.00 83.19 324 ILE A C 1
ATOM 2523 O O . ILE A 1 324 ? 11.952 -17.817 4.624 1.00 83.19 324 ILE A O 1
ATOM 2527 N N . PHE A 1 325 ? 13.865 -16.611 4.590 1.00 86.44 325 PHE A N 1
ATOM 2528 C CA . PHE A 1 325 ? 13.332 -15.505 3.805 1.00 86.44 325 PHE A CA 1
ATOM 2529 C C . PHE A 1 325 ? 12.945 -15.945 2.384 1.00 86.44 325 PHE A C 1
ATOM 2531 O O . PHE A 1 325 ? 13.731 -16.542 1.648 1.00 86.44 325 PHE A O 1
ATOM 2538 N N . GLN A 1 326 ? 11.726 -15.603 1.981 1.00 88.19 326 GLN A N 1
ATOM 2539 C CA . GLN A 1 326 ? 11.108 -15.945 0.706 1.00 88.19 326 GLN A CA 1
ATOM 2540 C C . GLN A 1 326 ? 11.127 -14.727 -0.224 1.00 88.19 326 GLN A C 1
ATOM 2542 O O . GLN A 1 326 ? 10.139 -14.001 -0.372 1.00 88.19 326 GLN A O 1
ATOM 2547 N N . SER A 1 327 ? 12.255 -14.522 -0.909 1.00 84.38 327 SER A N 1
ATOM 2548 C CA . SER A 1 327 ? 12.439 -13.406 -1.854 1.00 84.38 327 SER A CA 1
ATOM 2549 C C . SER A 1 327 ? 11.425 -13.412 -3.007 1.00 84.38 327 SER A C 1
ATOM 2551 O O . SER A 1 327 ? 11.068 -12.360 -3.538 1.00 84.38 327 SER A O 1
ATOM 2553 N N . ARG A 1 328 ? 10.885 -14.591 -3.351 1.00 88.50 328 ARG A N 1
ATOM 2554 C CA . ARG A 1 328 ? 9.771 -14.734 -4.295 1.00 88.50 328 ARG A CA 1
ATOM 2555 C C . ARG A 1 328 ? 8.556 -13.927 -3.834 1.00 88.50 328 ARG A C 1
ATOM 2557 O O . ARG A 1 328 ? 8.097 -13.073 -4.587 1.00 88.50 328 ARG A O 1
ATOM 2564 N N . SER A 1 329 ? 8.062 -14.161 -2.621 1.00 91.25 329 SER A N 1
ATOM 2565 C CA . SER A 1 329 ? 6.874 -13.482 -2.088 1.00 91.25 329 SER A CA 1
ATOM 2566 C C . SER A 1 329 ? 7.086 -11.966 -2.006 1.00 91.25 329 SER A C 1
ATOM 2568 O O . SER A 1 329 ? 6.186 -11.200 -2.348 1.00 91.25 329 SER A O 1
ATOM 2570 N N . ALA A 1 330 ? 8.304 -11.520 -1.672 1.00 91.19 330 ALA A N 1
ATOM 2571 C CA . ALA A 1 330 ? 8.687 -10.107 -1.728 1.00 91.19 330 ALA A CA 1
ATOM 2572 C C . ALA A 1 330 ? 8.557 -9.512 -3.141 1.00 91.19 330 ALA A C 1
ATOM 2574 O O . ALA A 1 330 ? 7.931 -8.465 -3.308 1.00 91.19 330 ALA A O 1
ATOM 2575 N N . GLY A 1 331 ? 9.076 -10.197 -4.165 1.00 91.31 331 GLY A N 1
ATOM 2576 C CA . GLY A 1 331 ? 8.968 -9.755 -5.558 1.00 91.31 331 GLY A CA 1
ATOM 2577 C C . GLY A 1 331 ? 7.524 -9.724 -6.074 1.00 91.31 331 GLY A C 1
ATOM 2578 O O . GLY A 1 331 ? 7.132 -8.775 -6.752 1.00 91.31 331 GLY A O 1
ATOM 2579 N N . TYR A 1 332 ? 6.705 -10.722 -5.716 1.00 94.38 332 TYR A N 1
ATOM 2580 C CA . TYR A 1 332 ? 5.278 -10.747 -6.062 1.00 94.38 332 TYR A CA 1
ATOM 2581 C C . TYR A 1 332 ? 4.518 -9.572 -5.432 1.00 94.38 332 TYR A C 1
ATOM 2583 O O . TYR A 1 332 ? 3.759 -8.894 -6.123 1.00 94.38 332 TYR A O 1
ATOM 2591 N N . LEU A 1 333 ? 4.750 -9.268 -4.154 1.00 94.56 333 LEU A N 1
ATOM 2592 C CA . LEU A 1 333 ? 4.113 -8.117 -3.507 1.00 94.56 333 LEU A CA 1
ATOM 2593 C C . LEU A 1 333 ? 4.607 -6.787 -4.078 1.00 94.56 333 LEU A C 1
ATOM 2595 O O . LEU A 1 333 ? 3.795 -5.899 -4.334 1.00 94.56 333 LEU A O 1
ATOM 2599 N N . ALA A 1 334 ? 5.910 -6.649 -4.331 1.00 93.06 334 ALA A N 1
ATOM 2600 C CA . ALA A 1 334 ? 6.472 -5.435 -4.914 1.00 93.06 334 ALA A CA 1
ATOM 2601 C C . ALA A 1 334 ? 5.874 -5.135 -6.296 1.00 93.06 334 ALA A C 1
ATOM 2603 O O . ALA A 1 334 ? 5.509 -3.990 -6.571 1.00 93.06 334 ALA A O 1
ATOM 2604 N N . ILE A 1 335 ? 5.702 -6.153 -7.150 1.00 93.50 335 ILE A N 1
ATOM 2605 C CA . ILE A 1 335 ? 5.108 -5.948 -8.474 1.00 93.50 335 ILE A CA 1
ATOM 2606 C C . ILE A 1 335 ? 3.601 -5.664 -8.399 1.00 93.50 335 ILE A C 1
ATOM 2608 O O . ILE A 1 335 ? 3.114 -4.830 -9.157 1.00 93.50 335 ILE A O 1
ATOM 2612 N N . VAL A 1 336 ? 2.868 -6.269 -7.454 1.00 93.88 336 VAL A N 1
ATOM 2613 C CA . VAL A 1 336 ? 1.455 -5.934 -7.191 1.00 93.88 336 VAL A CA 1
ATOM 2614 C C . VAL A 1 336 ? 1.315 -4.473 -6.767 1.00 93.88 336 VAL A C 1
ATOM 2616 O O . VAL A 1 336 ? 0.503 -3.741 -7.337 1.00 93.88 336 VAL A O 1
ATOM 2619 N N . LEU A 1 337 ? 2.121 -4.039 -5.792 1.00 92.19 337 LEU A N 1
ATOM 2620 C CA . LEU A 1 337 ? 2.132 -2.658 -5.314 1.00 92.19 337 LEU A CA 1
ATOM 2621 C C . LEU A 1 337 ? 2.449 -1.704 -6.457 1.00 92.19 337 LEU A C 1
ATOM 2623 O O . LEU A 1 337 ? 1.700 -0.757 -6.670 1.00 92.19 337 LEU A O 1
ATOM 2627 N N . CYS A 1 338 ? 3.497 -1.999 -7.230 1.00 88.38 338 CYS A N 1
ATOM 2628 C CA . CYS A 1 338 ? 3.864 -1.248 -8.425 1.00 88.38 338 CYS A CA 1
ATOM 2629 C C . CYS A 1 338 ? 2.681 -1.130 -9.393 1.00 88.38 338 CYS A C 1
ATOM 2631 O O . CYS A 1 338 ? 2.298 -0.021 -9.754 1.00 88.38 338 CYS A O 1
ATOM 2633 N N . GLY A 1 339 ? 2.035 -2.248 -9.733 1.00 83.44 339 GLY A N 1
ATOM 2634 C CA . GLY A 1 339 ? 0.863 -2.270 -10.601 1.00 83.44 339 GLY A CA 1
ATOM 2635 C C . GLY A 1 339 ? -0.232 -1.309 -10.144 1.00 83.44 339 GLY A C 1
ATOM 2636 O O . GLY A 1 339 ? -0.705 -0.516 -10.947 1.00 83.44 339 GLY A O 1
ATOM 2637 N N . VAL A 1 340 ? -0.608 -1.328 -8.863 1.00 82.00 340 VAL A N 1
ATOM 2638 C CA . VAL A 1 340 ? -1.731 -0.520 -8.356 1.00 82.00 340 VAL A CA 1
ATOM 2639 C C . VAL A 1 340 ? -1.343 0.938 -8.114 1.00 82.00 340 VAL A C 1
ATOM 2641 O O . VAL A 1 340 ? -2.036 1.843 -8.578 1.00 82.00 340 VAL A O 1
ATOM 2644 N N . ILE A 1 341 ? -0.254 1.207 -7.393 1.00 75.06 341 ILE A N 1
ATOM 2645 C CA . ILE A 1 341 ? 0.046 2.576 -6.954 1.00 75.06 341 ILE A CA 1
ATOM 2646 C C . ILE A 1 341 ? 0.623 3.436 -8.088 1.00 75.06 341 ILE A C 1
ATOM 2648 O O . ILE A 1 341 ? 0.416 4.649 -8.095 1.00 75.06 341 ILE A O 1
ATOM 2652 N N . VAL A 1 342 ? 1.298 2.819 -9.068 1.00 74.62 342 VAL A N 1
ATOM 2653 C CA . VAL A 1 342 ? 1.763 3.511 -10.282 1.00 74.62 342 VAL A CA 1
ATOM 2654 C C . VAL A 1 342 ? 0.606 3.716 -11.258 1.00 74.62 342 VAL A C 1
ATOM 2656 O O . VAL A 1 342 ? 0.495 4.789 -11.846 1.00 74.62 342 VAL A O 1
ATOM 2659 N N . TYR A 1 343 ? -0.305 2.742 -11.393 1.00 68.25 343 TYR A N 1
ATOM 2660 C CA . TYR A 1 343 ? -1.511 2.900 -12.217 1.00 68.25 343 TYR A CA 1
ATOM 2661 C C . TYR A 1 343 ? -2.367 4.087 -11.767 1.00 68.25 343 TYR A C 1
ATOM 2663 O O . TYR A 1 343 ? -2.801 4.880 -12.598 1.00 68.25 343 TYR A O 1
ATOM 2671 N N . ASN A 1 344 ? -2.541 4.246 -10.455 1.00 61.25 344 ASN A N 1
ATOM 2672 C CA . ASN A 1 344 ? -3.276 5.365 -9.867 1.00 61.25 344 ASN A CA 1
ATOM 2673 C C . ASN A 1 344 ? -2.462 6.679 -9.818 1.00 61.25 344 ASN A C 1
ATOM 2675 O O . ASN A 1 344 ? -2.943 7.684 -9.305 1.00 61.25 344 ASN A O 1
ATOM 2679 N N . GLY A 1 345 ? -1.234 6.701 -10.353 1.00 58.53 345 GLY A N 1
ATOM 2680 C CA . GLY A 1 345 ? -0.419 7.913 -10.477 1.00 58.53 345 GLY A CA 1
ATOM 2681 C C . GLY A 1 345 ? 0.189 8.428 -9.169 1.00 58.53 345 GLY A C 1
ATOM 2682 O O . GLY A 1 345 ? 0.617 9.580 -9.117 1.00 58.53 345 GLY A O 1
ATOM 2683 N N . HIS A 1 346 ? 0.240 7.603 -8.118 1.00 58.66 346 HIS A N 1
ATOM 2684 C CA . HIS A 1 346 ? 0.796 7.999 -6.821 1.00 58.66 346 HIS A CA 1
ATOM 2685 C C . HIS A 1 346 ? 2.323 7.900 -6.761 1.00 58.66 346 HIS A C 1
ATOM 2687 O O . HIS A 1 346 ? 2.942 8.668 -6.029 1.00 58.66 346 HIS A O 1
ATOM 2693 N N . HIS A 1 347 ? 2.918 6.962 -7.504 1.00 68.94 347 HIS A N 1
ATOM 2694 C CA . HIS A 1 347 ? 4.362 6.698 -7.520 1.00 68.94 347 HIS A CA 1
ATOM 2695 C C . HIS A 1 347 ? 4.816 6.252 -8.916 1.00 68.94 347 HIS A C 1
ATOM 2697 O O . HIS A 1 347 ? 4.002 6.036 -9.813 1.00 68.94 347 HIS A O 1
ATOM 2703 N N . SER A 1 348 ? 6.120 6.079 -9.087 1.00 67.88 348 SER A N 1
ATOM 2704 C CA . SER A 1 348 ? 6.774 5.493 -10.261 1.00 67.88 348 SER A CA 1
ATOM 2705 C C . SER A 1 348 ? 7.279 4.074 -9.997 1.00 67.88 348 SER A C 1
ATOM 2707 O O . SER A 1 348 ? 7.430 3.643 -8.849 1.00 67.88 348 SER A O 1
ATOM 2709 N N . VAL A 1 349 ? 7.619 3.356 -11.071 1.00 73.62 349 VAL A N 1
ATOM 2710 C CA . VAL A 1 349 ? 8.200 2.004 -10.968 1.00 73.62 349 VAL A CA 1
ATOM 2711 C C . VAL A 1 349 ? 9.522 2.029 -10.194 1.00 73.62 349 VAL A C 1
ATOM 2713 O O . VAL A 1 349 ? 9.798 1.129 -9.402 1.00 73.62 349 VAL A O 1
ATOM 2716 N N . ILE A 1 350 ? 10.322 3.081 -10.391 1.00 72.06 350 ILE A N 1
ATOM 2717 C CA . ILE A 1 350 ? 11.622 3.256 -9.732 1.00 72.06 350 ILE A CA 1
ATOM 2718 C C . ILE A 1 350 ? 11.451 3.384 -8.217 1.00 72.06 350 ILE A C 1
ATOM 2720 O O . ILE A 1 350 ? 12.201 2.764 -7.471 1.00 72.06 350 ILE A O 1
ATOM 2724 N N . GLU A 1 351 ? 10.456 4.143 -7.758 1.00 75.75 351 GLU A N 1
ATOM 2725 C CA . GLU A 1 351 ? 10.246 4.383 -6.325 1.00 75.75 351 GLU A CA 1
ATOM 2726 C C . GLU A 1 351 ? 9.811 3.124 -5.585 1.00 75.75 351 GLU A C 1
ATOM 2728 O O . GLU A 1 351 ? 10.211 2.926 -4.442 1.00 75.75 351 GLU A O 1
ATOM 2733 N N . VAL A 1 352 ? 9.020 2.262 -6.229 1.00 84.00 352 VAL A N 1
ATOM 2734 C CA . VAL A 1 352 ? 8.656 0.953 -5.668 1.00 84.00 352 VAL A CA 1
ATOM 2735 C C . VAL A 1 352 ? 9.841 -0.007 -5.712 1.00 84.00 352 VAL A C 1
ATOM 2737 O O . VAL A 1 352 ? 10.109 -0.691 -4.725 1.00 84.00 352 VAL A O 1
ATOM 2740 N N . GLY A 1 353 ? 10.574 -0.030 -6.828 1.00 81.94 353 GLY A N 1
ATOM 2741 C CA . GLY A 1 353 ? 11.756 -0.872 -6.993 1.00 81.94 353 GLY A CA 1
ATOM 2742 C C . GLY A 1 353 ? 12.874 -0.549 -6.000 1.00 81.94 353 GLY A C 1
ATOM 2743 O O . GLY A 1 353 ? 13.524 -1.460 -5.499 1.00 81.94 353 GLY A O 1
ATOM 2744 N N . GLU A 1 354 ? 13.061 0.724 -5.647 1.00 78.25 354 GLU A N 1
ATOM 2745 C CA . GLU A 1 354 ? 14.017 1.126 -4.612 1.00 78.25 354 GLU A CA 1
ATOM 2746 C C . GLU A 1 354 ? 13.646 0.562 -3.237 1.00 78.25 354 GLU A C 1
ATOM 2748 O O . GLU A 1 354 ? 14.496 -0.013 -2.564 1.00 78.25 354 GLU A O 1
ATOM 2753 N N . ILE A 1 355 ? 12.385 0.696 -2.818 1.00 86.19 355 ILE A N 1
ATOM 2754 C CA . ILE A 1 355 ? 11.937 0.152 -1.529 1.00 86.19 355 ILE A CA 1
ATOM 2755 C C . ILE A 1 355 ? 12.070 -1.371 -1.502 1.00 86.19 355 ILE A C 1
ATOM 2757 O O . ILE A 1 355 ? 12.463 -1.941 -0.486 1.00 86.19 355 ILE A O 1
ATOM 2761 N N . TYR A 1 356 ? 11.768 -2.031 -2.619 1.00 87.56 356 TYR A N 1
ATOM 2762 C CA . TYR A 1 356 ? 11.995 -3.462 -2.751 1.00 87.56 356 TYR A CA 1
ATOM 2763 C C . TYR A 1 356 ? 13.477 -3.824 -2.567 1.00 87.56 356 TYR A C 1
ATOM 2765 O O . TYR A 1 356 ? 13.773 -4.729 -1.795 1.00 87.56 356 TYR A O 1
ATOM 2773 N N . ASN A 1 357 ? 14.413 -3.085 -3.171 1.00 75.19 357 ASN A N 1
ATOM 2774 C CA . ASN A 1 357 ? 15.843 -3.313 -2.938 1.00 75.19 357 ASN A CA 1
ATOM 2775 C C . ASN A 1 357 ? 16.232 -3.118 -1.469 1.00 75.19 357 ASN A C 1
ATOM 2777 O O . ASN A 1 357 ? 16.933 -3.964 -0.934 1.00 75.19 357 ASN A O 1
ATOM 2781 N N . ARG A 1 358 ? 15.709 -2.090 -0.785 1.00 77.75 358 ARG A N 1
ATOM 2782 C CA . ARG A 1 358 ? 15.974 -1.884 0.652 1.00 77.75 358 ARG A CA 1
ATOM 2783 C C . ARG A 1 358 ? 15.490 -3.046 1.520 1.00 77.75 358 ARG A C 1
ATOM 2785 O O . ARG A 1 358 ? 16.141 -3.399 2.495 1.00 77.75 358 ARG A O 1
ATOM 2792 N N . LEU A 1 359 ? 14.354 -3.655 1.173 1.00 82.62 359 LEU A N 1
ATOM 2793 C CA . LEU A 1 359 ? 13.877 -4.880 1.824 1.00 82.62 359 LEU A CA 1
ATOM 2794 C C . LEU A 1 359 ? 14.863 -6.041 1.616 1.00 82.62 359 LEU A C 1
ATOM 2796 O O . LEU A 1 359 ? 15.135 -6.782 2.557 1.00 82.62 359 LEU A O 1
ATOM 2800 N N . ILE A 1 360 ? 15.393 -6.195 0.400 1.00 74.94 360 ILE A N 1
ATOM 2801 C CA . ILE A 1 360 ? 16.411 -7.208 0.098 1.00 74.94 360 ILE A CA 1
ATOM 2802 C C . ILE A 1 360 ? 17.711 -6.925 0.866 1.00 74.94 360 ILE A C 1
ATOM 2804 O O . ILE A 1 360 ? 18.263 -7.852 1.450 1.00 74.94 360 ILE A O 1
ATOM 2808 N N . ASP A 1 361 ? 18.151 -5.667 0.939 1.00 66.31 361 ASP A N 1
ATOM 2809 C CA . ASP A 1 361 ? 19.345 -5.252 1.689 1.00 66.31 361 ASP A CA 1
ATOM 2810 C C . ASP A 1 361 ? 19.191 -5.501 3.192 1.00 66.31 361 ASP A C 1
ATOM 2812 O O . ASP A 1 361 ? 20.088 -6.063 3.819 1.00 66.31 361 ASP A O 1
ATOM 2816 N N . CYS A 1 362 ? 18.027 -5.161 3.759 1.00 73.88 362 CYS A N 1
ATOM 2817 C CA . CYS A 1 362 ? 17.689 -5.448 5.153 1.00 73.88 362 CYS A CA 1
ATOM 2818 C C . CYS A 1 362 ? 17.896 -6.933 5.477 1.00 73.88 362 CYS A C 1
ATOM 2820 O O . CYS A 1 362 ? 18.443 -7.276 6.525 1.00 73.88 362 CYS A O 1
ATOM 2822 N N . GLU A 1 363 ? 17.475 -7.823 4.577 1.00 74.25 363 GLU A N 1
ATOM 2823 C CA . GLU A 1 363 ? 17.651 -9.259 4.762 1.00 74.25 363 GLU A CA 1
ATOM 2824 C C . GLU A 1 363 ? 19.072 -9.723 4.504 1.00 74.25 363 GLU A C 1
ATOM 2826 O O . GLU A 1 363 ? 19.593 -10.504 5.294 1.00 74.25 363 GLU A O 1
ATOM 2831 N N . ALA A 1 364 ? 19.723 -9.236 3.450 1.00 65.44 364 ALA A N 1
ATOM 2832 C CA . ALA A 1 364 ? 21.109 -9.574 3.156 1.00 65.44 364 ALA A CA 1
ATOM 2833 C C . ALA A 1 364 ? 22.019 -9.252 4.350 1.00 65.44 364 ALA A C 1
ATOM 2835 O O . ALA A 1 364 ? 22.791 -10.109 4.781 1.00 65.44 364 ALA A O 1
ATOM 2836 N N . VAL A 1 365 ? 21.863 -8.070 4.952 1.00 63.88 365 VAL A N 1
ATOM 2837 C CA . VAL A 1 365 ? 22.633 -7.662 6.133 1.00 63.88 365 VAL A CA 1
ATOM 2838 C C . VAL A 1 365 ? 22.268 -8.499 7.354 1.00 63.88 365 VAL A C 1
ATOM 2840 O O . VAL A 1 365 ? 23.162 -9.047 7.994 1.00 63.88 365 VAL A O 1
ATOM 2843 N N . ARG A 1 366 ? 20.975 -8.698 7.641 1.00 64.44 366 ARG A N 1
ATOM 2844 C CA . ARG A 1 366 ? 20.535 -9.544 8.764 1.00 64.44 366 ARG A CA 1
ATOM 2845 C C . ARG A 1 366 ? 21.051 -10.981 8.640 1.00 64.44 366 ARG A C 1
ATOM 2847 O O . ARG A 1 366 ? 21.377 -11.606 9.647 1.00 64.44 366 ARG A O 1
ATOM 2854 N N . HIS A 1 367 ? 21.146 -11.504 7.418 1.00 62.72 367 HIS A N 1
ATOM 2855 C CA . HIS A 1 367 ? 21.756 -12.798 7.131 1.00 62.72 367 HIS A CA 1
ATOM 2856 C C . HIS A 1 367 ? 23.267 -12.786 7.376 1.00 62.72 367 HIS A C 1
ATOM 2858 O O . HIS A 1 367 ? 23.757 -13.695 8.038 1.00 62.72 367 HIS A O 1
ATOM 2864 N N . LEU A 1 368 ? 23.994 -11.771 6.899 1.00 54.25 368 LEU A N 1
ATOM 2865 C CA . LEU A 1 368 ? 25.435 -11.625 7.138 1.00 54.25 368 LEU A CA 1
ATOM 2866 C C . LEU A 1 368 ? 25.772 -11.496 8.631 1.00 54.25 368 LEU A C 1
ATOM 2868 O O . LEU A 1 368 ? 26.748 -12.083 9.086 1.00 54.25 368 LEU A O 1
ATOM 2872 N N . GLU A 1 369 ? 24.950 -10.784 9.400 1.00 54.19 369 GLU A N 1
ATOM 2873 C CA . GLU A 1 369 ? 25.112 -10.615 10.850 1.00 54.19 369 GLU A CA 1
ATOM 2874 C C . GLU A 1 369 ? 24.739 -11.874 11.650 1.00 54.19 369 GLU A C 1
ATOM 2876 O O . GLU A 1 369 ? 25.316 -12.130 12.706 1.00 54.19 369 GLU A O 1
ATOM 2881 N N . ALA A 1 370 ? 23.790 -12.681 11.157 1.00 53.53 370 ALA A N 1
ATOM 2882 C CA . ALA A 1 370 ? 23.390 -13.945 11.782 1.00 53.53 370 ALA A CA 1
ATOM 2883 C C . ALA A 1 370 ? 24.388 -15.091 11.536 1.00 53.53 370 ALA A C 1
ATOM 2885 O O . ALA A 1 370 ? 24.345 -16.105 12.237 1.00 53.53 370 ALA A O 1
ATOM 2886 N N . LEU A 1 371 ? 25.288 -14.946 10.559 1.00 49.50 371 LEU A N 1
ATOM 2887 C CA . LEU A 1 371 ? 26.363 -15.898 10.306 1.00 49.50 371 LEU A CA 1
ATOM 2888 C C . LEU A 1 371 ? 27.428 -15.787 11.406 1.00 49.50 371 LEU A C 1
ATOM 2890 O O . LEU A 1 371 ? 28.406 -15.049 11.295 1.00 49.50 371 LEU A O 1
ATOM 2894 N N . ALA A 1 372 ? 27.302 -16.614 12.445 1.00 46.25 372 ALA A N 1
ATOM 2895 C CA . ALA A 1 372 ? 28.500 -17.129 13.097 1.00 46.25 372 ALA A CA 1
ATOM 2896 C C . ALA A 1 372 ? 29.390 -17.772 12.016 1.00 46.25 372 ALA A C 1
ATOM 2898 O O . ALA A 1 372 ? 28.893 -18.447 11.113 1.00 46.25 372 ALA A O 1
ATOM 2899 N N . SER A 1 373 ? 30.702 -17.538 12.078 1.00 43.00 373 SER A N 1
ATOM 2900 C CA . SER A 1 373 ? 31.678 -18.022 11.098 1.00 43.00 373 SER A CA 1
ATOM 2901 C C . SER A 1 373 ? 31.545 -19.537 10.846 1.00 43.00 373 SER A C 1
ATOM 2903 O O . SER A 1 373 ? 32.092 -20.325 11.617 1.00 43.00 373 SER A O 1
ATOM 2905 N N . GLY A 1 374 ? 30.849 -19.954 9.777 1.00 44.03 374 GLY A N 1
ATOM 2906 C CA . GLY A 1 374 ? 30.894 -21.339 9.287 1.00 44.03 374 GLY A CA 1
ATOM 2907 C C . GLY A 1 374 ? 29.602 -22.040 8.843 1.00 44.03 374 GLY A C 1
ATOM 2908 O O . GLY A 1 374 ? 29.732 -23.143 8.318 1.00 44.03 374 GLY A O 1
ATOM 2909 N N . GLU A 1 375 ? 28.390 -21.487 8.989 1.00 45.44 375 GLU A N 1
ATOM 2910 C CA . GLU A 1 375 ? 27.176 -22.194 8.519 1.00 45.44 375 GLU A CA 1
ATOM 2911 C C . GLU A 1 375 ? 26.777 -21.841 7.066 1.00 45.44 375 GLU A C 1
ATOM 2913 O O . GLU A 1 375 ? 26.668 -20.664 6.720 1.00 45.44 375 GLU A O 1
ATOM 2918 N N . PRO A 1 376 ? 26.535 -22.834 6.182 1.00 47.44 376 PRO A N 1
ATOM 2919 C CA . PRO A 1 376 ? 26.108 -22.598 4.806 1.00 47.44 376 PRO A CA 1
ATOM 2920 C C . PRO A 1 376 ? 24.589 -22.368 4.738 1.00 47.44 376 PRO A C 1
ATOM 2922 O O . PRO A 1 376 ? 23.801 -23.299 4.881 1.00 47.44 376 PRO A O 1
ATOM 2925 N N . THR A 1 377 ? 24.166 -21.130 4.476 1.00 51.66 377 THR A N 1
ATOM 2926 C CA . THR A 1 377 ? 22.750 -20.701 4.555 1.00 51.66 377 THR A CA 1
ATOM 2927 C C . THR A 1 377 ? 22.024 -20.600 3.208 1.00 51.66 377 THR A C 1
ATOM 2929 O O . THR A 1 377 ? 20.854 -20.230 3.157 1.00 51.66 377 THR A O 1
ATOM 2932 N N . GLY A 1 378 ? 22.677 -20.930 2.091 1.00 49.78 378 GLY A N 1
ATOM 2933 C CA . GLY A 1 378 ? 22.030 -20.994 0.770 1.00 49.78 378 GLY A CA 1
ATOM 2934 C C . GLY A 1 378 ? 21.668 -19.645 0.122 1.00 49.78 378 GLY A C 1
ATOM 2935 O O . GLY A 1 378 ? 21.241 -19.642 -1.033 1.00 49.78 378 GLY A O 1
ATOM 2936 N N . LEU A 1 379 ? 21.893 -18.513 0.797 1.00 49.84 379 LEU A N 1
ATOM 2937 C CA . LEU A 1 379 ? 21.701 -17.160 0.265 1.00 49.84 379 LEU A CA 1
ATOM 2938 C C . LEU A 1 379 ? 23.070 -16.502 0.043 1.00 49.84 379 LEU A C 1
ATOM 2940 O O . LEU A 1 379 ? 23.781 -16.218 1.000 1.00 49.84 379 LEU A O 1
ATOM 2944 N N . SER A 1 380 ? 23.458 -16.276 -1.216 1.00 51.47 380 SER A N 1
ATOM 2945 C CA . SER A 1 380 ? 24.568 -15.371 -1.548 1.00 51.47 380 SER A CA 1
ATOM 2946 C C . SER A 1 380 ? 23.990 -14.048 -2.037 1.00 51.47 380 SER A C 1
ATOM 2948 O O . SER A 1 380 ? 23.000 -14.053 -2.769 1.00 51.47 380 SER A O 1
ATOM 2950 N N . GLU A 1 381 ? 24.600 -12.925 -1.654 1.00 48.84 381 GLU A N 1
ATOM 2951 C CA . GLU A 1 381 ? 24.214 -11.577 -2.107 1.00 48.84 381 GLU A CA 1
ATOM 2952 C C . GLU A 1 381 ? 24.096 -11.514 -3.642 1.00 48.84 381 GLU A C 1
ATOM 2954 O O . GLU A 1 381 ? 23.108 -11.028 -4.181 1.00 48.84 381 GLU A O 1
ATOM 2959 N N . GLU A 1 382 ? 25.021 -12.170 -4.352 1.00 52.78 382 GLU A N 1
ATOM 2960 C CA . GLU A 1 382 ? 25.026 -12.304 -5.818 1.00 52.78 382 GLU A CA 1
ATOM 2961 C C . GLU A 1 382 ? 23.789 -13.011 -6.410 1.00 52.78 382 GLU A C 1
ATOM 2963 O O . GLU A 1 382 ? 23.517 -12.903 -7.605 1.00 52.78 382 GLU A O 1
ATOM 2968 N N . LYS A 1 383 ? 23.046 -13.774 -5.600 1.00 60.12 383 LYS A N 1
ATOM 2969 C CA . LYS A 1 383 ? 21.827 -14.491 -6.008 1.00 60.12 383 LYS A CA 1
ATOM 2970 C C . LYS A 1 383 ? 20.549 -13.771 -5.583 1.00 60.12 383 LYS A C 1
ATOM 2972 O O . LYS A 1 383 ? 19.459 -14.254 -5.906 1.00 60.12 383 LYS A O 1
ATOM 2977 N N . MET A 1 384 ? 20.656 -12.644 -4.878 1.00 64.69 384 MET A N 1
ATOM 2978 C CA . MET A 1 384 ? 19.492 -11.877 -4.458 1.00 64.69 384 MET A CA 1
ATOM 2979 C C . MET A 1 384 ? 18.811 -11.211 -5.665 1.00 64.69 384 MET A C 1
ATOM 2981 O O . MET A 1 384 ? 19.481 -10.671 -6.549 1.00 64.69 384 MET A O 1
ATOM 2985 N N . PRO A 1 385 ? 17.470 -11.254 -5.749 1.00 76.81 385 PRO A N 1
ATOM 2986 C CA . PRO A 1 385 ? 16.734 -10.788 -6.920 1.00 76.81 385 PRO A CA 1
ATOM 2987 C C . PRO A 1 385 ? 16.541 -9.266 -6.909 1.00 76.81 385 PRO A C 1
ATOM 2989 O O . PRO A 1 385 ? 15.408 -8.797 -6.837 1.00 76.81 385 PRO A O 1
ATOM 2992 N N . TYR A 1 386 ? 17.630 -8.502 -6.979 1.00 68.81 386 TYR A N 1
ATOM 2993 C CA . TYR A 1 386 ? 17.593 -7.040 -7.009 1.00 68.81 386 TYR A CA 1
ATOM 2994 C C . TYR A 1 386 ? 16.866 -6.488 -8.242 1.00 68.81 386 TYR A C 1
ATOM 2996 O O . TYR A 1 386 ? 16.990 -6.996 -9.359 1.00 68.81 386 TYR A O 1
ATOM 3004 N N . TYR A 1 387 ? 16.140 -5.391 -8.037 1.00 72.94 387 TYR A N 1
ATOM 3005 C CA . TYR A 1 387 ? 15.683 -4.517 -9.106 1.00 72.94 387 TYR A CA 1
ATOM 3006 C C . TYR A 1 387 ? 16.861 -3.691 -9.640 1.00 72.94 387 TYR A C 1
ATOM 3008 O O . TYR A 1 387 ? 17.537 -2.974 -8.898 1.00 72.94 387 TYR A O 1
ATOM 3016 N N . HIS A 1 388 ? 17.080 -3.758 -10.947 1.00 61.97 388 HIS A N 1
ATOM 3017 C CA . HIS A 1 388 ? 18.038 -2.941 -11.673 1.00 61.97 388 HIS A CA 1
ATOM 3018 C C . HIS A 1 388 ? 17.377 -1.631 -12.100 1.00 61.97 388 HIS A C 1
ATOM 3020 O O . HIS A 1 388 ? 16.415 -1.612 -12.871 1.00 61.97 388 HIS A O 1
ATOM 3026 N N . ILE A 1 389 ? 17.914 -0.515 -11.606 1.00 58.25 389 ILE A N 1
ATOM 3027 C CA . ILE A 1 389 ? 17.388 0.821 -11.891 1.00 58.25 389 ILE A CA 1
ATOM 3028 C C . ILE A 1 389 ? 17.339 1.051 -13.406 1.00 58.25 389 ILE A C 1
ATOM 3030 O O . ILE A 1 389 ? 18.351 0.970 -14.097 1.00 58.25 389 ILE A O 1
ATOM 3034 N N . GLY A 1 390 ? 16.145 1.370 -13.910 1.00 54.81 390 GLY A N 1
ATOM 3035 C CA . GLY A 1 390 ? 15.901 1.618 -15.333 1.00 54.81 390 GLY A CA 1
ATOM 3036 C C . GLY A 1 390 ? 15.476 0.380 -16.129 1.00 54.81 390 GLY A C 1
ATOM 3037 O O . GLY A 1 390 ? 15.015 0.536 -17.259 1.00 54.81 390 GLY A O 1
ATOM 3038 N N . ASP A 1 391 ? 15.546 -0.815 -15.540 1.00 67.31 391 ASP A N 1
ATOM 3039 C CA . ASP A 1 391 ? 14.988 -2.049 -16.092 1.00 67.31 391 ASP A CA 1
ATOM 3040 C C . ASP A 1 391 ? 13.772 -2.497 -15.271 1.00 67.31 391 ASP A C 1
ATOM 3042 O O . ASP A 1 391 ? 13.870 -3.325 -14.364 1.00 67.31 391 ASP A O 1
ATOM 3046 N N . SER A 1 392 ? 12.590 -1.984 -15.623 1.00 76.00 392 SER A N 1
ATOM 3047 C CA . SER A 1 392 ? 11.310 -2.367 -15.006 1.00 76.00 392 SER A CA 1
ATOM 3048 C C . SER A 1 392 ? 11.052 -3.882 -15.023 1.00 76.00 392 SER A C 1
ATOM 3050 O O . SER A 1 392 ? 10.320 -4.382 -14.172 1.00 76.00 392 SER A O 1
ATOM 3052 N N . GLY A 1 393 ? 11.663 -4.633 -15.948 1.00 76.19 393 GLY A N 1
ATOM 3053 C CA . GLY A 1 393 ? 11.541 -6.090 -16.024 1.00 76.19 393 GLY A CA 1
ATOM 3054 C C . GLY A 1 393 ? 12.211 -6.835 -14.886 1.00 76.19 393 GLY A C 1
ATOM 3055 O O . GLY A 1 393 ? 11.749 -7.910 -14.500 1.00 76.19 393 GLY A O 1
ATOM 3056 N N . SER A 1 394 ? 13.280 -6.270 -14.332 1.00 79.44 394 SER A N 1
ATOM 3057 C CA . SER A 1 394 ? 13.994 -6.870 -13.207 1.00 79.44 394 SER A CA 1
ATOM 3058 C C . SER A 1 394 ? 13.135 -6.931 -11.937 1.00 79.44 394 SER A C 1
ATOM 3060 O O . SER A 1 394 ? 13.254 -7.903 -11.194 1.00 79.44 394 SER A O 1
ATOM 3062 N N . LEU A 1 395 ? 12.188 -5.991 -11.763 1.00 84.56 395 LEU A N 1
ATOM 3063 C CA . LEU A 1 395 ? 11.198 -5.993 -10.674 1.00 84.56 395 LEU A CA 1
ATOM 3064 C C . LEU A 1 395 ? 10.138 -7.094 -10.839 1.00 84.56 395 LEU A C 1
ATOM 3066 O O . LEU A 1 395 ? 9.535 -7.536 -9.866 1.00 84.56 395 LEU A O 1
ATOM 3070 N N . VAL A 1 396 ? 9.878 -7.536 -12.073 1.00 89.50 396 VAL A N 1
ATOM 3071 C CA . VAL A 1 396 ? 8.863 -8.556 -12.354 1.00 89.50 396 VAL A CA 1
ATOM 3072 C C . VAL A 1 396 ? 9.422 -9.939 -11.993 1.00 89.50 396 VAL A C 1
ATOM 3074 O O . VAL A 1 396 ? 10.504 -10.301 -12.476 1.00 89.50 396 VAL A O 1
ATOM 3077 N N . PRO A 1 397 ? 8.699 -10.768 -11.214 1.00 90.69 397 PRO A N 1
ATOM 3078 C CA . PRO A 1 397 ? 9.081 -12.158 -10.981 1.00 90.69 397 PRO A CA 1
ATOM 3079 C C . PRO A 1 397 ? 9.319 -12.908 -12.296 1.00 90.69 397 PRO A C 1
ATOM 3081 O O . PRO A 1 397 ? 8.545 -12.759 -13.243 1.00 90.69 397 PRO A O 1
ATOM 3084 N N . LYS A 1 398 ? 10.366 -13.746 -12.366 1.00 89.12 398 LYS A N 1
ATOM 3085 C CA . LYS A 1 398 ? 10.766 -14.447 -13.608 1.00 89.12 398 LYS A CA 1
ATOM 3086 C C . LYS A 1 398 ? 9.597 -15.156 -14.307 1.00 89.12 398 LYS A C 1
ATOM 3088 O O . LYS A 1 398 ? 9.486 -15.055 -15.522 1.00 89.12 398 LYS A O 1
ATOM 3093 N N . ALA A 1 399 ? 8.713 -15.794 -13.538 1.00 90.75 399 ALA A N 1
ATOM 3094 C CA . ALA A 1 399 ? 7.537 -16.506 -14.045 1.00 90.75 399 ALA A CA 1
ATOM 3095 C C . ALA A 1 399 ? 6.503 -15.604 -14.753 1.00 90.75 399 ALA A C 1
ATOM 3097 O O . ALA A 1 399 ? 5.739 -16.082 -15.585 1.00 90.75 399 ALA A O 1
ATOM 3098 N N . LEU A 1 400 ? 6.484 -14.300 -14.453 1.00 93.25 400 LEU A N 1
ATOM 3099 C CA . LEU A 1 400 ? 5.525 -13.342 -15.014 1.00 93.25 400 LEU A CA 1
ATOM 3100 C C . LEU A 1 400 ? 6.114 -12.470 -16.127 1.00 93.25 400 LEU A C 1
ATOM 3102 O O . LEU A 1 400 ? 5.353 -11.864 -16.882 1.00 93.25 400 LEU A O 1
ATOM 3106 N N . ARG A 1 401 ? 7.448 -12.391 -16.243 1.00 91.88 401 ARG A N 1
ATOM 3107 C CA . ARG A 1 401 ? 8.151 -11.437 -17.123 1.00 91.88 401 ARG A CA 1
ATOM 3108 C C . ARG A 1 401 ? 7.644 -11.459 -18.555 1.00 91.88 401 ARG A C 1
ATOM 3110 O O . ARG A 1 401 ? 7.299 -10.410 -19.086 1.00 91.88 401 ARG A O 1
ATOM 3117 N N . GLU A 1 402 ? 7.574 -12.637 -19.165 1.00 93.19 402 GLU A N 1
ATOM 3118 C CA . GLU A 1 402 ? 7.159 -12.769 -20.563 1.00 93.19 402 GLU A CA 1
ATOM 3119 C C . GLU A 1 402 ? 5.717 -12.293 -20.778 1.00 93.19 402 GLU A C 1
ATOM 3121 O O . GLU A 1 402 ? 5.449 -11.532 -21.709 1.00 93.19 402 GLU A O 1
ATOM 3126 N N . ARG A 1 403 ? 4.798 -12.668 -19.880 1.00 95.00 403 ARG A N 1
ATOM 3127 C CA . ARG A 1 403 ? 3.385 -12.260 -19.940 1.00 95.00 403 ARG A CA 1
ATOM 3128 C C . ARG A 1 403 ? 3.239 -10.747 -19.768 1.00 95.00 403 ARG A C 1
ATOM 3130 O O . ARG A 1 403 ? 2.568 -10.105 -20.575 1.00 95.00 403 ARG A O 1
ATOM 3137 N N . VAL A 1 404 ? 3.907 -10.168 -18.765 1.00 93.12 404 VAL A N 1
ATOM 3138 C CA . VAL A 1 404 ? 3.876 -8.718 -18.495 1.00 93.12 404 VAL A CA 1
ATOM 3139 C C . VAL A 1 404 ? 4.459 -7.944 -19.667 1.00 93.12 404 VAL A C 1
ATOM 3141 O O . VAL A 1 404 ? 3.854 -6.976 -20.126 1.00 93.12 404 VAL A O 1
ATOM 3144 N N . PHE A 1 405 ? 5.603 -8.380 -20.196 1.00 91.50 405 PHE A N 1
ATOM 3145 C CA . PHE A 1 405 ? 6.215 -7.708 -21.328 1.00 91.50 405 PHE A CA 1
ATOM 3146 C C . PHE A 1 405 ? 5.387 -7.844 -22.594 1.00 91.50 405 PHE A C 1
ATOM 3148 O O . PHE A 1 405 ? 5.224 -6.849 -23.294 1.00 91.50 405 PHE A O 1
ATOM 3155 N N . SER A 1 406 ? 4.820 -9.011 -22.879 1.00 91.56 406 SER A N 1
ATOM 3156 C CA . SER A 1 406 ? 3.945 -9.190 -24.040 1.00 91.56 406 SER A CA 1
ATOM 3157 C C . SER A 1 406 ? 2.769 -8.212 -23.999 1.00 91.56 406 SER A C 1
ATOM 3159 O O . SER A 1 406 ? 2.493 -7.517 -24.979 1.00 91.56 406 SER A O 1
ATOM 3161 N N . GLU A 1 407 ? 2.136 -8.068 -22.834 1.00 91.69 407 GLU A N 1
ATOM 3162 C CA . GLU A 1 407 ? 1.040 -7.123 -22.628 1.00 91.69 407 GLU A CA 1
ATOM 3163 C C . GLU A 1 407 ? 1.497 -5.655 -22.737 1.00 91.69 407 GLU A C 1
ATOM 3165 O O . GLU A 1 407 ? 0.843 -4.841 -23.399 1.00 91.69 407 GLU A O 1
ATOM 3170 N N . TYR A 1 408 ? 2.663 -5.326 -22.178 1.00 88.19 408 TYR A N 1
ATOM 3171 C CA . TYR A 1 408 ? 3.264 -3.993 -22.254 1.00 88.19 408 TYR A CA 1
ATOM 3172 C C . TYR A 1 408 ? 3.596 -3.573 -23.689 1.00 88.19 408 TYR A C 1
ATOM 3174 O O . TYR A 1 408 ? 3.240 -2.471 -24.121 1.00 88.19 408 TYR A O 1
ATOM 3182 N N . HIS A 1 409 ? 4.221 -4.458 -24.468 1.00 87.25 409 HIS A N 1
ATOM 3183 C CA . HIS A 1 409 ? 4.541 -4.204 -25.873 1.00 87.25 409 HIS A CA 1
ATOM 3184 C C . HIS A 1 409 ? 3.265 -4.029 -26.699 1.00 87.25 409 HIS A C 1
ATOM 3186 O O . HIS A 1 409 ? 3.160 -3.073 -27.471 1.00 87.25 409 HIS A O 1
ATOM 3192 N N . ARG A 1 410 ? 2.258 -4.885 -26.478 1.00 86.88 410 ARG A N 1
ATOM 3193 C CA . ARG A 1 410 ? 0.950 -4.797 -27.138 1.00 86.88 410 ARG A CA 1
ATOM 3194 C C . ARG A 1 410 ? 0.265 -3.450 -26.882 1.00 86.88 410 ARG A C 1
ATOM 3196 O O . ARG A 1 410 ? -0.310 -2.868 -27.805 1.00 86.88 410 ARG A O 1
ATOM 3203 N N . ARG A 1 411 ? 0.336 -2.926 -25.653 1.00 83.81 411 ARG A N 1
ATOM 3204 C CA . ARG A 1 411 ? -0.220 -1.608 -25.287 1.00 83.81 411 ARG A CA 1
ATOM 3205 C C . ARG A 1 411 ? 0.530 -0.457 -25.930 1.00 83.81 411 ARG A C 1
ATOM 3207 O O . ARG A 1 411 ? -0.097 0.380 -26.572 1.00 83.81 411 ARG A O 1
ATOM 3214 N N . ASN A 1 412 ? 1.856 -0.457 -25.844 1.00 74.50 412 ASN A N 1
ATOM 3215 C CA . ASN A 1 412 ? 2.669 0.575 -26.483 1.00 74.50 412 ASN A CA 1
ATOM 3216 C C . ASN A 1 412 ? 2.461 0.608 -28.002 1.00 74.50 412 ASN A C 1
ATOM 3218 O O . ASN A 1 412 ? 2.379 1.684 -28.591 1.00 74.50 412 ASN A O 1
ATOM 3222 N N . GLN A 1 413 ? 2.31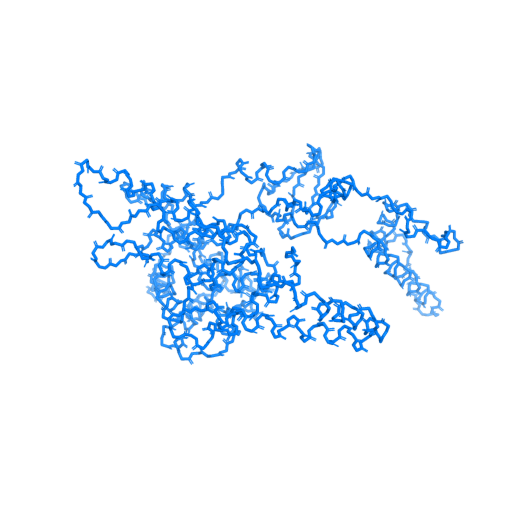1 -0.556 -28.639 1.00 77.44 413 GLN A N 1
ATOM 3223 C CA . GLN A 1 413 ? 2.014 -0.638 -30.066 1.00 77.44 413 GLN A CA 1
ATOM 3224 C C . GLN A 1 413 ? 0.612 -0.105 -30.395 1.00 77.44 413 GLN A C 1
ATOM 3226 O O . GLN A 1 413 ? 0.439 0.591 -31.394 1.00 77.44 413 GLN A O 1
ATOM 3231 N N . ARG A 1 414 ? -0.394 -0.381 -29.555 1.00 75.38 414 ARG A N 1
ATOM 3232 C CA . ARG A 1 414 ? -1.743 0.187 -29.709 1.00 75.38 414 ARG A CA 1
ATOM 3233 C C . ARG A 1 414 ? -1.726 1.711 -29.592 1.00 75.38 414 ARG A C 1
ATOM 3235 O O . ARG A 1 414 ? -2.335 2.375 -30.428 1.00 75.38 414 ARG A O 1
ATOM 3242 N N . ASP A 1 415 ? -1.016 2.248 -28.607 1.00 67.19 415 ASP A N 1
ATOM 3243 C CA . ASP A 1 415 ? -0.871 3.692 -28.411 1.00 67.19 415 ASP A CA 1
ATOM 3244 C C . ASP A 1 415 ? -0.167 4.358 -29.591 1.00 67.19 415 ASP A C 1
ATOM 3246 O O . ASP A 1 415 ? -0.608 5.406 -30.062 1.00 67.19 415 ASP A O 1
ATOM 3250 N N . LEU A 1 416 ? 0.894 3.726 -30.098 1.00 65.94 416 LEU A N 1
ATOM 3251 C CA . LEU A 1 416 ? 1.607 4.179 -31.286 1.00 65.94 416 LEU A CA 1
ATOM 3252 C C . LEU A 1 416 ? 0.686 4.193 -32.511 1.00 65.94 416 LEU A C 1
ATOM 3254 O O . LEU A 1 416 ? 0.595 5.201 -33.205 1.00 65.94 416 LEU A O 1
ATOM 3258 N N . ASN A 1 417 ? -0.053 3.108 -32.745 1.00 65.12 417 ASN A N 1
ATOM 3259 C CA . ASN A 1 417 ? -0.999 3.009 -33.855 1.00 65.12 417 ASN A CA 1
ATOM 3260 C C . ASN A 1 417 ? -2.135 4.038 -33.738 1.00 65.12 417 ASN A C 1
ATOM 3262 O O . ASN A 1 417 ? -2.567 4.595 -34.746 1.00 65.12 417 ASN A O 1
ATOM 3266 N N . GLY A 1 418 ? -2.611 4.315 -32.521 1.00 62.22 418 GLY A N 1
ATOM 3267 C CA . GLY A 1 418 ? -3.579 5.378 -32.252 1.00 62.22 418 GLY A CA 1
ATOM 3268 C C . GLY A 1 418 ? -3.017 6.763 -32.578 1.00 62.22 418 GLY A C 1
ATOM 3269 O O . GLY A 1 418 ? -3.666 7.537 -33.279 1.00 62.22 418 GLY A O 1
ATOM 3270 N N . ALA A 1 419 ? -1.785 7.048 -32.153 1.00 58.09 419 ALA A N 1
ATOM 3271 C CA . ALA A 1 419 ? -1.102 8.302 -32.462 1.00 58.09 419 ALA A CA 1
ATOM 3272 C C . ALA A 1 419 ? -0.870 8.485 -33.974 1.00 58.09 419 ALA A C 1
ATOM 3274 O O . ALA A 1 419 ? -1.113 9.568 -34.501 1.00 58.09 419 ALA A O 1
ATOM 3275 N N . ILE A 1 420 ? -0.478 7.422 -34.688 1.00 55.56 420 ILE A N 1
ATOM 3276 C CA . ILE A 1 420 ? -0.307 7.434 -36.151 1.00 55.56 420 ILE A CA 1
ATOM 3277 C C . ILE A 1 420 ? -1.640 7.718 -36.861 1.00 55.56 420 ILE A C 1
ATOM 3279 O O . ILE A 1 420 ? -1.674 8.503 -37.806 1.00 55.56 420 ILE A O 1
ATOM 3283 N N . LYS A 1 421 ? -2.753 7.131 -36.397 1.00 58.22 421 LYS A N 1
ATOM 3284 C CA . LYS A 1 421 ? -4.092 7.396 -36.956 1.00 58.22 421 LYS A CA 1
ATOM 3285 C C . LYS A 1 421 ? -4.552 8.839 -36.742 1.00 58.22 421 LYS A C 1
ATOM 3287 O O . LYS A 1 421 ? -5.196 9.400 -37.621 1.00 58.22 421 LYS A O 1
ATOM 3292 N N . LEU A 1 422 ? -4.220 9.434 -35.596 1.00 47.03 422 LEU A N 1
ATOM 3293 C CA . LEU A 1 422 ? -4.570 10.819 -35.256 1.00 47.03 422 LEU A CA 1
ATOM 3294 C C . LEU A 1 422 ? -3.667 11.857 -35.944 1.00 47.03 422 LEU A C 1
ATOM 3296 O O . LEU A 1 422 ? -4.012 13.035 -35.986 1.00 47.03 422 LEU A O 1
ATOM 3300 N N . ALA A 1 423 ? -2.533 11.432 -36.505 1.00 49.28 423 ALA A N 1
ATOM 3301 C CA . ALA A 1 423 ? -1.600 12.288 -37.224 1.00 49.28 423 ALA A CA 1
ATOM 3302 C C . ALA A 1 423 ? -0.959 11.524 -38.404 1.00 49.28 423 ALA A C 1
ATOM 3304 O O . ALA A 1 423 ? 0.167 11.035 -38.288 1.00 49.28 423 ALA A O 1
ATOM 3305 N N . PRO A 1 424 ? -1.624 11.454 -39.576 1.00 49.47 424 PRO A N 1
ATOM 3306 C CA . PRO A 1 424 ? -1.197 10.628 -40.714 1.00 49.47 424 PRO A CA 1
ATOM 3307 C C . PRO A 1 424 ? 0.232 10.904 -41.215 1.00 49.47 424 PRO A C 1
ATOM 3309 O O . PRO A 1 424 ? 0.865 10.021 -41.792 1.00 49.47 424 PRO A O 1
ATOM 3312 N N . GLY A 1 425 ? 0.772 12.104 -40.963 1.00 48.09 425 GLY A N 1
ATOM 3313 C CA . GLY A 1 425 ? 2.157 12.476 -41.274 1.00 48.09 425 GLY A CA 1
ATOM 3314 C C . GLY A 1 425 ? 3.230 11.735 -40.460 1.00 48.09 425 GLY A C 1
ATOM 3315 O O . GLY A 1 425 ? 4.372 11.667 -40.907 1.00 48.09 425 GLY A O 1
ATOM 3316 N N . LEU A 1 426 ? 2.878 11.131 -39.317 1.00 44.69 426 LEU A N 1
ATOM 3317 C CA . LEU A 1 426 ? 3.781 10.289 -38.519 1.00 44.69 426 LEU A CA 1
ATOM 3318 C C . LEU A 1 426 ? 4.046 8.922 -39.167 1.00 44.69 426 LEU A C 1
ATOM 3320 O O . LEU A 1 426 ? 5.112 8.356 -38.934 1.00 44.69 426 LEU A O 1
ATOM 3324 N N . SER A 1 427 ? 3.144 8.417 -40.021 1.00 48.94 427 SER A N 1
ATOM 3325 C CA . SER A 1 427 ? 3.349 7.144 -40.744 1.00 48.94 427 SER A CA 1
ATOM 3326 C C . SER A 1 427 ? 4.629 7.168 -41.588 1.00 48.94 427 SER A C 1
ATOM 3328 O O . SER A 1 427 ? 5.479 6.294 -41.454 1.00 48.94 427 SER A O 1
ATOM 3330 N N . ARG A 1 428 ? 4.850 8.258 -42.337 1.00 48.62 428 ARG A N 1
ATOM 3331 C CA . ARG A 1 428 ? 6.031 8.450 -43.197 1.00 48.62 428 ARG A CA 1
ATOM 3332 C C . ARG A 1 428 ? 7.354 8.479 -42.422 1.00 48.62 428 ARG A C 1
ATOM 3334 O O . ARG A 1 428 ? 8.380 8.088 -42.968 1.00 48.62 428 ARG A O 1
ATOM 3341 N N . PHE A 1 429 ? 7.340 8.914 -41.161 1.00 46.47 429 PHE A N 1
ATOM 3342 C CA . PHE A 1 429 ? 8.528 8.952 -40.296 1.00 46.47 429 PHE A CA 1
ATOM 3343 C C . PHE A 1 429 ? 8.868 7.574 -39.700 1.00 46.47 429 PHE A C 1
ATOM 3345 O O . PHE A 1 429 ? 10.041 7.258 -39.492 1.00 46.47 429 PHE A O 1
ATOM 3352 N N . TYR A 1 430 ? 7.858 6.739 -39.436 1.00 46.94 430 TYR A N 1
ATOM 3353 C CA . TYR A 1 430 ? 8.046 5.384 -38.906 1.00 46.94 430 TYR A CA 1
ATOM 3354 C C . TYR A 1 430 ? 8.324 4.345 -40.002 1.00 46.94 430 TYR A C 1
ATOM 3356 O O . TYR A 1 430 ? 9.144 3.449 -39.780 1.00 46.94 430 TYR A O 1
ATOM 3364 N N . ASP A 1 431 ? 7.744 4.503 -41.195 1.00 48.03 431 ASP A N 1
ATOM 3365 C CA . ASP A 1 431 ? 8.024 3.651 -42.360 1.00 48.03 431 ASP A CA 1
ATOM 3366 C C . ASP A 1 431 ? 9.472 3.832 -42.861 1.00 48.03 431 ASP A C 1
ATOM 3368 O O . ASP A 1 431 ? 10.159 2.858 -43.173 1.00 48.03 431 ASP A O 1
ATOM 3372 N N . ALA A 1 432 ? 10.001 5.063 -42.828 1.00 43.88 432 ALA A N 1
ATOM 3373 C CA . ALA A 1 432 ? 11.403 5.341 -43.161 1.00 43.88 432 ALA A CA 1
ATOM 3374 C C . ALA A 1 432 ? 12.396 4.705 -42.161 1.00 43.88 432 ALA A C 1
ATOM 3376 O O . ALA A 1 432 ? 13.453 4.209 -42.553 1.00 43.88 432 ALA A O 1
ATOM 3377 N N . ASN A 1 433 ? 12.046 4.647 -40.870 1.00 42.47 433 ASN A N 1
ATOM 3378 C CA . ASN A 1 433 ? 12.894 4.042 -39.833 1.00 42.47 433 ASN A CA 1
ATOM 3379 C C . ASN A 1 433 ? 12.797 2.507 -39.768 1.00 42.47 433 ASN A C 1
ATOM 3381 O O . ASN A 1 433 ? 13.749 1.847 -39.347 1.00 42.47 433 ASN A O 1
ATOM 3385 N N . THR A 1 434 ? 11.681 1.910 -40.199 1.00 42.72 434 THR A N 1
ATOM 3386 C CA . THR A 1 434 ? 11.564 0.446 -40.334 1.00 42.72 434 THR A CA 1
ATOM 3387 C C . THR A 1 434 ? 12.246 -0.080 -41.598 1.00 42.72 434 THR A C 1
ATOM 3389 O O . THR A 1 434 ? 12.779 -1.190 -41.561 1.00 42.72 434 THR A O 1
ATOM 3392 N N . MET A 1 435 ? 12.340 0.716 -42.672 1.00 34.72 435 MET A N 1
ATOM 3393 C CA . MET A 1 435 ? 13.179 0.372 -43.828 1.00 34.72 435 MET A CA 1
ATOM 3394 C C . MET A 1 435 ? 14.683 0.397 -43.505 1.00 34.72 435 MET A C 1
ATOM 3396 O O . MET A 1 435 ? 15.385 -0.534 -43.896 1.00 34.72 435 MET A O 1
ATOM 3400 N N . ASN A 1 436 ? 15.162 1.343 -42.686 1.00 36.38 436 ASN A N 1
ATOM 3401 C CA . ASN A 1 436 ? 16.561 1.345 -42.224 1.00 36.38 436 ASN A CA 1
ATOM 3402 C C . ASN A 1 436 ? 16.909 0.147 -41.318 1.00 36.38 436 ASN A C 1
ATOM 3404 O O . ASN A 1 436 ? 18.031 -0.350 -41.356 1.00 36.38 436 ASN A O 1
ATOM 3408 N N . LYS A 1 437 ? 15.953 -0.390 -40.543 1.00 39.94 437 LYS A N 1
ATOM 3409 C CA . LYS A 1 437 ? 16.184 -1.619 -39.759 1.00 39.94 437 LYS A CA 1
ATOM 3410 C C . LYS A 1 437 ? 16.232 -2.892 -40.606 1.00 39.94 437 LYS A C 1
ATOM 3412 O O . LYS A 1 437 ? 16.900 -3.837 -40.206 1.00 39.94 437 LYS A O 1
ATOM 3417 N N . LYS A 1 438 ? 15.569 -2.933 -41.768 1.00 36.66 438 LYS A N 1
ATOM 3418 C CA . LYS A 1 438 ? 15.688 -4.070 -42.699 1.00 36.66 438 LYS A CA 1
ATOM 3419 C C . LYS A 1 438 ? 16.993 -4.059 -43.499 1.00 36.66 438 LYS A C 1
ATOM 3421 O O . LYS A 1 438 ? 17.427 -5.130 -43.901 1.00 36.66 438 LYS A O 1
ATOM 3426 N N . GLN A 1 439 ? 17.632 -2.901 -43.685 1.00 34.69 439 GLN A N 1
ATOM 3427 C CA . GLN A 1 439 ? 18.961 -2.820 -44.308 1.00 34.69 439 GLN A CA 1
ATOM 3428 C C . GLN A 1 439 ? 20.116 -3.131 -43.346 1.00 34.69 439 GLN A C 1
ATOM 3430 O O . GLN A 1 439 ? 21.152 -3.589 -43.804 1.00 34.69 439 GLN A O 1
ATOM 3435 N N . ASN A 1 440 ? 19.920 -2.995 -42.030 1.00 34.53 440 ASN A N 1
ATOM 3436 C CA . ASN A 1 440 ? 20.932 -3.384 -41.035 1.00 34.53 440 ASN A CA 1
ATOM 3437 C C . ASN A 1 440 ? 20.769 -4.823 -40.510 1.00 34.53 440 ASN A C 1
ATOM 3439 O O . ASN A 1 440 ? 21.577 -5.278 -39.711 1.00 34.53 440 ASN A O 1
ATOM 3443 N N . ALA A 1 441 ? 19.751 -5.563 -40.963 1.00 32.56 441 ALA A N 1
ATOM 3444 C CA . ALA A 1 441 ? 19.534 -6.961 -40.580 1.00 32.56 441 ALA A CA 1
ATOM 3445 C C . ALA A 1 441 ? 20.370 -7.968 -41.401 1.00 32.56 441 ALA A C 1
ATOM 3447 O O . ALA A 1 441 ? 20.199 -9.173 -41.226 1.00 32.56 441 ALA A O 1
ATOM 3448 N N . SER A 1 442 ? 21.255 -7.503 -42.293 1.00 33.09 442 SER A N 1
ATOM 3449 C CA . SER A 1 442 ? 22.192 -8.363 -43.031 1.00 33.09 442 SER A CA 1
ATOM 3450 C C . SER A 1 442 ? 23.597 -8.454 -42.424 1.00 33.09 442 SER A C 1
ATOM 3452 O O . SER A 1 442 ? 24.374 -9.257 -42.927 1.00 33.09 442 SER A O 1
ATOM 3454 N N . ASP A 1 443 ? 23.909 -7.716 -41.349 1.00 33.03 443 ASP A N 1
ATOM 3455 C CA . ASP A 1 443 ? 25.270 -7.662 -40.770 1.00 33.03 443 ASP A CA 1
ATOM 3456 C C . ASP A 1 443 ? 25.389 -8.138 -39.303 1.00 33.03 443 ASP A C 1
ATOM 3458 O O . ASP A 1 443 ? 26.473 -8.097 -38.726 1.00 33.03 443 ASP A O 1
ATOM 3462 N N . ASP A 1 444 ? 24.334 -8.702 -38.703 1.00 31.12 444 ASP A N 1
ATOM 3463 C CA . ASP A 1 444 ? 24.379 -9.247 -37.328 1.00 31.12 444 ASP A CA 1
ATOM 3464 C C . ASP A 1 444 ? 24.814 -10.731 -37.251 1.00 31.12 444 ASP A C 1
ATOM 3466 O O . ASP A 1 444 ? 24.510 -11.446 -36.294 1.00 31.12 444 ASP A O 1
ATOM 3470 N N . SER A 1 445 ? 25.590 -11.221 -38.226 1.00 30.50 445 SER A N 1
ATOM 3471 C CA . SER A 1 445 ? 26.219 -12.554 -38.163 1.00 30.50 445 SER A CA 1
ATOM 3472 C C . SER A 1 445 ? 27.609 -12.562 -37.502 1.00 30.50 445 SER A C 1
ATOM 3474 O O . SER A 1 445 ? 28.360 -13.520 -37.687 1.00 30.50 445 SER A O 1
ATOM 3476 N N . LEU A 1 446 ? 27.994 -11.515 -36.759 1.00 29.97 446 LEU A N 1
ATOM 3477 C CA . LEU A 1 446 ? 29.381 -11.331 -36.294 1.00 29.97 446 LEU A CA 1
ATOM 3478 C C . LEU A 1 446 ? 29.558 -10.861 -34.837 1.00 29.97 446 LEU A C 1
ATOM 3480 O O . LEU A 1 446 ? 30.595 -10.303 -34.496 1.00 29.97 446 LEU A O 1
ATOM 3484 N N . ILE A 1 447 ? 28.627 -11.181 -33.931 1.00 31.14 447 ILE A N 1
ATOM 3485 C CA . ILE A 1 447 ? 28.904 -11.173 -32.476 1.00 31.14 447 ILE A CA 1
ATOM 3486 C C . ILE A 1 447 ? 28.650 -12.572 -31.914 1.00 31.14 447 ILE A C 1
ATOM 3488 O O . ILE A 1 447 ? 27.774 -12.841 -31.102 1.00 31.14 447 ILE A O 1
ATOM 3492 N N . GLY A 1 448 ? 29.441 -13.500 -32.437 1.00 32.22 448 GLY A N 1
ATOM 3493 C CA . GLY A 1 448 ? 29.516 -14.892 -32.026 1.00 32.22 448 GLY A CA 1
ATOM 3494 C C . GLY A 1 448 ? 30.919 -15.409 -32.298 1.00 32.22 448 GLY A C 1
ATOM 3495 O O . GLY A 1 448 ? 31.072 -16.351 -33.062 1.00 32.22 448 GLY A O 1
ATOM 3496 N N . ARG A 1 449 ? 31.943 -14.722 -31.768 1.00 31.00 449 ARG A N 1
ATOM 3497 C CA . ARG A 1 449 ? 33.341 -15.182 -31.651 1.00 31.00 449 ARG A CA 1
ATOM 3498 C C . ARG A 1 449 ? 34.184 -14.109 -30.963 1.00 31.00 449 ARG A C 1
ATOM 3500 O O . ARG A 1 449 ? 34.674 -13.198 -31.612 1.00 31.00 449 ARG A O 1
ATOM 3507 N N . LEU A 1 450 ? 34.344 -14.257 -29.653 1.00 24.86 450 LEU A N 1
ATOM 3508 C CA . LEU A 1 450 ? 35.581 -13.979 -28.918 1.00 24.86 450 LEU A CA 1
ATOM 3509 C C . LEU A 1 450 ? 35.402 -14.571 -27.513 1.00 24.86 450 LEU A C 1
ATOM 3511 O O . LEU A 1 450 ? 34.900 -13.927 -26.601 1.00 24.86 450 LEU A O 1
ATOM 3515 N N . MET A 1 451 ? 35.742 -15.857 -27.396 1.00 29.48 451 MET A N 1
ATOM 3516 C CA . MET A 1 451 ? 36.296 -16.409 -26.161 1.00 29.48 451 MET A CA 1
ATOM 3517 C C . MET A 1 451 ? 37.780 -16.043 -26.152 1.00 29.48 451 MET A C 1
ATOM 3519 O O . MET A 1 451 ? 38.446 -16.373 -27.134 1.00 29.48 451 MET A O 1
ATOM 3523 N N . ILE A 1 452 ? 38.259 -15.404 -25.082 1.00 35.06 452 ILE A N 1
ATOM 3524 C CA . ILE A 1 452 ? 39.280 -15.932 -24.155 1.00 35.06 452 ILE A CA 1
ATOM 3525 C C . ILE A 1 452 ? 38.909 -15.420 -22.766 1.00 35.06 452 ILE A C 1
ATOM 3527 O O . ILE A 1 452 ? 38.648 -14.200 -22.664 1.00 35.06 452 ILE A O 1
#

Sequence (452 aa):
MPTAKQDSNFAVSVLHVIKEDADSKIEIANAALRLRAVVITPILNKLEANVELNASEEKSLGFLISEHSSDDPQWEGVMQDYSTAEIKNSKELLKELLRRFSAIMDSERIRENNDVNCLCKVVKMITDCSFCYVEHLARTKTGQSKVKFESIYEWIMPTEAELDMRVRRTPEHLAITRGLGMEIGTDIAPRAAIHTPAYRAGKAAFAAADVYQKAKVVVEKYDAAVAAIKLENDSPDSHKTHLAENPALKALEEKMTFYKIPLNPADRPKDFIKRVPVPYIQHLASWGSVNGAPLPLIASASSTAARVLVALHDLGFFYDSLGIFQSRSAGYLAIVLCGVIVYNGHHSVIEVGEIYNRLIDCEAVRHLEALASGEPTGLSEEKMPYYHIGDSGSLVPKALRERVFSEYHRRNQRDLNGAIKLAPGLSRFYDANTMNKKQNASDDSLIGRLMI

Radius of gyration: 26.24 Å; chains: 1; bounding box: 69×66×69 Å

Secondary structure (DSSP, 8-state):
---HHHHHHHHHHHHHHHTT-HHHHHHHHHHHHHHIIIIIHHHHHHHHTTPPPPHHHHHHHHHHHHHHSSSS--TT-S-TTS-HHHHHH-HHHHHHHHHHHHHHS-HHHHHH---HHHHHHHHHHHHHHHHHIIIIIGGG--HHHHHHHHHHHHHHSPPHHHHHHHH-SSTTEEE-SSSS---BTTTEEEGGG--S---SS-------S-HHHHHHHHHHHHHHHHHHHHHHHTSTT-----GGG-HHHHHHHHHHHHTT--SSGGGS-TTGGGGSPPPHHHHHHHHGGGGT------PPP-HHHHHHHHHHHHTTTTB-TT--B-HHHHHHHHHHHHHHHHHTTS--HHHHHHHHHHHHHHHHHHHHHH--TT---S--GGGS-PPPTT-HHHHS-HHHHHHHHHHHHHHHHHHHHHHHHH-THHHHHHHHHHHHHHHSTTS-S-SS----